Protein AF-A0A948LZF8-F1 (afdb_monomer)

pLDDT: mean 73.19, std 24.07, range [30.16, 97.44]

Mean predicted aligned error: 21.03 Å

Secondary structure (DSSP, 8-state):
--------------------------------------PPPP----------TTHHHHHHHHHHHHHHHHHHHHHHHHHHHT-PPPPPPPP--PPPP--------------------------------------------------------PPPPPPPPP----------------------------PPP-----S--SHHHHHHHHHHHHHHHHHHHHHHHHHHHHHHHHHHHHHHHHHHHHHHHHHHHHHHHHHHHHHHHHHHHHHHHHHHHHHHHHHHHHHHHHHHHHHHHHHHHHHHHHHHHHHTT---HHHHHHHHHHHHHHHHHHHHHHHHHHHHHHHHHHHHHHHHHHHHHHHHHHHHHHHHHHHHHHHHHHHHHHHHHHHHHHHHHHHHHHHHHHHHHHHHHHHHHHHHHHHHHHHHHHHHHHHHHHHHHHHHHHHHHHHHHHHHHTT---HHHHHHHHHHHHHHHHHHHHHHHHHHHHHHHHHHHHHHHHHHHHHHHHHHHHHHHHHTTT-

Radius of gyration: 59.09 Å; Cα contacts (8 Å, |Δi|>4): 140; chains: 1; bounding box: 131×102×180 Å

Solvent-accessible surface area (backbone atoms only — not comparable to full-atom values): 32859 Å² total; per-residue (Å²): 138,78,89,77,88,91,84,85,85,87,85,87,87,88,89,84,89,81,89,81,87,88,89,82,88,81,90,87,78,90,83,90,80,82,85,79,88,82,78,85,82,86,81,90,79,93,72,89,74,85,74,72,81,72,64,65,60,56,56,52,54,52,52,52,50,51,52,51,52,52,51,51,52,53,50,54,53,53,58,59,72,65,61,72,79,78,76,80,76,82,78,82,79,80,79,83,80,89,78,92,76,89,80,82,88,80,91,77,85,90,80,84,82,90,80,86,86,83,88,83,88,84,89,81,88,87,80,88,79,89,83,87,84,84,84,89,83,86,89,80,90,80,88,81,83,88,85,88,83,90,80,89,81,80,85,85,82,84,84,86,81,88,80,91,79,79,87,83,83,88,81,87,82,82,82,89,85,90,78,90,79,79,92,78,91,74,90,78,90,76,84,85,78,92,75,74,96,73,91,81,87,70,59,66,63,56,53,53,52,50,51,53,51,53,49,52,56,50,55,50,51,53,51,51,52,55,48,51,56,49,45,54,50,51,51,51,57,51,50,53,48,49,52,51,52,52,50,43,51,52,51,52,52,52,52,53,50,51,53,50,53,49,52,53,49,51,53,52,46,54,51,52,51,52,54,44,53,52,45,54,53,50,45,54,50,45,54,50,52,45,51,54,44,51,51,49,48,53,53,45,55,53,50,46,54,51,51,57,58,52,54,76,76,58,86,51,70,69,60,44,52,54,50,51,51,54,42,51,60,45,49,54,51,46,54,52,44,51,52,51,45,53,52,46,48,55,53,41,50,55,46,51,56,52,45,54,54,48,52,52,51,48,48,55,49,51,55,52,48,52,51,52,51,55,51,50,54,53,50,53,52,55,41,52,52,51,54,49,51,48,50,53,53,56,48,54,51,52,51,53,53,51,52,51,50,52,52,48,54,52,45,52,49,53,45,50,56,40,51,54,52,45,52,55,45,52,54,51,44,51,56,46,52,53,50,48,53,51,48,53,54,50,49,52,51,48,53,50,50,49,51,51,50,53,56,55,43,73,72,52,86,52,73,72,60,43,52,56,42,50,53,52,49,51,51,46,50,53,52,46,52,50,50,53,50,53,44,50,56,48,53,52,53,45,51,56,43,51,51,51,47,55,51,44,55,52,53,44,50,58,44,51,56,47,46,51,55,52,53,63,70,72,101

Nearest PDB structures (foldseek):
  3na7-assembly1_A  TM=7.255E-01  e=8.961E+00  Helicobacter pylori NCTC 11638
  8wjo-assembly1_B  TM=5.916E-01  e=7.265E+00  Saccharomyces cerevisiae S288C
  6ixv-assembly3_C  TM=4.473E-01  e=4.775E+00  Homo sapiens
  6djl-assembly1_C  TM=4.279E-01  e=4.775E+00  Homo sapiens

Structure (mmCIF, N/CA/C/O backbone):
data_AF-A0A948LZF8-F1
#
_entry.id   AF-A0A948LZF8-F1
#
loop_
_atom_site.group_PDB
_atom_site.id
_atom_site.type_symbol
_atom_site.label_atom_id
_atom_site.label_alt_id
_atom_site.label_comp_id
_atom_site.label_asym_id
_atom_site.label_entity_id
_atom_site.label_seq_id
_atom_site.pdbx_PDB_ins_code
_atom_site.Cartn_x
_atom_site.Cartn_y
_atom_site.Cartn_z
_atom_site.occupancy
_atom_site.B_iso_or_equiv
_atom_site.auth_seq_id
_atom_site.auth_comp_id
_atom_site.auth_asym_id
_atom_site.auth_atom_id
_atom_site.pdbx_PDB_model_num
ATOM 1 N N . MET A 1 1 ? -43.056 12.269 -48.261 1.00 42.56 1 MET A N 1
ATOM 2 C CA . MET A 1 1 ? -41.640 12.680 -48.343 1.00 42.56 1 MET A CA 1
ATOM 3 C C . MET A 1 1 ? -40.821 11.650 -47.573 1.00 42.56 1 MET A C 1
ATOM 5 O O . MET A 1 1 ? -40.428 11.898 -46.445 1.00 42.56 1 MET A O 1
ATOM 9 N N . ASP A 1 2 ? -40.868 10.375 -47.949 1.00 32.84 2 ASP A N 1
ATOM 10 C CA . ASP A 1 2 ? -40.282 9.729 -49.142 1.00 32.84 2 ASP A CA 1
ATOM 11 C C . ASP A 1 2 ? -38.757 9.582 -49.062 1.00 32.84 2 ASP A C 1
ATOM 13 O O . ASP A 1 2 ? -38.048 10.570 -49.211 1.00 32.84 2 ASP A O 1
ATOM 17 N N . ASN A 1 3 ? -38.342 8.305 -48.947 1.00 37.56 3 ASN A N 1
ATOM 18 C CA . ASN A 1 3 ? -37.238 7.637 -49.665 1.00 37.56 3 ASN A CA 1
ATOM 19 C C . ASN A 1 3 ? -35.789 8.066 -49.331 1.00 37.56 3 ASN A C 1
ATOM 21 O O . ASN A 1 3 ? -35.499 9.242 -49.202 1.00 37.56 3 ASN A O 1
ATOM 25 N N . ASN A 1 4 ? -34.762 7.211 -49.219 1.00 38.22 4 ASN A N 1
ATOM 26 C CA . ASN A 1 4 ? -34.489 5.804 -49.568 1.00 38.22 4 ASN A CA 1
ATOM 27 C C . ASN A 1 4 ? -33.210 5.385 -48.776 1.00 38.22 4 ASN A C 1
ATOM 29 O O . ASN A 1 4 ? -32.370 6.242 -48.523 1.00 38.22 4 ASN A O 1
ATOM 33 N N . ILE A 1 5 ? -33.069 4.173 -48.206 1.00 43.56 5 ILE A N 1
ATOM 34 C CA . ILE A 1 5 ? -32.534 2.916 -48.807 1.00 43.56 5 ILE A CA 1
ATOM 35 C C . ILE A 1 5 ? -31.109 3.131 -49.384 1.00 43.56 5 ILE A C 1
ATOM 37 O O . ILE A 1 5 ? -30.932 4.005 -50.219 1.00 43.56 5 ILE A O 1
ATOM 41 N N . VAL A 1 6 ? -30.044 2.442 -48.935 1.00 44.31 6 VAL A N 1
ATOM 42 C CA . VAL A 1 6 ? -29.651 1.077 -49.361 1.00 44.31 6 VAL A CA 1
ATOM 43 C C . VAL A 1 6 ? -28.868 0.316 -48.280 1.00 44.31 6 VAL A C 1
ATOM 45 O O . VAL A 1 6 ? -27.986 0.833 -47.605 1.00 44.31 6 VAL A O 1
ATOM 48 N N . ASN A 1 7 ? -29.215 -0.966 -48.213 1.00 40.88 7 ASN A N 1
ATOM 49 C CA . ASN A 1 7 ? -28.720 -2.060 -47.398 1.00 40.88 7 ASN A CA 1
ATOM 50 C C . ASN A 1 7 ? -28.103 -3.095 -48.366 1.00 40.88 7 ASN A C 1
ATOM 52 O O . ASN A 1 7 ? -28.750 -3.414 -49.365 1.00 40.88 7 ASN A O 1
ATOM 56 N N . THR A 1 8 ? -26.920 -3.654 -48.093 1.00 47.47 8 THR A N 1
ATOM 57 C CA . THR A 1 8 ? -26.418 -4.884 -48.752 1.00 47.47 8 THR A CA 1
ATOM 58 C C . THR A 1 8 ? -25.646 -5.707 -47.719 1.00 47.47 8 THR A C 1
ATOM 60 O O . THR A 1 8 ? -24.583 -5.290 -47.274 1.00 47.47 8 THR A O 1
ATOM 63 N N . LYS A 1 9 ? -26.286 -6.688 -47.078 1.00 41.66 9 LYS A N 1
ATOM 64 C CA . LYS A 1 9 ? -26.451 -8.109 -47.453 1.00 41.66 9 LYS A CA 1
ATOM 65 C C . LYS A 1 9 ? -25.177 -8.966 -47.393 1.00 41.66 9 LYS A C 1
ATOM 67 O O . LYS A 1 9 ? -24.223 -8.792 -48.138 1.00 41.66 9 LYS A O 1
ATOM 72 N N . THR A 1 10 ? -25.299 -9.935 -46.496 1.00 46.12 10 THR A N 1
ATOM 73 C CA . THR A 1 10 ? -24.570 -11.175 -46.257 1.00 46.12 10 THR A CA 1
ATOM 74 C C . THR A 1 10 ? -24.572 -12.132 -47.454 1.00 46.12 10 THR A C 1
ATOM 76 O O . THR A 1 10 ? -25.541 -12.176 -48.211 1.00 46.12 10 THR A O 1
ATOM 79 N N . HIS A 1 11 ? -23.546 -12.986 -47.537 1.00 40.50 11 HIS A N 1
ATOM 80 C CA . HIS A 1 11 ? -23.664 -14.306 -48.158 1.00 40.50 11 HIS A CA 1
ATOM 81 C C . HIS A 1 11 ? -22.895 -15.356 -47.345 1.00 40.50 11 HIS A C 1
ATOM 83 O O . HIS A 1 11 ? -21.697 -15.234 -47.099 1.00 40.50 11 HIS A O 1
ATOM 89 N N . VAL A 1 12 ? -23.648 -16.362 -46.909 1.00 45.28 12 VAL A N 1
ATOM 90 C CA . VAL A 1 12 ? -23.206 -17.695 -46.496 1.00 45.28 12 VAL A CA 1
ATOM 91 C C . VAL A 1 12 ? -23.162 -18.539 -47.766 1.00 45.28 12 VAL A C 1
ATOM 93 O O . VAL A 1 12 ? -24.069 -18.391 -48.580 1.00 45.28 12 VAL A O 1
ATOM 96 N N . ASP A 1 13 ? -22.172 -19.420 -47.904 1.00 41.59 13 ASP A N 1
ATOM 97 C CA . ASP A 1 13 ? -22.360 -20.703 -48.581 1.00 41.59 13 ASP A CA 1
ATOM 98 C C . ASP A 1 13 ? -21.391 -21.766 -48.047 1.00 41.59 13 ASP A C 1
ATOM 100 O O . ASP A 1 13 ? -20.184 -21.574 -47.902 1.00 41.59 13 ASP A O 1
ATOM 104 N N . THR A 1 14 ? -21.996 -22.903 -47.729 1.00 46.34 14 THR A N 1
ATOM 105 C CA . THR A 1 14 ? -21.435 -24.212 -47.399 1.00 46.34 14 THR A CA 1
ATOM 106 C C . THR A 1 14 ? -21.048 -24.972 -48.669 1.00 46.34 14 THR A C 1
ATOM 108 O O . THR A 1 14 ? -21.856 -24.975 -49.593 1.00 46.34 14 THR A O 1
ATOM 111 N N . ASN A 1 15 ? -19.950 -25.745 -48.686 1.00 32.47 15 ASN A N 1
ATOM 112 C CA . ASN A 1 15 ? -20.021 -27.180 -49.019 1.00 32.47 15 ASN A CA 1
ATOM 113 C C . ASN A 1 15 ? -18.706 -27.963 -48.844 1.00 32.47 15 ASN A C 1
ATOM 115 O O . ASN A 1 15 ? -17.635 -27.423 -48.603 1.00 32.47 15 ASN A O 1
ATOM 119 N N . THR A 1 16 ? -18.891 -29.275 -48.922 1.00 38.81 16 THR A N 1
ATOM 120 C CA . THR A 1 16 ? -18.200 -30.419 -48.331 1.00 38.81 16 THR A CA 1
ATOM 121 C C . THR A 1 16 ? -17.231 -31.161 -49.276 1.00 38.81 16 THR A C 1
ATOM 123 O O . THR A 1 16 ? -17.272 -30.988 -50.489 1.00 38.81 16 THR A O 1
ATOM 126 N N . ASN A 1 17 ? -16.479 -32.098 -48.670 1.00 34.41 17 ASN A N 1
ATOM 127 C CA . ASN A 1 17 ? -15.871 -33.334 -49.209 1.00 34.41 17 ASN A CA 1
ATOM 128 C C . ASN A 1 17 ? -14.464 -33.301 -49.833 1.00 34.41 17 ASN A C 1
ATOM 130 O O . ASN A 1 17 ? -14.206 -32.625 -50.820 1.00 34.41 17 ASN A O 1
ATOM 134 N N . GLY A 1 18 ? -13.586 -34.186 -49.329 1.00 32.22 18 GLY A N 1
ATOM 135 C CA . GLY A 1 18 ? -12.366 -34.581 -50.043 1.00 32.22 18 GLY A CA 1
ATOM 136 C C . GLY A 1 18 ? -11.276 -35.258 -49.210 1.00 32.22 18 GLY A C 1
ATOM 137 O O . GLY A 1 18 ? -10.241 -34.671 -48.944 1.00 32.22 18 GLY A O 1
ATOM 138 N N . THR A 1 19 ? -11.507 -36.512 -48.831 1.00 35.56 19 THR A N 1
ATOM 139 C CA . THR A 1 19 ? -10.542 -37.538 -48.381 1.00 35.56 19 THR A CA 1
ATOM 140 C C . THR A 1 19 ? -9.084 -37.411 -48.870 1.00 35.56 19 THR A C 1
ATOM 142 O O . THR A 1 19 ? -8.864 -37.329 -50.077 1.00 35.56 19 THR A O 1
ATOM 145 N N . LYS A 1 20 ? -8.104 -37.612 -47.971 1.00 38.41 20 LYS A N 1
ATOM 146 C CA . LYS A 1 20 ? -7.132 -38.740 -47.968 1.00 38.41 20 LYS A CA 1
ATOM 147 C C . LYS A 1 20 ? -5.983 -38.485 -46.978 1.00 38.41 20 LYS A C 1
ATOM 149 O O . LYS A 1 20 ? -5.117 -37.652 -47.208 1.00 38.41 20 LYS A O 1
ATOM 154 N N . ASN A 1 21 ? -5.962 -39.280 -45.911 1.00 41.44 21 ASN A N 1
ATOM 155 C CA . ASN A 1 21 ? -4.731 -39.727 -45.253 1.00 41.44 21 ASN A CA 1
ATOM 156 C C . ASN A 1 21 ? -4.217 -40.945 -46.063 1.00 41.44 21 ASN A C 1
ATOM 158 O O . ASN A 1 21 ? -5.056 -41.624 -46.670 1.00 41.44 21 ASN A O 1
ATOM 162 N N . PRO A 1 22 ? -2.907 -41.252 -46.114 1.00 56.59 22 PRO A N 1
ATOM 163 C CA . PRO A 1 22 ? -2.317 -41.967 -44.981 1.00 56.59 22 PRO A CA 1
ATOM 164 C C . PRO A 1 22 ? -0.825 -41.662 -44.734 1.00 56.59 22 PRO A C 1
ATOM 166 O O . PRO A 1 22 ? -0.032 -41.552 -45.662 1.00 56.59 22 PRO A O 1
ATOM 169 N N . ASN A 1 23 ? -0.392 -41.707 -43.476 1.00 37.22 23 ASN A N 1
ATOM 170 C CA . ASN A 1 23 ? 0.584 -42.732 -43.115 1.00 37.22 23 ASN A CA 1
ATOM 171 C C . ASN A 1 23 ? 0.540 -43.031 -41.619 1.00 37.22 23 ASN A C 1
ATOM 173 O O . ASN A 1 23 ? 0.425 -42.151 -40.772 1.00 37.22 23 ASN A O 1
ATOM 177 N N . VAL A 1 24 ? 0.552 -44.326 -41.347 1.00 39.38 24 VAL A N 1
ATOM 178 C CA . VAL A 1 24 ? 0.315 -44.984 -40.071 1.00 39.38 24 VAL A CA 1
ATOM 179 C C . VAL A 1 24 ? 1.599 -45.760 -39.731 1.00 39.38 24 VAL A C 1
ATOM 181 O O . VAL A 1 24 ? 2.339 -46.133 -40.638 1.00 39.38 24 VAL A O 1
ATOM 184 N N . ILE A 1 25 ? 1.737 -46.101 -38.442 1.00 41.81 25 ILE A N 1
ATOM 185 C CA . ILE A 1 25 ? 2.438 -47.272 -37.860 1.00 41.81 25 ILE A CA 1
ATOM 186 C C . ILE A 1 25 ? 3.920 -47.054 -37.431 1.00 41.81 25 ILE A C 1
ATOM 188 O O . ILE A 1 25 ? 4.717 -46.604 -38.245 1.00 41.81 25 ILE A O 1
ATOM 192 N N . PRO A 1 26 ? 4.359 -47.523 -36.231 1.00 54.31 26 PRO A N 1
ATOM 193 C CA . PRO A 1 26 ? 3.614 -47.637 -34.961 1.00 54.31 26 PRO A CA 1
ATOM 194 C C . PRO A 1 26 ? 4.480 -47.594 -33.655 1.00 54.31 26 PRO A C 1
ATOM 196 O O . PRO A 1 26 ? 5.701 -47.623 -33.686 1.00 54.31 26 PRO A O 1
ATOM 199 N N . SER A 1 27 ? 3.780 -47.665 -32.508 1.00 36.53 27 SER A N 1
ATOM 200 C CA . SER A 1 27 ? 4.014 -48.552 -31.336 1.00 36.53 27 SER A CA 1
ATOM 201 C C . SER A 1 27 ? 5.394 -48.537 -30.648 1.00 36.53 27 SER A C 1
ATOM 203 O O . SER A 1 27 ? 6.402 -48.896 -31.232 1.00 36.53 27 SER A O 1
ATOM 205 N N . GLN A 1 28 ? 5.498 -48.221 -29.356 1.00 35.22 28 GLN A N 1
ATOM 206 C CA . GLN A 1 28 ? 5.322 -49.109 -28.182 1.00 35.22 28 GLN A CA 1
ATOM 207 C C . GLN A 1 28 ? 5.784 -48.272 -26.959 1.00 35.22 28 GLN A C 1
ATOM 209 O O . GLN A 1 28 ? 6.623 -47.400 -27.130 1.00 35.22 28 GLN A O 1
ATOM 214 N N . ALA A 1 29 ? 5.379 -48.428 -25.702 1.00 37.00 29 ALA A N 1
ATOM 215 C CA . ALA A 1 29 ? 4.464 -49.317 -25.016 1.00 37.00 29 ALA A CA 1
ATOM 216 C C . ALA A 1 29 ? 4.278 -48.776 -23.575 1.00 37.00 29 ALA A C 1
ATOM 218 O O . ALA A 1 29 ? 5.155 -48.118 -23.025 1.00 37.00 29 ALA A O 1
ATOM 219 N N . THR A 1 30 ? 3.121 -49.104 -22.995 1.00 37.44 30 THR A N 1
ATOM 220 C CA . THR A 1 30 ? 2.895 -49.516 -21.593 1.00 37.44 30 THR A CA 1
ATOM 221 C C . THR A 1 30 ? 3.508 -48.717 -20.435 1.00 37.44 30 THR A C 1
ATOM 223 O O . THR A 1 30 ? 4.702 -48.782 -20.166 1.00 37.44 30 THR A O 1
ATOM 226 N N . GLY A 1 31 ? 2.629 -48.141 -19.611 1.00 36.66 31 GLY A N 1
ATOM 227 C CA . GLY A 1 31 ? 2.956 -47.654 -18.270 1.00 36.66 31 GLY A CA 1
ATOM 228 C C . GLY A 1 31 ? 1.713 -47.456 -17.407 1.00 36.66 31 GLY A C 1
ATOM 229 O O . GLY A 1 31 ? 1.461 -46.362 -16.918 1.00 36.66 31 GLY A O 1
ATOM 230 N N . VAL A 1 32 ? 0.898 -48.505 -17.269 1.00 39.78 32 VAL A N 1
ATOM 231 C CA . VAL A 1 32 ? -0.195 -48.572 -16.291 1.00 39.78 32 VAL A CA 1
ATOM 232 C C . VAL A 1 32 ? 0.423 -48.693 -14.898 1.00 39.78 32 VAL A C 1
ATOM 234 O O . VAL A 1 32 ? 1.025 -49.718 -14.594 1.00 39.78 32 VAL A O 1
ATOM 237 N N . MET A 1 33 ? 0.219 -47.705 -14.027 1.00 42.69 33 MET A N 1
ATOM 238 C CA . MET A 1 33 ? 0.217 -47.945 -12.583 1.00 42.69 33 MET A CA 1
ATOM 239 C C . MET A 1 33 ? -1.016 -47.317 -11.950 1.00 42.69 33 MET A C 1
ATOM 241 O O . MET A 1 33 ? -1.196 -46.105 -11.885 1.00 42.69 33 MET A O 1
ATOM 245 N N . SER A 1 34 ? -1.892 -48.218 -11.523 1.00 38.47 34 SER A N 1
ATOM 246 C CA . SER A 1 34 ? -3.048 -47.966 -10.687 1.00 38.47 34 SER A CA 1
ATOM 247 C C . SER A 1 34 ? -2.670 -48.117 -9.211 1.00 38.47 34 SER A C 1
ATOM 249 O O . SER A 1 34 ? -2.096 -49.139 -8.846 1.00 38.47 34 SER A O 1
ATOM 251 N N . ARG A 1 35 ? -3.186 -47.176 -8.399 1.00 41.16 35 ARG A N 1
ATOM 252 C CA . ARG A 1 35 ? -3.581 -47.279 -6.970 1.00 41.16 35 ARG A CA 1
ATOM 253 C C . ARG A 1 35 ? -2.466 -47.209 -5.894 1.00 41.16 35 ARG A C 1
ATOM 255 O O . ARG A 1 35 ? -1.331 -47.542 -6.202 1.00 41.16 35 ARG A O 1
ATOM 262 N N . PRO A 1 36 ? -2.780 -46.823 -4.627 1.00 49.78 36 PRO A N 1
ATOM 263 C CA . PRO A 1 36 ? -4.119 -46.722 -4.036 1.00 49.78 36 PRO A CA 1
ATOM 264 C C . PRO A 1 36 ? -4.492 -45.416 -3.309 1.00 49.78 36 PRO A C 1
ATOM 266 O O . PRO A 1 36 ? -3.698 -44.708 -2.701 1.00 49.78 36 PRO A O 1
ATOM 269 N N . ASN A 1 37 ? -5.807 -45.222 -3.338 1.00 42.72 37 ASN A N 1
ATOM 270 C CA . ASN A 1 37 ? -6.658 -44.485 -2.421 1.00 42.72 37 ASN A CA 1
ATOM 271 C C . ASN A 1 37 ? -6.381 -44.906 -0.959 1.00 42.72 37 ASN A C 1
ATOM 273 O O . ASN A 1 37 ? -6.622 -46.062 -0.606 1.00 42.72 37 ASN A O 1
ATOM 277 N N . MET A 1 38 ? -5.878 -43.993 -0.126 1.00 47.16 38 MET A N 1
ATOM 278 C CA . MET A 1 38 ? -5.739 -44.203 1.319 1.00 47.16 38 MET A CA 1
ATOM 279 C C . MET A 1 38 ? -6.990 -43.668 2.011 1.00 47.16 38 MET A C 1
ATOM 281 O O . MET A 1 38 ? -7.238 -42.465 2.046 1.00 47.16 38 MET A O 1
ATOM 285 N N . GLY A 1 39 ? -7.792 -44.604 2.513 1.00 37.41 39 GLY A N 1
ATOM 286 C CA . GLY A 1 39 ? -8.998 -44.335 3.276 1.00 37.41 39 GLY A CA 1
ATOM 287 C C . GLY A 1 39 ? -8.710 -43.653 4.612 1.00 37.41 39 GLY A C 1
ATOM 288 O O . GLY A 1 39 ? -7.748 -43.969 5.312 1.00 37.41 39 GLY A O 1
ATOM 289 N N . LEU A 1 40 ? -9.608 -42.734 4.952 1.00 45.56 40 LEU A N 1
ATOM 290 C CA . LEU A 1 40 ? -9.849 -42.215 6.292 1.00 45.56 40 LEU A CA 1
ATOM 291 C C . LEU A 1 40 ? -10.177 -43.351 7.275 1.00 45.56 40 LEU A C 1
ATOM 293 O O . LEU A 1 40 ? -11.030 -44.184 6.961 1.00 45.56 40 LEU A O 1
ATOM 297 N N . PRO A 1 41 ? -9.630 -43.323 8.500 1.00 56.75 41 PRO A N 1
ATOM 298 C CA . PRO A 1 41 ? -10.271 -43.939 9.644 1.00 56.75 41 PRO A CA 1
ATOM 299 C C . PRO A 1 41 ? -11.084 -42.896 10.421 1.00 56.75 41 PRO A C 1
ATOM 301 O O . PRO A 1 41 ? -10.565 -41.934 10.988 1.00 56.75 41 PRO A O 1
ATOM 304 N N . THR A 1 42 ? -12.388 -43.130 10.459 1.00 45.97 42 THR A N 1
ATOM 305 C CA . THR A 1 42 ? -13.321 -42.620 11.462 1.00 45.97 42 THR A CA 1
ATOM 306 C C . THR A 1 42 ? -13.056 -43.348 12.785 1.00 45.97 42 THR A C 1
ATOM 308 O O . THR A 1 42 ? -13.011 -44.576 12.787 1.00 45.97 42 THR A O 1
ATOM 311 N N . GLY A 1 43 ? -12.960 -42.631 13.912 1.00 38.41 43 GLY A N 1
ATOM 312 C CA . GLY A 1 43 ? -13.260 -43.222 15.226 1.00 38.41 43 GLY A CA 1
ATOM 313 C C . GLY A 1 43 ? -12.325 -42.900 16.398 1.00 38.41 43 GLY A C 1
ATOM 314 O O . GLY A 1 43 ? -11.270 -43.500 16.537 1.00 38.41 43 GLY A O 1
ATOM 315 N N . MET A 1 44 ? -12.861 -42.073 17.304 1.00 39.25 44 MET A N 1
ATOM 316 C CA . MET A 1 44 ? -12.742 -42.116 18.775 1.00 39.25 44 MET A CA 1
ATOM 317 C C . MET A 1 44 ? -11.409 -41.774 19.464 1.00 39.25 44 MET A C 1
ATOM 319 O O . MET A 1 44 ? -10.379 -42.405 19.266 1.00 39.25 44 MET A O 1
ATOM 323 N N . GLY A 1 45 ? -11.511 -40.858 20.436 1.00 35.66 45 GLY A N 1
ATOM 324 C CA . GLY A 1 45 ? -10.589 -40.786 21.570 1.00 35.66 45 GLY A CA 1
ATOM 325 C C . GLY A 1 45 ? -10.234 -39.372 22.011 1.00 35.66 45 GLY A C 1
ATOM 326 O O . GLY A 1 45 ? -9.104 -38.934 21.824 1.00 35.66 45 GLY A O 1
ATOM 327 N N . MET A 1 46 ? -11.174 -38.659 22.639 1.00 48.34 46 MET A N 1
ATOM 328 C CA . MET A 1 46 ? -10.832 -37.492 23.454 1.00 48.34 46 MET A CA 1
ATOM 329 C C . MET A 1 46 ? -9.918 -37.928 24.608 1.00 48.34 46 MET A C 1
ATOM 331 O O . MET A 1 46 ? -10.349 -38.624 25.522 1.00 48.34 46 MET A O 1
ATOM 335 N N . GLN A 1 47 ? -8.666 -37.476 24.585 1.00 37.91 47 GLN A N 1
ATOM 336 C CA . GLN A 1 47 ? -7.853 -37.302 25.785 1.00 37.91 47 GLN A CA 1
ATOM 337 C C . GLN A 1 47 ? -7.291 -35.882 25.778 1.00 37.91 47 GLN A C 1
ATOM 339 O O . GLN A 1 47 ? -6.314 -35.569 25.097 1.00 37.91 47 GLN A O 1
ATOM 344 N N . THR A 1 48 ? -7.927 -35.004 26.547 1.00 42.12 48 THR A N 1
ATOM 345 C CA . THR A 1 48 ? -7.409 -33.681 26.891 1.00 42.12 48 THR A CA 1
ATOM 346 C C . THR A 1 48 ? -6.185 -33.841 27.789 1.00 42.12 48 THR A C 1
ATOM 348 O O . THR A 1 48 ? -6.301 -33.938 29.010 1.00 42.12 48 THR A O 1
ATOM 351 N N . LYS A 1 49 ? -4.991 -33.871 27.188 1.00 42.44 49 LYS A N 1
ATOM 352 C CA . LYS A 1 49 ? -3.740 -33.616 27.909 1.00 42.44 49 LYS A CA 1
ATOM 353 C C . LYS A 1 49 ? -3.630 -32.116 28.167 1.00 42.44 49 LYS A C 1
ATOM 355 O O . LYS A 1 49 ? -3.540 -31.318 27.238 1.00 42.44 49 LYS A O 1
ATOM 360 N N . VAL A 1 50 ? -3.638 -31.757 29.445 1.00 48.22 50 VAL A N 1
ATOM 361 C CA . VAL A 1 50 ? -3.303 -30.425 29.951 1.00 48.22 50 VAL A CA 1
ATOM 362 C C . VAL A 1 50 ? -1.870 -30.101 29.521 1.00 48.22 50 VAL A C 1
ATOM 364 O O . VAL A 1 50 ? -0.913 -30.686 30.024 1.00 48.22 50 VAL A O 1
ATOM 367 N N . VAL A 1 51 ? -1.721 -29.199 28.549 1.00 45.59 51 VAL A N 1
ATOM 368 C CA . VAL A 1 51 ? -0.424 -28.628 28.166 1.00 45.59 51 VAL A CA 1
ATOM 369 C C . VAL A 1 51 ? -0.094 -27.514 29.167 1.00 45.59 51 VAL A C 1
ATOM 371 O O . VAL A 1 51 ? -0.920 -26.616 29.356 1.00 45.59 51 VAL A O 1
ATOM 374 N N . PRO A 1 52 ? 1.076 -27.537 29.827 1.00 47.88 52 PRO A N 1
ATOM 375 C CA . PRO A 1 52 ? 1.421 -26.539 30.827 1.00 47.88 52 PRO A CA 1
ATOM 376 C C . PRO A 1 52 ? 1.661 -25.163 30.188 1.00 47.88 52 PRO A C 1
ATOM 378 O O . PRO A 1 52 ? 2.233 -25.030 29.107 1.00 47.88 52 PRO A O 1
ATOM 381 N N . VAL A 1 53 ? 1.252 -24.128 30.923 1.00 52.06 53 VAL A N 1
ATOM 382 C CA . VAL A 1 53 ? 1.230 -22.684 30.600 1.00 52.06 53 VAL A CA 1
ATOM 383 C C . VAL A 1 53 ? 2.604 -22.084 30.205 1.00 52.06 53 VAL A C 1
ATOM 385 O O . VAL A 1 53 ? 2.689 -20.925 29.807 1.00 52.06 53 VAL A O 1
ATOM 388 N N . MET A 1 54 ? 3.679 -22.874 30.198 1.00 49.28 54 MET A N 1
ATOM 389 C CA . MET A 1 54 ? 5.049 -22.452 29.863 1.00 49.28 54 MET A CA 1
ATOM 390 C C . MET A 1 54 ? 5.319 -22.234 28.359 1.00 49.28 54 MET A C 1
ATOM 392 O O . MET A 1 54 ? 6.346 -21.665 28.004 1.00 49.28 54 MET A O 1
ATOM 396 N N . LEU A 1 55 ? 4.412 -22.630 27.458 1.00 48.25 55 LEU A N 1
ATOM 397 C CA . LEU A 1 55 ? 4.596 -22.467 26.002 1.00 48.25 55 LEU A CA 1
ATOM 398 C C . LEU A 1 55 ? 4.101 -21.119 25.439 1.00 48.25 55 LEU A C 1
ATOM 400 O O . LEU A 1 55 ? 4.401 -20.791 24.292 1.00 48.25 55 LEU A O 1
ATOM 404 N N . ARG A 1 56 ? 3.370 -20.304 26.218 1.00 50.47 56 ARG A N 1
ATOM 405 C CA . ARG A 1 56 ? 2.894 -18.984 25.747 1.00 50.47 56 ARG A CA 1
ATOM 406 C C . ARG A 1 56 ? 3.917 -17.856 25.918 1.00 50.47 56 ARG A C 1
ATOM 408 O O . ARG A 1 56 ? 3.870 -16.907 25.140 1.00 50.47 56 ARG A O 1
ATOM 415 N N . SER A 1 57 ? 4.843 -17.947 26.876 1.00 50.12 57 SER A N 1
ATOM 416 C CA . SER A 1 57 ? 5.941 -16.974 27.021 1.00 50.12 57 SER A CA 1
ATOM 417 C C . SER A 1 57 ? 7.017 -17.168 25.949 1.00 50.12 57 SER A C 1
ATOM 419 O O . SER A 1 57 ? 7.444 -16.194 25.336 1.00 50.12 57 SER A O 1
ATOM 421 N N . PHE A 1 58 ? 7.344 -18.419 25.611 1.00 50.88 58 PHE A N 1
ATOM 422 C CA . PHE A 1 58 ? 8.351 -18.741 24.593 1.00 50.88 58 PHE A CA 1
ATOM 423 C C . PHE A 1 58 ? 8.018 -18.194 23.194 1.00 50.88 58 PHE A C 1
ATOM 425 O O . PHE A 1 58 ? 8.912 -17.748 22.479 1.00 50.88 58 PHE A O 1
ATOM 432 N N . ASN A 1 59 ? 6.738 -18.156 22.807 1.00 53.97 59 ASN A N 1
ATOM 433 C CA . ASN A 1 59 ? 6.339 -17.634 21.493 1.00 53.97 59 ASN A CA 1
ATOM 434 C C . ASN A 1 59 ? 6.402 -16.101 21.392 1.00 53.97 59 ASN A C 1
ATOM 436 O O . ASN A 1 59 ? 6.621 -15.577 20.298 1.00 53.97 59 ASN A O 1
ATOM 440 N N . LYS A 1 60 ? 6.254 -15.367 22.506 1.00 64.19 60 LYS A N 1
ATOM 441 C CA . LYS A 1 60 ? 6.449 -13.907 22.506 1.00 64.19 60 LYS A CA 1
ATOM 442 C C . LYS A 1 60 ? 7.927 -13.552 22.374 1.00 64.19 60 LYS A C 1
ATOM 444 O O . LYS A 1 60 ? 8.266 -12.701 21.555 1.00 64.19 60 LYS A O 1
ATOM 449 N N . ASP A 1 61 ? 8.794 -14.262 23.086 1.00 66.19 61 ASP A N 1
ATOM 450 C CA . ASP A 1 61 ? 10.237 -14.010 23.040 1.00 66.19 61 ASP A CA 1
ATOM 451 C C . ASP A 1 61 ? 10.836 -14.378 21.673 1.00 66.19 61 ASP A C 1
ATOM 453 O O . ASP A 1 61 ? 11.672 -13.646 21.140 1.00 66.19 61 ASP A O 1
ATOM 457 N N . LEU A 1 62 ? 10.330 -15.439 21.030 1.00 73.56 62 LEU A N 1
ATOM 458 C CA . LEU A 1 62 ? 10.739 -15.816 19.674 1.00 73.56 62 LEU A CA 1
ATOM 459 C C . LEU A 1 62 ? 10.305 -14.778 18.622 1.00 73.56 62 LEU A C 1
ATOM 461 O O . LEU A 1 62 ? 11.070 -14.456 17.711 1.00 73.56 62 LEU A O 1
ATOM 465 N N . SER A 1 63 ? 9.101 -14.210 18.762 1.00 77.88 63 SER A N 1
ATOM 466 C CA . SER A 1 63 ? 8.602 -13.151 17.875 1.00 77.88 63 SER A CA 1
ATOM 467 C C . SER A 1 63 ? 9.414 -11.860 18.010 1.00 77.88 63 SER A C 1
ATOM 469 O O . SER A 1 63 ? 9.728 -11.223 17.003 1.00 77.88 63 SER A O 1
ATOM 471 N N . VAL A 1 64 ? 9.779 -11.474 19.237 1.00 81.44 64 VAL A N 1
ATOM 472 C CA . VAL A 1 64 ? 10.606 -10.284 19.495 1.00 81.44 64 VAL A CA 1
ATOM 473 C C . VAL A 1 64 ? 12.027 -10.483 18.958 1.00 81.44 64 VAL A C 1
ATOM 475 O O . VAL A 1 64 ? 12.567 -9.584 18.310 1.00 81.44 64 VAL A O 1
ATOM 478 N N . ALA A 1 65 ? 12.604 -11.675 19.131 1.00 84.06 65 ALA A N 1
ATOM 479 C CA . ALA A 1 65 ? 13.922 -12.008 18.595 1.00 84.06 65 ALA A CA 1
ATOM 480 C C . ALA A 1 65 ? 13.952 -11.997 17.053 1.00 84.06 65 ALA A C 1
ATOM 482 O O . ALA A 1 65 ? 14.902 -11.485 16.455 1.00 84.06 65 ALA A O 1
ATOM 483 N N . MET A 1 66 ? 12.904 -12.499 16.386 1.00 85.12 66 MET A N 1
ATOM 484 C CA . MET A 1 66 ? 12.807 -12.438 14.921 1.00 85.12 66 MET A CA 1
ATOM 485 C C . MET A 1 66 ? 12.662 -11.001 14.403 1.00 85.12 66 MET A C 1
ATOM 487 O O . MET A 1 66 ? 13.341 -10.636 13.440 1.00 85.12 66 MET A O 1
ATOM 491 N N . ALA A 1 67 ? 11.866 -10.163 15.076 1.00 84.19 67 ALA A N 1
ATOM 492 C CA . ALA A 1 67 ? 11.725 -8.748 14.729 1.00 84.19 67 ALA A CA 1
ATOM 493 C C . ALA A 1 67 ? 13.046 -7.971 14.910 1.00 84.19 67 ALA A C 1
ATOM 495 O O . ALA A 1 67 ? 13.431 -7.177 14.049 1.00 84.19 67 ALA A O 1
ATOM 496 N N . GLN A 1 68 ? 13.797 -8.239 15.985 1.00 86.06 68 GLN A N 1
ATOM 497 C CA . GLN A 1 68 ? 15.126 -7.650 16.197 1.00 86.06 68 GLN A CA 1
ATOM 498 C C . GLN A 1 68 ? 16.138 -8.095 15.133 1.00 86.06 68 GLN A C 1
ATOM 500 O O . GLN A 1 68 ? 16.911 -7.270 14.641 1.00 86.06 68 GLN A O 1
ATOM 505 N N . LYS A 1 69 ? 16.099 -9.366 14.714 1.00 90.31 69 LYS A N 1
ATOM 506 C CA . LYS A 1 69 ? 16.972 -9.897 13.658 1.00 90.31 69 LYS A CA 1
ATOM 507 C C . LYS A 1 69 ? 16.664 -9.285 12.285 1.00 90.31 69 LYS A C 1
ATOM 509 O O . LYS A 1 69 ? 17.591 -8.959 11.545 1.00 90.31 69 LYS A O 1
ATOM 514 N N . GLN A 1 70 ? 15.388 -9.065 11.953 1.00 86.88 70 GLN A N 1
ATOM 515 C CA . GLN A 1 70 ? 14.995 -8.327 10.743 1.00 86.88 70 GLN A CA 1
ATOM 516 C C . GLN A 1 70 ? 15.453 -6.864 10.790 1.00 86.88 70 GLN A C 1
ATOM 518 O O . GLN A 1 70 ? 15.993 -6.365 9.803 1.00 86.88 70 GLN A O 1
ATOM 523 N N . LYS A 1 71 ? 15.326 -6.197 11.945 1.00 88.19 71 LYS A N 1
ATOM 524 C CA . LYS A 1 71 ? 15.802 -4.819 12.134 1.00 88.19 71 LYS A CA 1
ATOM 525 C C . LYS A 1 71 ? 17.324 -4.699 11.979 1.00 88.19 71 LYS A C 1
ATOM 527 O O . LYS A 1 71 ? 17.788 -3.770 11.326 1.00 88.19 71 LYS A O 1
ATOM 532 N N . GLN A 1 72 ? 18.101 -5.643 12.519 1.00 87.06 72 GLN A N 1
ATOM 533 C CA . GLN A 1 72 ? 19.555 -5.694 12.302 1.00 87.06 72 GLN A CA 1
ATOM 534 C C . GLN A 1 72 ? 19.913 -5.912 10.828 1.00 87.06 72 GLN A C 1
ATOM 536 O O . GLN A 1 72 ? 20.805 -5.239 10.317 1.00 87.06 72 GLN A O 1
ATOM 541 N N . LYS A 1 73 ? 19.196 -6.797 10.124 1.00 89.38 73 LYS A N 1
ATOM 542 C CA . LYS A 1 73 ? 19.424 -7.045 8.693 1.00 89.38 73 LYS A CA 1
ATOM 543 C C . LYS A 1 73 ? 19.178 -5.790 7.845 1.00 89.38 73 LYS A C 1
ATOM 545 O O . LYS A 1 73 ? 19.989 -5.485 6.979 1.00 89.38 73 LYS A O 1
ATOM 550 N N . LEU A 1 74 ? 18.115 -5.039 8.140 1.00 83.81 74 LEU A N 1
ATOM 551 C CA . LEU A 1 74 ? 17.813 -3.757 7.489 1.00 83.81 74 LEU A CA 1
ATOM 552 C C . LEU A 1 74 ? 18.860 -2.673 7.787 1.00 83.81 74 LEU A C 1
ATOM 554 O O . LEU A 1 74 ? 19.178 -1.881 6.904 1.00 83.81 74 LEU A O 1
ATOM 558 N N . MET A 1 75 ? 19.420 -2.634 9.003 1.00 81.81 75 MET A N 1
ATOM 559 C CA . MET A 1 75 ? 20.504 -1.694 9.318 1.00 81.81 75 MET A CA 1
ATOM 560 C C . MET A 1 75 ? 21.795 -2.029 8.567 1.00 81.81 75 MET A C 1
ATOM 562 O O . MET A 1 75 ? 22.396 -1.121 8.005 1.00 81.81 75 MET A O 1
ATOM 566 N N . MET A 1 76 ? 22.173 -3.308 8.463 1.00 83.12 76 MET A N 1
ATOM 567 C CA . MET A 1 76 ? 23.354 -3.692 7.676 1.00 83.12 76 MET A CA 1
ATOM 568 C C . MET A 1 76 ? 23.179 -3.405 6.177 1.00 83.12 76 MET A C 1
ATOM 570 O O . MET A 1 76 ? 24.121 -2.955 5.535 1.00 83.12 76 MET A O 1
ATOM 574 N N . GLN A 1 77 ? 21.973 -3.588 5.625 1.00 78.69 77 GLN A N 1
ATOM 575 C CA . GLN A 1 77 ? 21.685 -3.228 4.229 1.00 78.69 77 GLN A CA 1
ATOM 576 C C . GLN A 1 77 ? 21.790 -1.714 3.985 1.00 78.69 77 GLN A C 1
ATOM 578 O O . GLN A 1 77 ? 22.354 -1.293 2.980 1.00 78.69 77 GLN A O 1
ATOM 583 N N . ARG A 1 78 ? 21.339 -0.884 4.938 1.00 73.94 78 ARG A N 1
ATOM 584 C CA . ARG A 1 78 ? 21.533 0.575 4.868 1.00 73.94 78 ARG A CA 1
ATOM 585 C C . ARG A 1 78 ? 23.000 0.990 4.991 1.00 73.94 78 ARG A C 1
ATOM 587 O O . ARG A 1 78 ? 23.399 1.965 4.367 1.00 73.94 78 ARG A O 1
ATOM 594 N N . GLU A 1 79 ? 23.809 0.277 5.770 1.00 70.62 79 GLU A N 1
ATOM 595 C CA . GLU A 1 79 ? 25.252 0.544 5.864 1.00 70.62 79 GLU A CA 1
ATOM 596 C C . GLU A 1 79 ? 26.011 0.144 4.587 1.00 70.62 79 GLU A C 1
ATOM 598 O O . GLU A 1 79 ? 27.001 0.791 4.237 1.00 70.62 79 GLU A O 1
ATOM 603 N N . GLU A 1 80 ? 25.537 -0.864 3.849 1.00 69.06 80 GLU A N 1
ATOM 604 C CA . GLU A 1 80 ? 26.083 -1.212 2.531 1.00 69.06 80 GLU A CA 1
ATOM 605 C C . GLU A 1 80 ? 25.710 -0.190 1.446 1.00 69.06 80 GLU A C 1
ATOM 607 O O . GLU A 1 80 ? 26.554 0.125 0.608 1.00 69.06 80 GLU A O 1
ATOM 612 N N . GLU A 1 81 ? 24.515 0.408 1.501 1.00 60.12 81 GLU A N 1
ATOM 613 C CA . GLU A 1 81 ? 24.082 1.453 0.555 1.00 60.12 81 GLU A CA 1
ATOM 614 C C . GLU A 1 81 ? 24.767 2.818 0.774 1.00 60.12 81 GLU A C 1
ATOM 616 O O . GLU A 1 81 ? 24.822 3.638 -0.141 1.00 60.12 81 GLU A O 1
ATOM 621 N N . VAL A 1 82 ? 25.356 3.065 1.952 1.00 55.06 82 VAL A N 1
ATOM 622 C CA . VAL A 1 82 ? 26.086 4.314 2.267 1.00 55.06 82 VAL A CA 1
ATOM 623 C C . VAL A 1 82 ? 27.578 4.239 1.890 1.00 55.06 82 VAL A C 1
ATOM 625 O O . VAL A 1 82 ? 28.316 5.219 2.031 1.00 55.06 82 VAL A O 1
ATOM 628 N N . LYS A 1 83 ? 28.056 3.125 1.317 1.00 49.41 83 LYS A N 1
ATOM 629 C CA . LYS A 1 83 ? 29.387 3.085 0.689 1.00 49.41 83 LYS A CA 1
ATOM 630 C C . LYS A 1 83 ? 29.376 3.854 -0.633 1.00 49.41 83 LYS A C 1
ATOM 632 O O . LYS A 1 83 ? 29.235 3.290 -1.712 1.00 49.41 83 LYS A O 1
ATOM 637 N N . ILE A 1 84 ? 29.595 5.163 -0.525 1.00 50.53 84 ILE A N 1
ATOM 638 C CA . ILE A 1 84 ? 29.942 6.042 -1.643 1.00 50.53 84 ILE A CA 1
ATOM 639 C C . ILE A 1 84 ? 31.150 5.422 -2.372 1.00 50.53 84 ILE A C 1
ATOM 641 O O . ILE A 1 84 ? 32.183 5.195 -1.730 1.00 50.53 84 ILE A O 1
ATOM 645 N N . PRO A 1 85 ? 31.065 5.134 -3.684 1.00 44.44 85 PRO A N 1
ATOM 646 C CA . PRO A 1 85 ? 32.210 4.640 -4.433 1.00 44.44 85 PRO A CA 1
ATOM 647 C C . PRO A 1 85 ? 33.322 5.693 -4.391 1.00 44.44 85 PRO A C 1
ATOM 649 O O . PRO A 1 85 ? 33.128 6.841 -4.791 1.00 44.44 85 PRO A O 1
ATOM 652 N N . GLN A 1 86 ? 34.492 5.310 -3.869 1.00 48.03 86 GLN A N 1
ATOM 653 C CA . GLN A 1 86 ? 35.686 6.150 -3.932 1.00 48.03 86 GLN A CA 1
ATOM 654 C C . GLN A 1 86 ? 35.970 6.488 -5.396 1.00 48.03 86 GLN A C 1
ATOM 656 O O . GLN A 1 86 ? 36.122 5.593 -6.229 1.00 48.03 86 GLN A O 1
ATOM 661 N N . ALA A 1 87 ? 36.044 7.787 -5.690 1.00 47.69 87 ALA A N 1
ATOM 662 C CA . ALA A 1 87 ? 36.420 8.286 -7.001 1.00 47.69 87 ALA A CA 1
ATOM 663 C C . ALA A 1 87 ? 37.752 7.648 -7.449 1.00 47.69 87 ALA A C 1
ATOM 665 O O . ALA A 1 87 ? 38.686 7.552 -6.640 1.00 47.69 87 ALA A O 1
ATOM 666 N N . PRO A 1 88 ? 37.868 7.208 -8.715 1.00 46.34 88 PRO A N 1
ATOM 667 C CA . PRO A 1 88 ? 39.110 6.649 -9.223 1.00 46.34 88 PRO A CA 1
ATOM 668 C C . PRO A 1 88 ? 40.225 7.696 -9.121 1.00 46.34 88 PRO A C 1
ATOM 670 O O . PRO A 1 88 ? 40.060 8.851 -9.517 1.00 46.34 88 PRO A O 1
ATOM 673 N N . LYS A 1 89 ? 41.368 7.285 -8.559 1.00 52.28 89 LYS A N 1
ATOM 674 C CA . LYS A 1 89 ? 42.575 8.116 -8.480 1.00 52.28 89 LYS A CA 1
ATOM 675 C C . LYS A 1 89 ? 42.956 8.596 -9.888 1.00 52.28 89 LYS A C 1
ATOM 677 O O . LYS A 1 89 ? 42.918 7.785 -10.815 1.00 52.28 89 LYS A O 1
ATOM 682 N N . PRO A 1 90 ? 43.363 9.866 -10.059 1.00 40.22 90 PRO A N 1
ATOM 683 C CA . PRO A 1 90 ? 43.792 10.365 -11.355 1.00 40.22 90 PRO A CA 1
ATOM 684 C C . PRO A 1 90 ? 45.024 9.583 -11.816 1.00 40.22 90 PRO A C 1
ATOM 686 O O . PRO A 1 90 ? 46.053 9.544 -11.138 1.00 40.22 90 PRO A O 1
ATOM 689 N N . VAL A 1 91 ? 44.896 8.935 -12.971 1.00 41.00 91 VAL A N 1
ATOM 690 C CA . VAL A 1 91 ? 46.014 8.308 -13.670 1.00 41.00 91 VAL A CA 1
ATOM 691 C C . VAL A 1 91 ? 46.938 9.428 -14.141 1.00 41.00 91 VAL A C 1
ATOM 693 O O . VAL A 1 91 ? 46.532 10.313 -14.891 1.00 41.00 91 VAL A O 1
ATOM 696 N N . SER A 1 92 ? 48.178 9.396 -13.658 1.00 43.22 92 SER A N 1
ATOM 697 C CA . SER A 1 92 ? 49.272 10.250 -14.113 1.00 43.22 92 SER A CA 1
ATOM 698 C C . SER A 1 92 ? 49.495 10.032 -15.611 1.00 43.22 92 SER A C 1
ATOM 700 O O . SER A 1 92 ? 49.979 8.978 -16.027 1.00 43.22 92 SER A O 1
ATOM 702 N N . ILE A 1 93 ? 49.116 11.018 -16.425 1.00 36.81 93 ILE A N 1
ATOM 703 C CA . ILE A 1 93 ? 49.456 11.056 -17.845 1.00 36.81 93 ILE A CA 1
ATOM 704 C C . ILE A 1 93 ? 50.917 11.491 -17.938 1.00 36.81 93 ILE A C 1
ATOM 706 O O . ILE A 1 93 ? 51.262 12.658 -17.750 1.00 36.81 93 ILE A O 1
ATOM 710 N N . VAL A 1 94 ? 51.781 10.517 -18.208 1.00 41.50 94 VAL A N 1
ATOM 711 C CA . VAL A 1 94 ? 53.171 10.732 -18.609 1.00 41.50 94 VAL A CA 1
ATOM 712 C C . VAL A 1 94 ? 53.167 11.494 -19.935 1.00 41.50 94 VAL A C 1
ATOM 714 O O . VAL A 1 94 ? 52.642 11.017 -20.939 1.00 41.50 94 VAL A O 1
ATOM 717 N N . ALA A 1 95 ? 53.737 12.697 -19.924 1.00 39.66 95 ALA A N 1
ATOM 718 C CA . ALA A 1 95 ? 53.917 13.521 -21.111 1.00 39.66 95 ALA A CA 1
ATOM 719 C C . ALA A 1 95 ? 54.886 12.846 -22.104 1.00 39.66 95 ALA A C 1
ATOM 721 O O . ALA A 1 95 ? 56.001 12.496 -21.704 1.00 39.66 95 ALA A O 1
ATOM 722 N N . PRO A 1 96 ? 54.533 12.703 -23.396 1.00 42.41 96 PRO A N 1
ATOM 723 C CA . PRO A 1 96 ? 55.495 12.309 -24.408 1.00 42.41 96 PRO A CA 1
ATOM 724 C C . PRO A 1 96 ? 56.391 13.495 -24.774 1.00 42.41 96 PRO A C 1
ATOM 726 O O . PRO A 1 96 ? 55.955 14.618 -25.037 1.00 42.41 96 PRO A O 1
ATOM 729 N N . THR A 1 97 ? 57.687 13.217 -24.763 1.00 42.38 97 THR A N 1
ATOM 730 C CA . THR A 1 97 ? 58.775 14.113 -25.132 1.00 42.38 97 THR A CA 1
ATOM 731 C C . THR A 1 97 ? 58.696 14.565 -26.589 1.00 42.38 97 THR A C 1
ATOM 733 O O . THR A 1 97 ? 58.453 13.780 -27.500 1.00 42.38 97 THR A O 1
ATOM 736 N N . LYS A 1 98 ? 58.979 15.857 -26.763 1.00 40.38 98 LYS A N 1
ATOM 737 C CA . LYS A 1 98 ? 59.142 16.645 -27.991 1.00 40.38 98 LYS A CA 1
ATOM 738 C C . LYS A 1 98 ? 59.745 15.869 -29.177 1.00 40.38 98 LYS A C 1
ATOM 740 O O . LYS A 1 98 ? 60.929 15.541 -29.154 1.00 40.38 98 LYS A O 1
ATOM 745 N N . SER A 1 99 ? 58.993 15.756 -30.271 1.00 38.41 99 SER A N 1
ATOM 746 C CA . SER A 1 99 ? 59.539 15.614 -31.626 1.00 38.41 99 SER A CA 1
ATOM 747 C C . SER A 1 99 ? 59.287 16.903 -32.410 1.00 38.41 99 SER A C 1
ATOM 749 O O . SER A 1 99 ? 58.164 17.397 -32.484 1.00 38.41 99 SER A O 1
ATOM 751 N N . LYS A 1 100 ? 60.366 17.470 -32.954 1.00 47.72 100 LYS A N 1
ATOM 752 C CA . LYS A 1 100 ? 60.380 18.669 -33.798 1.00 47.72 100 LYS A CA 1
ATOM 753 C C . LYS A 1 100 ? 59.604 18.405 -35.092 1.00 47.72 100 LYS A C 1
ATOM 755 O O . LYS A 1 100 ? 59.940 17.467 -35.805 1.00 47.72 100 LYS A O 1
ATOM 760 N N . ALA A 1 101 ? 58.652 19.272 -35.420 1.00 37.44 101 ALA A N 1
ATOM 761 C CA . ALA A 1 101 ? 58.113 19.395 -36.768 1.00 37.44 101 ALA A CA 1
ATOM 762 C C . ALA A 1 101 ? 57.992 20.880 -37.130 1.00 37.44 101 ALA A C 1
ATOM 764 O O . ALA A 1 101 ? 57.436 21.690 -36.389 1.00 37.44 101 ALA A O 1
ATOM 765 N N . THR A 1 102 ? 58.615 21.208 -38.253 1.00 40.34 102 THR A N 1
ATOM 766 C CA . THR A 1 102 ? 58.732 22.508 -38.903 1.00 40.34 102 THR A CA 1
ATOM 767 C C . THR A 1 102 ? 57.353 22.989 -39.361 1.00 40.34 102 THR A C 1
ATOM 769 O O . THR A 1 102 ? 56.702 22.307 -40.147 1.00 40.34 102 THR A O 1
ATOM 772 N N . VAL A 1 103 ? 56.901 24.151 -38.881 1.00 34.41 103 VAL A N 1
ATOM 773 C CA . VAL A 1 103 ? 55.663 24.798 -39.346 1.00 34.41 103 VAL A CA 1
ATOM 774 C C . VAL A 1 103 ? 56.024 25.882 -40.354 1.00 34.41 103 VAL A C 1
ATOM 776 O O . VAL A 1 103 ? 56.628 26.897 -40.009 1.00 34.41 103 VAL A O 1
ATOM 779 N N . THR A 1 104 ? 55.635 25.648 -41.604 1.00 37.53 104 THR A N 1
ATOM 780 C CA . THR A 1 104 ? 55.600 26.638 -42.682 1.00 37.53 104 THR A CA 1
ATOM 781 C C . THR A 1 104 ? 54.440 27.597 -42.422 1.00 37.53 104 THR A C 1
ATOM 783 O O . THR A 1 104 ? 53.289 27.182 -42.299 1.00 37.53 104 THR A O 1
ATOM 786 N N . ALA A 1 105 ? 54.746 28.886 -42.297 1.00 34.94 105 ALA A N 1
ATOM 787 C CA . ALA A 1 105 ? 53.768 29.936 -42.055 1.00 34.94 105 ALA A CA 1
ATOM 788 C C . ALA A 1 105 ? 52.913 30.190 -43.308 1.00 34.94 105 ALA A C 1
ATOM 790 O O . ALA A 1 105 ? 53.428 30.654 -44.325 1.00 34.94 105 ALA A O 1
ATOM 791 N N . ILE A 1 106 ? 51.602 29.954 -43.216 1.00 39.25 106 ILE A N 1
ATOM 792 C CA . ILE A 1 106 ? 50.617 30.506 -44.151 1.00 39.25 106 ILE A CA 1
ATOM 793 C C . ILE A 1 106 ? 49.890 31.649 -43.446 1.00 39.25 106 ILE A C 1
ATOM 795 O O . ILE A 1 106 ? 49.294 31.504 -42.380 1.00 39.25 106 ILE A O 1
ATOM 799 N N . ARG A 1 107 ? 50.010 32.819 -44.065 1.00 3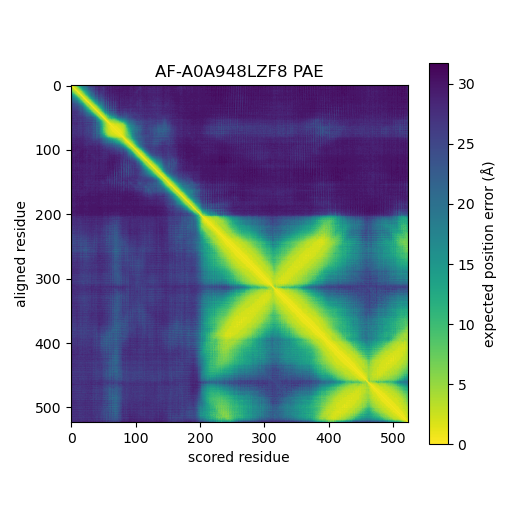7.56 107 ARG A N 1
ATOM 800 C CA . ARG A 1 107 ? 49.459 34.109 -43.669 1.00 37.56 107 ARG A CA 1
ATOM 801 C C . ARG A 1 107 ? 47.979 34.143 -44.055 1.00 37.56 107 ARG A C 1
ATOM 803 O O . ARG A 1 107 ? 47.675 34.160 -45.242 1.00 37.56 107 ARG A O 1
ATOM 810 N N . VAL A 1 108 ? 47.075 34.195 -43.077 1.00 40.94 108 VAL A N 1
ATOM 811 C CA . VAL A 1 108 ? 45.647 34.466 -43.316 1.00 40.94 108 VAL A CA 1
ATOM 812 C C . VAL A 1 108 ? 45.226 35.717 -42.547 1.00 40.94 108 VAL A C 1
ATOM 814 O O . VAL A 1 108 ? 45.535 35.899 -41.371 1.00 40.94 108 VAL A O 1
ATOM 817 N N . VAL A 1 109 ? 44.584 36.610 -43.292 1.00 46.09 109 VAL A N 1
ATOM 818 C CA . VAL A 1 109 ? 44.099 37.948 -42.938 1.00 46.09 109 VAL A CA 1
ATOM 819 C C . VAL A 1 109 ? 42.893 37.853 -41.985 1.00 46.09 109 VAL A C 1
ATOM 821 O O . VAL A 1 109 ? 42.044 36.988 -42.191 1.00 46.09 109 VAL A O 1
ATOM 824 N N . PRO A 1 110 ? 42.756 38.732 -40.971 1.00 43.31 110 PRO A N 1
ATOM 825 C CA . PRO A 1 110 ? 41.628 38.682 -40.048 1.00 43.31 110 PRO A CA 1
ATOM 826 C C . PRO A 1 110 ? 40.407 39.437 -40.594 1.00 43.31 110 PRO A C 1
ATOM 828 O O . PRO A 1 110 ? 40.483 40.630 -40.894 1.00 43.31 110 PRO A O 1
ATOM 831 N N . ILE A 1 111 ? 39.254 38.767 -40.630 1.00 42.47 111 ILE A N 1
ATOM 832 C CA . ILE A 1 111 ? 37.938 39.398 -40.787 1.00 42.47 111 ILE A CA 1
ATOM 833 C C . ILE A 1 111 ? 37.253 39.398 -39.415 1.00 42.47 111 ILE A C 1
ATOM 835 O O . ILE A 1 111 ? 37.005 38.352 -38.822 1.00 42.47 111 ILE A O 1
ATOM 839 N N . LYS A 1 112 ? 36.979 40.601 -38.899 1.00 45.41 112 LYS A N 1
ATOM 840 C CA . LYS A 1 112 ? 36.170 40.844 -37.695 1.00 45.41 112 LYS A CA 1
ATOM 841 C C . LYS A 1 112 ? 34.697 40.515 -37.969 1.00 45.41 112 LYS A C 1
ATOM 843 O O . LYS A 1 112 ? 34.209 40.835 -39.051 1.00 45.41 112 LYS A O 1
ATOM 848 N N . PRO A 1 113 ? 33.946 40.132 -36.926 1.00 48.59 113 PRO A N 1
ATOM 849 C CA . PRO A 1 113 ? 32.736 40.899 -36.651 1.00 48.59 113 PRO A CA 1
ATOM 850 C C . PRO A 1 113 ? 32.603 41.342 -35.190 1.00 48.59 113 PRO A C 1
ATOM 852 O O . PRO A 1 113 ? 33.148 40.761 -34.256 1.00 48.59 113 PRO A O 1
ATOM 855 N N . LYS A 1 114 ? 31.887 42.458 -35.056 1.00 40.41 114 LYS A N 1
ATOM 856 C CA . LYS A 1 114 ? 31.558 43.206 -33.843 1.00 40.41 114 LYS A CA 1
ATOM 857 C C . LYS A 1 114 ? 30.534 42.445 -32.996 1.00 40.41 114 LYS A C 1
ATOM 859 O O . LYS A 1 114 ? 29.521 42.028 -33.544 1.00 40.41 114 LYS A O 1
ATOM 864 N N . LEU A 1 115 ? 30.713 42.434 -31.677 1.00 42.97 115 LEU A N 1
ATOM 865 C CA . LEU A 1 115 ? 29.605 42.421 -30.717 1.00 42.97 115 LEU A CA 1
ATOM 866 C C . LEU A 1 115 ? 29.915 43.380 -29.555 1.00 42.97 115 LEU A C 1
ATOM 868 O O . LEU A 1 115 ? 31.094 43.604 -29.259 1.00 42.97 115 LEU A O 1
ATOM 872 N N . PRO A 1 116 ? 28.883 44.010 -28.968 1.00 54.91 116 PRO A N 1
ATOM 873 C CA . PRO A 1 116 ? 29.049 45.118 -28.048 1.00 54.91 116 PRO A CA 1
ATOM 874 C C . PRO A 1 116 ? 29.306 44.675 -26.607 1.00 54.91 116 PRO A C 1
ATOM 876 O O . PRO A 1 116 ? 28.975 43.578 -26.167 1.00 54.91 116 PRO A O 1
ATOM 879 N N . ILE A 1 117 ? 29.924 45.626 -25.927 1.00 36.69 117 ILE A N 1
ATOM 880 C CA . ILE A 1 117 ? 30.291 45.719 -24.523 1.00 36.69 117 ILE A CA 1
ATOM 881 C C . ILE A 1 117 ? 29.038 45.681 -23.645 1.00 36.69 117 ILE A C 1
ATOM 883 O O . ILE A 1 117 ? 28.090 46.402 -23.935 1.00 36.69 117 ILE A O 1
ATOM 887 N N . ASP A 1 118 ? 29.105 44.965 -22.522 1.00 34.50 118 ASP A N 1
ATOM 888 C CA . ASP A 1 118 ? 28.572 45.510 -21.277 1.00 34.50 118 ASP A CA 1
ATOM 889 C C . ASP A 1 118 ? 29.505 45.213 -20.103 1.00 34.50 118 ASP A C 1
ATOM 891 O O . ASP A 1 118 ? 29.915 44.087 -19.819 1.00 34.50 118 ASP A O 1
ATOM 895 N N . THR A 1 119 ? 29.901 46.307 -19.470 1.00 35.56 119 THR A N 1
ATOM 896 C CA . THR A 1 119 ? 30.741 46.412 -18.286 1.00 35.56 119 THR A CA 1
ATOM 897 C C . THR A 1 119 ? 29.900 46.242 -17.028 1.00 35.56 119 THR A C 1
ATOM 899 O O . THR A 1 119 ? 28.863 46.881 -16.904 1.00 35.56 119 THR A O 1
ATOM 902 N N . THR A 1 120 ? 30.405 45.536 -16.018 1.00 38.41 120 THR A N 1
ATOM 903 C CA . THR A 1 120 ? 30.490 46.101 -14.659 1.00 38.41 120 THR A CA 1
ATOM 904 C C . THR A 1 120 ? 31.450 45.302 -13.787 1.00 38.41 120 THR A C 1
ATOM 906 O O . THR A 1 120 ? 31.340 44.098 -13.583 1.00 38.41 120 THR A O 1
ATOM 909 N N . VAL A 1 121 ? 32.421 46.050 -13.281 1.00 34.19 121 VAL A N 1
ATOM 910 C CA . VAL A 1 121 ? 33.416 45.702 -12.276 1.00 34.19 121 VAL A CA 1
ATOM 911 C C . VAL A 1 121 ? 32.786 45.870 -10.896 1.00 34.19 121 VAL A C 1
ATOM 913 O O . VAL A 1 121 ? 32.242 46.938 -10.628 1.00 34.19 121 VAL A O 1
ATOM 916 N N . LYS A 1 122 ? 32.968 44.904 -9.989 1.00 35.12 122 LYS A N 1
ATOM 917 C CA . LYS A 1 122 ? 33.236 45.189 -8.569 1.00 35.12 122 LYS A CA 1
ATOM 918 C C . LYS A 1 122 ? 34.230 44.179 -8.004 1.00 35.12 122 LYS A C 1
ATOM 920 O O . LYS A 1 122 ? 33.922 43.023 -7.745 1.00 35.12 122 LYS A O 1
ATOM 925 N N . THR A 1 123 ? 35.448 44.673 -7.843 1.00 36.16 123 THR A N 1
ATOM 926 C CA . THR A 1 123 ? 36.494 44.171 -6.958 1.00 36.16 123 THR A CA 1
ATOM 927 C C . THR A 1 123 ? 36.116 44.422 -5.502 1.00 36.16 123 THR A C 1
ATOM 929 O O . THR A 1 123 ? 35.825 45.564 -5.158 1.00 36.16 123 THR A O 1
ATOM 932 N N . GLU A 1 124 ? 36.277 43.427 -4.636 1.00 34.00 124 GLU A N 1
ATOM 933 C CA . GLU A 1 124 ? 36.618 43.668 -3.234 1.00 34.00 124 GLU A CA 1
ATOM 934 C C . GLU A 1 124 ? 37.684 42.662 -2.794 1.00 34.00 124 GLU A C 1
ATOM 936 O O . GLU A 1 124 ? 37.495 41.448 -2.797 1.00 34.00 124 GLU A O 1
ATOM 941 N N . LYS A 1 125 ? 38.862 43.212 -2.490 1.00 38.34 125 LYS A N 1
ATOM 942 C CA . LYS A 1 125 ? 39.940 42.560 -1.754 1.00 38.34 125 LYS A CA 1
ATOM 943 C C . LYS A 1 125 ? 39.623 42.695 -0.268 1.00 38.34 125 LYS A C 1
ATOM 945 O O . LYS A 1 125 ? 39.443 43.815 0.196 1.00 38.34 125 LYS A O 1
ATOM 950 N N . ALA A 1 126 ? 39.750 41.612 0.485 1.00 34.28 126 ALA A N 1
ATOM 951 C CA . ALA A 1 126 ? 40.203 41.682 1.867 1.00 34.28 126 ALA A CA 1
ATOM 952 C C . ALA A 1 126 ? 41.102 40.479 2.170 1.00 34.28 126 ALA A C 1
ATOM 954 O O . ALA A 1 126 ? 40.971 39.404 1.593 1.00 34.28 126 ALA A O 1
ATOM 955 N N . LYS A 1 127 ? 42.096 40.754 3.002 1.00 33.22 127 LYS A N 1
ATOM 956 C CA . LYS A 1 127 ? 43.367 40.063 3.222 1.00 33.22 127 LYS A CA 1
ATOM 957 C C . LYS A 1 127 ? 43.416 39.658 4.705 1.00 33.22 127 LYS A C 1
ATOM 959 O O . LYS A 1 127 ? 42.722 40.294 5.492 1.00 33.22 127 LYS A O 1
ATOM 964 N N . ALA A 1 128 ? 44.349 38.757 5.043 1.00 32.81 128 ALA A N 1
ATOM 965 C CA . ALA A 1 128 ? 44.859 38.433 6.392 1.00 32.81 128 ALA A CA 1
ATOM 966 C C . ALA A 1 128 ? 43.998 37.437 7.210 1.00 32.81 128 ALA A C 1
ATOM 968 O O . ALA A 1 128 ? 42.780 37.510 7.169 1.00 32.81 128 ALA A O 1
ATOM 969 N N . THR A 1 129 ? 44.532 36.463 7.959 1.00 33.12 129 THR A N 1
ATOM 970 C CA . THR A 1 129 ? 45.916 36.158 8.388 1.00 33.12 129 THR A CA 1
ATOM 971 C C . THR A 1 129 ? 45.973 34.745 8.984 1.00 33.12 129 THR A C 1
ATOM 973 O O . THR A 1 129 ? 44.967 34.230 9.464 1.00 33.12 129 THR A O 1
ATOM 976 N N . GLU A 1 130 ? 47.172 34.163 8.964 1.00 35.22 130 GLU A N 1
ATOM 977 C CA . GLU A 1 130 ? 47.615 32.978 9.709 1.00 35.22 130 GLU A CA 1
ATOM 978 C C . GLU A 1 130 ? 47.349 33.072 11.223 1.00 35.22 130 GLU A C 1
ATOM 980 O O . GLU A 1 130 ? 47.534 34.137 11.810 1.00 35.22 130 GLU A O 1
ATOM 985 N N . SER A 1 131 ? 47.075 31.936 11.874 1.00 30.59 131 SER A N 1
ATOM 986 C CA . SER A 1 131 ? 47.867 31.524 13.042 1.00 30.59 131 SER A CA 1
ATOM 987 C C . SER A 1 131 ? 47.742 30.022 13.325 1.00 30.59 131 SER A C 1
ATOM 989 O O . SER A 1 131 ? 46.665 29.428 13.389 1.00 30.59 131 SER A O 1
ATOM 991 N N . THR A 1 132 ? 48.910 29.415 13.463 1.00 37.19 132 THR A N 1
ATOM 992 C CA . THR A 1 132 ? 49.201 28.098 14.021 1.00 37.19 132 THR A CA 1
ATOM 993 C C . THR A 1 132 ? 49.192 28.213 15.549 1.00 37.19 132 THR A C 1
ATOM 995 O O . THR A 1 132 ? 49.702 29.202 16.061 1.00 37.19 132 THR A O 1
ATOM 998 N N . ASP A 1 133 ? 48.630 27.242 16.275 1.00 32.97 133 ASP A N 1
ATOM 999 C CA . ASP A 1 133 ? 49.371 26.479 17.298 1.00 32.97 133 ASP A CA 1
ATOM 1000 C C . ASP A 1 133 ? 48.490 25.527 18.126 1.00 32.97 133 ASP A C 1
ATOM 1002 O O . ASP A 1 133 ? 47.379 25.822 18.564 1.00 32.97 133 ASP A O 1
ATOM 1006 N N . ARG A 1 134 ? 49.055 24.334 18.322 1.00 37.50 134 ARG A N 1
ATOM 1007 C CA . ARG A 1 134 ? 48.715 23.287 19.303 1.00 37.50 134 ARG A CA 1
ATOM 1008 C C . ARG A 1 134 ? 49.402 23.658 20.640 1.00 37.50 134 ARG A C 1
ATOM 1010 O O . ARG A 1 134 ? 50.401 24.369 20.574 1.00 37.50 134 ARG A O 1
ATOM 1017 N N . PRO A 1 135 ? 49.007 23.131 21.823 1.00 52.69 135 PRO A N 1
ATOM 1018 C CA . PRO A 1 135 ? 49.219 21.706 22.106 1.00 52.69 135 PRO A CA 1
ATOM 1019 C C . PRO A 1 135 ? 48.229 21.030 23.077 1.00 52.69 135 PRO A C 1
ATOM 1021 O O . PRO A 1 135 ? 47.355 21.632 23.688 1.00 52.69 135 PRO A O 1
ATOM 1024 N N . GLN A 1 136 ? 48.403 19.709 23.161 1.00 41.56 136 GLN A N 1
ATOM 1025 C CA . GLN A 1 136 ? 47.808 18.781 24.118 1.00 41.56 136 GLN A CA 1
ATOM 1026 C C . GLN A 1 136 ? 48.448 18.907 25.506 1.00 41.56 136 GLN A C 1
ATOM 1028 O O . GLN A 1 136 ? 49.668 19.020 25.571 1.00 41.56 136 GLN A O 1
ATOM 1033 N N . THR A 1 137 ? 47.673 18.659 26.567 1.00 34.91 137 THR A N 1
ATOM 1034 C CA . THR A 1 137 ? 48.165 17.980 27.780 1.00 34.91 137 THR A CA 1
ATOM 1035 C C . THR A 1 137 ? 47.047 17.289 28.580 1.00 34.91 137 THR A C 1
ATOM 1037 O O . THR A 1 137 ? 45.978 17.832 28.821 1.00 34.91 137 THR A O 1
ATOM 1040 N N . GLU A 1 138 ? 47.393 16.063 28.983 1.00 33.06 138 GLU A N 1
ATOM 1041 C CA . GLU A 1 138 ? 47.159 15.394 30.273 1.00 33.06 138 GLU A CA 1
ATOM 1042 C C . GLU A 1 138 ? 45.799 14.801 30.697 1.00 33.06 138 GLU A C 1
ATOM 1044 O O . GLU A 1 138 ? 44.812 15.454 31.017 1.00 33.06 138 GLU A O 1
ATOM 1049 N N . LYS A 1 139 ? 45.858 13.467 30.835 1.00 41.66 139 LYS A N 1
ATOM 1050 C CA . LYS A 1 139 ? 45.025 12.601 31.673 1.00 41.66 139 LYS A CA 1
ATOM 1051 C C . LYS A 1 139 ? 45.531 12.623 33.125 1.00 41.66 139 LYS A C 1
ATOM 1053 O O . LYS A 1 139 ? 46.728 12.433 33.315 1.00 41.66 139 LYS A O 1
ATOM 1058 N N . ARG A 1 140 ? 44.621 12.670 34.110 1.00 35.44 140 ARG A N 1
ATOM 1059 C CA . ARG A 1 140 ? 44.665 12.043 35.465 1.00 35.44 140 ARG A CA 1
ATOM 1060 C C . ARG A 1 140 ? 43.248 12.164 36.072 1.00 35.44 140 ARG A C 1
ATOM 1062 O O . ARG A 1 140 ? 42.679 13.242 36.054 1.00 35.44 140 ARG A O 1
ATOM 1069 N N . PHE A 1 141 ? 42.520 11.062 36.275 1.00 34.22 141 PHE A N 1
ATOM 1070 C CA . PHE A 1 141 ? 42.328 10.334 37.549 1.00 34.22 141 PHE A CA 1
ATOM 1071 C C . PHE A 1 141 ? 41.818 11.184 38.734 1.00 34.22 141 PHE A C 1
ATOM 1073 O O . PHE A 1 141 ? 42.617 11.881 39.345 1.00 34.22 141 PHE A O 1
ATOM 1080 N N . LEU A 1 142 ? 40.529 11.046 39.100 1.00 34.12 142 LEU A N 1
ATOM 1081 C CA . LEU A 1 142 ? 40.022 10.462 40.367 1.00 34.12 142 LEU A CA 1
ATOM 1082 C C . LEU A 1 142 ? 38.574 10.900 40.707 1.00 34.12 142 LEU A C 1
ATOM 1084 O O . LEU A 1 142 ? 38.236 12.073 40.655 1.00 34.12 142 LEU A O 1
ATOM 1088 N N . SER A 1 143 ? 37.767 9.897 41.080 1.00 32.72 143 SER A N 1
ATOM 1089 C CA . SER A 1 143 ? 36.729 9.848 42.133 1.00 32.72 143 SER A CA 1
ATOM 1090 C C . SER A 1 143 ? 35.769 11.025 42.401 1.00 32.72 143 SER A C 1
ATOM 1092 O O . SER A 1 143 ? 36.198 12.112 42.767 1.00 32.72 143 SER A O 1
ATOM 1094 N N . GLY A 1 144 ? 34.475 10.693 42.533 1.00 30.16 144 GLY A N 1
ATOM 1095 C CA . GLY A 1 144 ? 33.675 11.191 43.665 1.00 30.16 144 GLY A CA 1
ATOM 1096 C C . GLY A 1 144 ? 32.346 11.886 43.347 1.00 30.16 144 GLY A C 1
ATOM 1097 O O . GLY A 1 144 ? 32.327 13.050 42.990 1.00 30.16 144 GLY A O 1
ATOM 1098 N N . LEU A 1 145 ? 31.257 11.147 43.591 1.00 35.78 145 LEU A N 1
ATOM 1099 C CA . LEU A 1 145 ? 30.039 11.529 44.335 1.00 35.78 145 LEU A CA 1
ATOM 1100 C C . LEU A 1 145 ? 29.255 12.824 43.988 1.00 35.78 145 LEU A C 1
ATOM 1102 O O . LEU A 1 145 ? 29.716 13.938 44.178 1.00 35.78 145 LEU A O 1
ATOM 1106 N N . PHE A 1 146 ? 27.976 12.595 43.648 1.00 37.81 146 PHE A N 1
ATOM 1107 C CA . PHE A 1 146 ? 26.753 13.368 43.951 1.00 37.81 146 PHE A CA 1
ATOM 1108 C C . PHE A 1 146 ? 26.792 14.909 43.960 1.00 37.81 146 PHE A C 1
ATOM 1110 O O . PHE A 1 146 ? 27.250 15.512 44.921 1.00 37.81 146 PHE A O 1
ATOM 1117 N N . SER A 1 147 ? 26.038 15.536 43.044 1.00 35.62 147 SER A N 1
ATOM 1118 C CA . SER A 1 147 ? 25.029 16.550 43.406 1.00 35.62 147 SER A CA 1
ATOM 1119 C C . SER A 1 147 ? 24.098 16.884 42.230 1.00 35.62 147 SER A C 1
ATOM 1121 O O . SER A 1 147 ? 24.426 16.704 41.064 1.00 35.62 147 SER A O 1
ATOM 1123 N N . LYS A 1 148 ? 22.904 17.339 42.599 1.00 40.97 148 LYS A N 1
ATOM 1124 C CA . LYS A 1 148 ? 21.674 17.590 41.842 1.00 40.97 148 LYS A CA 1
ATOM 1125 C C . LYS A 1 148 ? 21.792 18.771 40.870 1.00 40.97 148 LYS A C 1
ATOM 1127 O O . LYS A 1 148 ? 22.313 19.810 41.260 1.00 40.97 148 LYS A O 1
ATOM 1132 N N . SER A 1 149 ? 21.116 18.707 39.720 1.00 37.44 149 SER A N 1
ATOM 1133 C CA . SER A 1 149 ? 20.288 19.826 39.219 1.00 37.44 149 SER A CA 1
ATOM 1134 C C . SER A 1 149 ? 19.289 19.328 38.173 1.00 37.44 149 SER A C 1
ATOM 1136 O O . SER A 1 149 ? 19.665 18.725 37.173 1.00 37.44 149 SER A O 1
ATOM 1138 N N . ALA A 1 150 ? 18.008 19.580 38.426 1.00 38.34 150 ALA A N 1
ATOM 1139 C CA . ALA A 1 150 ? 16.929 19.438 37.465 1.00 38.34 150 ALA A CA 1
ATOM 1140 C C . ALA A 1 150 ? 16.885 20.682 36.567 1.00 38.34 150 ALA A C 1
ATOM 1142 O O . ALA A 1 150 ? 16.882 21.795 37.089 1.00 38.34 150 ALA A O 1
ATOM 1143 N N . THR A 1 151 ? 16.770 20.491 35.251 1.00 37.00 151 THR A N 1
ATOM 1144 C CA . THR A 1 151 ? 16.349 21.550 34.326 1.00 37.00 151 THR A CA 1
ATOM 1145 C C . THR A 1 151 ? 15.258 21.006 33.417 1.00 37.00 151 THR A C 1
ATOM 1147 O O . THR A 1 151 ? 15.471 20.109 32.605 1.00 37.00 151 THR A O 1
ATOM 1150 N N . ILE A 1 152 ? 14.070 21.563 33.621 1.00 34.81 152 ILE A N 1
ATOM 1151 C CA . ILE A 1 152 ? 12.853 21.400 32.833 1.00 34.81 152 ILE A CA 1
ATOM 1152 C C . ILE A 1 152 ? 13.055 22.143 31.508 1.00 34.81 152 ILE A C 1
ATOM 1154 O O . ILE A 1 152 ? 13.322 23.343 31.516 1.00 34.81 152 ILE A O 1
ATOM 1158 N N . VAL A 1 153 ? 12.907 21.452 30.376 1.00 39.78 153 VAL A N 1
ATOM 1159 C CA . VAL A 1 153 ? 12.856 22.074 29.045 1.00 39.78 153 VAL A CA 1
ATOM 1160 C C . VAL A 1 153 ? 11.408 22.044 28.560 1.00 39.78 153 VAL A C 1
ATOM 1162 O O . VAL A 1 153 ? 10.823 20.981 28.370 1.00 39.78 153 VAL A O 1
ATOM 1165 N N . GLN A 1 154 ? 10.827 23.237 28.418 1.00 39.62 154 GLN A N 1
ATOM 1166 C CA . GLN A 1 154 ? 9.513 23.487 27.822 1.00 39.62 154 GLN A CA 1
ATOM 1167 C C . GLN A 1 154 ? 9.551 23.314 26.289 1.00 39.62 154 GLN A C 1
ATOM 1169 O O . GLN A 1 154 ? 10.584 23.594 25.677 1.00 39.62 154 GLN A O 1
ATOM 1174 N N . PRO A 1 155 ? 8.433 22.925 25.646 1.00 47.75 155 PRO A N 1
ATOM 1175 C CA . PRO A 1 155 ? 8.335 22.854 24.189 1.00 47.75 155 PRO A CA 1
ATOM 1176 C C . PRO A 1 155 ? 8.135 24.240 23.531 1.00 47.75 155 PRO A C 1
ATOM 1178 O O . PRO A 1 155 ? 7.562 25.145 24.148 1.00 47.75 155 PRO A O 1
ATOM 1181 N N . PRO A 1 156 ? 8.585 24.425 22.273 1.00 43.28 156 PRO A N 1
ATOM 1182 C CA . PRO A 1 156 ? 8.529 25.706 21.575 1.00 43.28 156 PRO A CA 1
ATOM 1183 C C . PRO A 1 156 ? 7.133 26.058 21.040 1.00 43.28 156 PRO A C 1
ATOM 1185 O O . PRO A 1 156 ? 6.339 25.207 20.644 1.00 43.28 156 PRO A O 1
ATOM 1188 N N . LYS A 1 157 ? 6.879 27.370 21.023 1.00 37.19 157 LYS A N 1
ATOM 1189 C CA . LYS A 1 157 ? 5.648 28.039 20.595 1.00 37.19 157 LYS A CA 1
ATOM 1190 C C . LYS A 1 157 ? 5.456 27.996 19.076 1.00 37.19 157 LYS A C 1
ATOM 1192 O O . LYS A 1 157 ? 6.381 28.222 18.303 1.00 37.19 157 LYS A O 1
ATOM 1197 N N . THR A 1 158 ? 4.197 27.806 18.704 1.00 33.38 158 THR A N 1
ATOM 1198 C CA . THR A 1 158 ? 3.584 27.945 17.380 1.00 33.38 158 THR A CA 1
ATOM 1199 C C . THR A 1 158 ? 3.894 29.286 16.705 1.00 33.38 158 THR A C 1
ATOM 1201 O O . THR A 1 158 ? 3.659 30.345 17.290 1.00 33.38 158 THR A O 1
ATOM 1204 N N . SER A 1 159 ? 4.343 29.246 15.448 1.00 37.66 159 SER A N 1
ATOM 1205 C CA . SER A 1 159 ? 4.425 30.413 14.564 1.00 37.66 159 SER A CA 1
ATOM 1206 C C . SER A 1 159 ? 3.119 30.580 13.784 1.00 37.66 159 SER A C 1
ATOM 1208 O O . SER A 1 159 ? 2.685 29.678 13.074 1.00 37.66 159 SER A O 1
ATOM 1210 N N . GLN A 1 160 ? 2.496 31.747 13.939 1.00 32.62 160 GLN A N 1
ATOM 1211 C CA . GLN A 1 160 ? 1.335 32.197 13.177 1.00 32.62 160 GLN A CA 1
ATOM 1212 C C . GLN A 1 160 ? 1.749 32.533 11.741 1.00 32.62 160 GLN A C 1
ATOM 1214 O O . GLN A 1 160 ? 2.661 33.332 11.529 1.00 32.62 160 GLN A O 1
ATOM 1219 N N . THR A 1 161 ? 1.055 31.963 10.759 1.00 34.97 161 THR A N 1
ATOM 1220 C CA . THR A 1 161 ? 1.131 32.384 9.356 1.00 34.97 161 THR A CA 1
ATOM 1221 C C . THR A 1 161 ? -0.103 33.213 9.021 1.00 34.97 161 THR A C 1
ATOM 1223 O O . THR A 1 161 ? -1.243 32.783 9.174 1.00 34.97 161 THR A O 1
ATOM 1226 N N . THR A 1 162 ? 0.145 34.442 8.589 1.00 36.12 162 THR A N 1
ATOM 1227 C CA . THR A 1 162 ? -0.820 35.420 8.099 1.00 36.12 162 THR A CA 1
ATOM 1228 C C . THR A 1 162 ? -1.266 35.060 6.682 1.00 36.12 162 THR A C 1
ATOM 1230 O O . THR A 1 162 ? -0.454 35.052 5.762 1.00 36.12 162 THR A O 1
ATOM 1233 N N . ILE A 1 163 ? -2.568 34.845 6.473 1.00 38.97 163 ILE A N 1
ATOM 1234 C CA . ILE A 1 163 ? -3.177 34.843 5.134 1.00 38.97 163 ILE A CA 1
ATOM 1235 C C . ILE A 1 163 ? -4.122 36.039 5.035 1.00 38.97 163 ILE A C 1
ATOM 1237 O O . ILE A 1 163 ? -5.156 36.110 5.695 1.00 38.97 163 ILE A O 1
ATOM 1241 N N . LYS A 1 164 ? -3.737 36.993 4.185 1.00 40.06 164 LYS A N 1
ATOM 1242 C CA . LYS A 1 164 ? -4.592 38.072 3.689 1.00 40.06 164 LYS A CA 1
ATOM 1243 C C . LYS A 1 164 ? -5.538 37.491 2.633 1.00 40.06 164 LYS A C 1
ATOM 1245 O O . LYS A 1 164 ? -5.065 36.970 1.628 1.00 40.06 164 LYS A O 1
ATOM 1250 N N . LYS A 1 165 ? -6.851 37.662 2.801 1.00 40.97 165 LYS A N 1
ATOM 1251 C CA . LYS A 1 165 ? -7.812 37.649 1.688 1.00 40.97 165 LYS A CA 1
ATOM 1252 C C . LYS A 1 165 ? -8.611 38.948 1.698 1.00 40.97 165 LYS A C 1
ATOM 1254 O O . LYS A 1 165 ? -9.252 39.294 2.685 1.00 40.97 165 LYS A O 1
ATOM 1259 N N . LYS A 1 166 ? -8.491 39.670 0.587 1.00 40.09 166 LYS A N 1
ATOM 1260 C CA . LYS A 1 166 ? -9.321 40.801 0.175 1.00 40.09 166 LYS A CA 1
ATOM 1261 C C . LYS A 1 166 ? -10.575 40.282 -0.531 1.00 40.09 166 LYS A C 1
ATOM 1263 O O . LYS A 1 166 ? -10.466 39.273 -1.215 1.00 40.09 166 LYS A O 1
ATOM 1268 N N . GLU A 1 167 ? -11.653 41.062 -0.381 1.00 37.38 167 GLU A N 1
ATOM 1269 C CA . GLU A 1 167 ? -12.722 41.378 -1.357 1.00 37.38 167 GLU A CA 1
ATOM 1270 C C . GLU A 1 167 ? -13.443 40.180 -2.016 1.00 37.38 167 GLU A C 1
ATOM 1272 O O . GLU A 1 167 ? -12.833 39.301 -2.597 1.00 37.38 167 GLU A O 1
ATOM 1277 N N . GLY A 1 168 ? -14.764 40.059 -2.046 1.00 33.31 168 GLY A N 1
ATOM 1278 C CA . GLY A 1 168 ? -15.865 40.941 -1.700 1.00 33.31 168 GLY A CA 1
ATOM 1279 C C . GLY A 1 168 ? -17.101 40.392 -2.421 1.00 33.31 168 GLY A C 1
ATOM 1280 O O . GLY A 1 168 ? -16.986 39.947 -3.554 1.00 33.31 168 GLY A O 1
ATOM 1281 N N . LEU A 1 169 ? -18.263 40.399 -1.770 1.00 39.41 169 LEU A N 1
ATOM 1282 C CA . LEU A 1 169 ? -19.570 40.500 -2.424 1.00 39.41 169 LEU A CA 1
ATOM 1283 C C . LEU A 1 169 ? -20.619 40.778 -1.348 1.00 39.41 169 LEU A C 1
ATOM 1285 O O . LEU A 1 169 ? -20.930 39.955 -0.492 1.00 39.41 169 LEU A O 1
ATOM 1289 N N . ARG A 1 170 ? -21.093 42.023 -1.384 1.00 40.19 170 ARG A N 1
ATOM 1290 C CA . ARG A 1 170 ? -22.314 42.497 -0.744 1.00 40.19 170 ARG A CA 1
ATOM 1291 C C . ARG A 1 170 ? -23.511 41.829 -1.427 1.00 40.19 170 ARG A C 1
ATOM 1293 O O . ARG A 1 170 ? -23.487 41.683 -2.645 1.00 40.19 170 ARG A O 1
ATOM 1300 N N . ASN A 1 171 ? -24.570 41.537 -0.675 1.00 38.78 171 ASN A N 1
ATOM 1301 C CA . ASN A 1 171 ? -25.835 42.271 -0.799 1.00 38.78 171 ASN A CA 1
ATOM 1302 C C . ASN A 1 171 ? -26.889 41.768 0.202 1.00 38.78 171 ASN A C 1
ATOM 1304 O O . ASN A 1 171 ? -27.216 40.590 0.243 1.00 38.78 171 ASN A O 1
ATOM 1308 N N . ASN A 1 172 ? -27.419 42.748 0.939 1.00 38.50 172 ASN A N 1
ATOM 1309 C CA . ASN A 1 172 ? -28.828 42.974 1.260 1.00 38.50 172 ASN A CA 1
ATOM 1310 C C . ASN A 1 172 ? -29.610 41.882 2.001 1.00 38.50 172 ASN A C 1
ATOM 1312 O O . ASN A 1 172 ? -30.135 40.966 1.384 1.00 38.50 172 ASN A O 1
ATOM 1316 N N . PHE A 1 173 ? -29.858 42.121 3.292 1.00 39.56 173 PHE A N 1
ATOM 1317 C CA . PHE A 1 173 ? -31.234 42.314 3.759 1.00 39.56 173 PHE A CA 1
ATOM 1318 C C . PHE A 1 173 ? -31.245 43.266 4.967 1.00 39.56 173 PHE A C 1
ATOM 1320 O O . PHE A 1 173 ? -30.606 43.018 5.990 1.00 39.56 173 PHE A O 1
ATOM 1327 N N . ASP A 1 174 ? -31.931 44.390 4.768 1.00 37.59 174 ASP A N 1
ATOM 1328 C CA . ASP A 1 174 ? -32.312 45.422 5.735 1.00 37.59 174 ASP A CA 1
ATOM 1329 C C . ASP A 1 174 ? -32.958 44.822 6.997 1.00 37.59 174 ASP A C 1
ATOM 1331 O O . ASP A 1 174 ? -33.635 43.801 6.925 1.00 37.59 174 ASP A O 1
ATOM 1335 N N . SER A 1 175 ? -32.686 45.288 8.220 1.00 40.16 175 SER A N 1
ATOM 1336 C CA . SER A 1 175 ? -32.851 46.642 8.780 1.00 40.16 175 SER A CA 1
ATOM 1337 C C . SER A 1 175 ? -34.328 47.070 8.906 1.00 40.16 175 SER A C 1
ATOM 1339 O O . SER A 1 175 ? -35.118 46.887 7.992 1.00 40.16 175 SER A O 1
ATOM 1341 N N . MET A 1 176 ? -34.675 47.645 10.072 1.00 35.69 176 MET A N 1
ATOM 1342 C CA . MET A 1 176 ? -36.021 47.977 10.601 1.00 35.69 176 MET A CA 1
ATOM 1343 C C . MET A 1 176 ? -36.716 46.772 11.274 1.00 35.69 176 MET A C 1
ATOM 1345 O O . MET A 1 176 ? -36.972 45.760 10.650 1.00 35.69 176 MET A O 1
ATOM 1349 N N . ILE A 1 177 ? -37.044 46.762 12.570 1.00 48.09 177 ILE A N 1
ATOM 1350 C CA . ILE A 1 177 ? -37.754 47.791 13.336 1.00 48.09 177 ILE A CA 1
ATOM 1351 C C . ILE A 1 177 ? -37.250 47.816 14.791 1.00 48.09 177 ILE A C 1
ATOM 1353 O O . ILE A 1 177 ? -37.344 46.843 15.535 1.00 48.09 177 ILE A O 1
ATOM 1357 N N . LEU A 1 178 ? -36.768 48.987 15.201 1.00 45.78 178 LEU A N 1
ATOM 1358 C CA . LEU A 1 178 ? -36.577 49.405 16.587 1.00 45.78 178 LEU A CA 1
ATOM 1359 C C . LEU A 1 178 ? -37.863 50.131 17.006 1.00 45.78 178 LEU A C 1
ATOM 1361 O O . LEU A 1 178 ? -38.129 51.235 16.537 1.00 45.78 178 LEU A O 1
ATOM 1365 N N . GLY A 1 179 ? -38.664 49.514 17.874 1.00 37.66 179 GLY A N 1
ATOM 1366 C CA . GLY A 1 179 ? -39.877 50.106 18.440 1.00 37.66 179 GLY A CA 1
ATOM 1367 C C . GLY A 1 179 ? -39.802 50.141 19.961 1.00 37.66 179 GLY A C 1
ATOM 1368 O O . GLY A 1 179 ? -40.175 49.183 20.628 1.00 37.66 179 GLY A O 1
ATOM 1369 N N . LYS A 1 180 ? -39.297 51.249 20.510 1.00 48.00 180 LYS A N 1
ATOM 1370 C CA . LYS A 1 180 ? -39.412 51.595 21.933 1.00 48.00 180 LYS A CA 1
ATOM 1371 C C . LYS A 1 180 ? -40.893 51.769 22.279 1.00 48.00 180 LYS A C 1
ATOM 1373 O O . LYS A 1 180 ? -41.525 52.609 21.653 1.00 48.00 180 LYS A O 1
ATOM 1378 N N . TYR A 1 181 ? -41.406 51.105 23.316 1.00 42.97 181 TYR A N 1
ATOM 1379 C CA . TYR A 1 181 ? -42.592 51.598 24.022 1.00 42.97 181 TYR A CA 1
ATOM 1380 C C . TYR A 1 181 ? -42.468 51.475 25.539 1.00 42.97 181 TYR A C 1
ATOM 1382 O O . TYR A 1 181 ? -41.968 50.501 26.100 1.00 42.97 181 TYR A O 1
ATOM 1390 N N . HIS A 1 182 ? -42.871 52.576 26.160 1.00 39.25 182 HIS A N 1
ATOM 1391 C CA . HIS A 1 182 ? -42.765 52.920 27.560 1.00 39.25 182 HIS A CA 1
ATOM 1392 C C . HIS A 1 182 ? -43.692 52.108 28.467 1.00 39.25 182 HIS A C 1
ATOM 1394 O O . HIS A 1 182 ? -44.796 51.719 28.102 1.00 39.25 182 HIS A O 1
ATOM 1400 N N . LYS A 1 183 ? -43.224 51.991 29.715 1.00 47.50 183 LYS A N 1
ATOM 1401 C CA . LYS A 1 183 ? -44.001 51.873 30.953 1.00 47.50 183 LYS A CA 1
ATOM 1402 C C . LYS A 1 183 ? -45.371 52.558 30.846 1.00 47.50 183 LYS A C 1
ATOM 1404 O O . LYS A 1 183 ? -45.408 53.768 30.668 1.00 47.50 183 LYS A O 1
ATOM 1409 N N . ASN A 1 184 ? -46.438 51.823 31.143 1.00 41.06 184 ASN A N 1
ATOM 1410 C CA . ASN A 1 184 ? -47.572 52.364 31.882 1.00 41.06 184 ASN A CA 1
ATOM 1411 C C . ASN A 1 184 ? -48.048 51.329 32.901 1.00 41.06 184 ASN A C 1
ATOM 1413 O O . ASN A 1 184 ? -48.417 50.206 32.572 1.00 41.06 184 ASN A O 1
ATOM 1417 N N . LYS A 1 185 ? -47.932 51.728 34.169 1.00 48.47 185 LYS A N 1
ATOM 1418 C CA . LYS A 1 185 ? -48.527 51.071 35.324 1.00 48.47 185 LYS A CA 1
ATOM 1419 C C . LYS A 1 185 ? -49.981 51.520 35.375 1.00 48.47 185 LYS A C 1
ATOM 1421 O O . LYS A 1 185 ? -50.217 52.677 35.702 1.00 48.47 185 LYS A O 1
ATOM 1426 N N . GLU A 1 186 ? -50.922 50.614 35.168 1.00 41.91 186 GLU A N 1
ATOM 1427 C CA . GLU A 1 186 ? -52.277 50.792 35.681 1.00 41.91 186 GLU A CA 1
ATOM 1428 C C . GLU A 1 186 ? -52.634 49.599 36.560 1.00 41.91 186 GLU A C 1
ATOM 1430 O O . GLU A 1 186 ? -52.687 48.446 36.136 1.00 41.91 186 GLU A O 1
ATOM 1435 N N . LYS A 1 187 ? -52.798 49.915 37.848 1.00 50.75 187 LYS A N 1
ATOM 1436 C CA . LYS A 1 187 ? -53.481 49.087 38.833 1.00 50.75 187 LYS A CA 1
ATOM 1437 C C . LYS A 1 187 ? -54.944 48.991 38.408 1.00 50.75 187 LYS A C 1
ATOM 1439 O O . LYS A 1 187 ? -55.640 49.999 38.460 1.00 50.75 187 LYS A O 1
ATOM 1444 N N . ILE A 1 188 ? -55.423 47.787 38.123 1.00 43.41 188 ILE A N 1
ATOM 1445 C CA . ILE A 1 188 ? -56.843 47.463 38.265 1.00 43.41 188 ILE A CA 1
ATOM 1446 C C . ILE A 1 188 ? -56.931 46.314 39.262 1.00 43.41 188 ILE A C 1
ATOM 1448 O O . ILE A 1 188 ? -56.540 45.181 38.995 1.00 43.41 188 ILE A O 1
ATOM 1452 N N . ILE A 1 189 ? -57.389 46.669 40.457 1.00 48.06 189 ILE A N 1
ATOM 1453 C CA . ILE A 1 189 ? -57.822 45.753 41.503 1.00 48.06 189 ILE A CA 1
ATOM 1454 C C . ILE A 1 189 ? -59.231 45.315 41.108 1.00 48.06 189 ILE A C 1
ATOM 1456 O O . ILE A 1 189 ? -60.141 46.137 41.099 1.00 48.06 189 ILE A O 1
ATOM 1460 N N . THR A 1 190 ? -59.418 44.035 40.800 1.00 43.22 190 THR A N 1
ATOM 1461 C CA . THR A 1 190 ? -60.724 43.375 40.917 1.00 43.22 190 THR A CA 1
ATOM 1462 C C . THR A 1 190 ? -60.525 42.022 41.607 1.00 43.22 190 THR A C 1
ATOM 1464 O O . THR A 1 190 ? -59.560 41.320 41.302 1.00 43.22 190 THR A O 1
ATOM 1467 N N . PRO A 1 191 ? -61.357 41.689 42.609 1.00 45.38 191 PRO A N 1
ATOM 1468 C CA . PRO A 1 191 ? -61.172 40.501 43.436 1.00 45.38 191 PRO A CA 1
ATOM 1469 C C . PRO A 1 191 ? -61.548 39.221 42.670 1.00 45.38 191 PRO A C 1
ATOM 1471 O O . PRO A 1 191 ? -62.520 39.236 41.911 1.00 45.38 191 PRO A O 1
ATOM 1474 N N . PRO A 1 192 ? -60.832 38.100 42.874 1.00 44.28 192 PRO A N 1
ATOM 1475 C CA . PRO A 1 192 ? -61.213 36.828 42.282 1.00 44.28 192 PRO A CA 1
ATOM 1476 C C . PRO A 1 192 ? -62.455 36.268 42.985 1.00 44.28 192 PRO A C 1
ATOM 1478 O O . PRO A 1 192 ? -62.487 36.084 44.202 1.00 44.28 192 PRO A O 1
ATOM 1481 N N . SER A 1 193 ? -63.479 35.999 42.180 1.00 36.56 193 SER A N 1
ATOM 1482 C CA . SER A 1 193 ? -64.623 35.166 42.538 1.00 36.56 193 SER A CA 1
ATOM 1483 C C . SER A 1 193 ? -64.156 33.715 42.751 1.00 36.56 193 SER A C 1
ATOM 1485 O O . SER A 1 193 ? -63.379 33.213 41.933 1.00 36.56 193 SER A O 1
ATOM 1487 N N . PRO A 1 194 ? -64.595 33.026 43.819 1.00 56.22 194 PRO A N 1
ATOM 1488 C CA . PRO A 1 194 ? -64.252 31.634 44.059 1.00 56.22 194 PRO A CA 1
ATOM 1489 C C . PRO A 1 194 ? -65.217 30.748 43.266 1.00 56.22 194 PRO A C 1
ATOM 1491 O O . PRO A 1 194 ? -66.338 30.484 43.698 1.00 56.22 194 PRO A O 1
ATOM 1494 N N . VAL A 1 195 ? -64.789 30.295 42.088 1.00 40.53 195 VAL A N 1
ATOM 1495 C CA . VAL A 1 195 ? -65.538 29.320 41.289 1.00 40.53 195 VAL A CA 1
ATOM 1496 C C . VAL A 1 195 ? -64.697 28.057 41.134 1.00 40.53 195 VAL A C 1
ATOM 1498 O O . VAL A 1 195 ? -63.727 28.015 40.384 1.00 40.53 195 VAL A O 1
ATOM 1501 N N . SER A 1 196 ? -65.108 27.054 41.912 1.00 41.34 196 SER A N 1
ATOM 1502 C CA . SER A 1 196 ? -64.928 25.614 41.711 1.00 41.34 196 SER A CA 1
ATOM 1503 C C . SER A 1 196 ? -63.520 25.115 41.364 1.00 41.34 196 SER A C 1
ATOM 1505 O O . SER A 1 196 ? -63.205 24.810 40.215 1.00 41.34 196 SER A O 1
ATOM 1507 N N . GLU A 1 197 ? -62.728 24.880 42.410 1.00 44.66 197 GLU A N 1
ATOM 1508 C CA . GLU A 1 197 ? -61.745 23.797 42.434 1.00 44.66 197 GLU A CA 1
ATOM 1509 C C . GLU A 1 197 ? -62.476 22.452 42.375 1.00 44.66 197 GLU A C 1
ATOM 1511 O O . GLU A 1 197 ? -62.944 21.928 43.382 1.00 44.66 197 GLU A O 1
ATOM 1516 N N . ASN A 1 198 ? -62.615 21.893 41.181 1.00 49.12 198 ASN A N 1
ATOM 1517 C CA . ASN A 1 198 ? -62.591 20.450 40.973 1.00 49.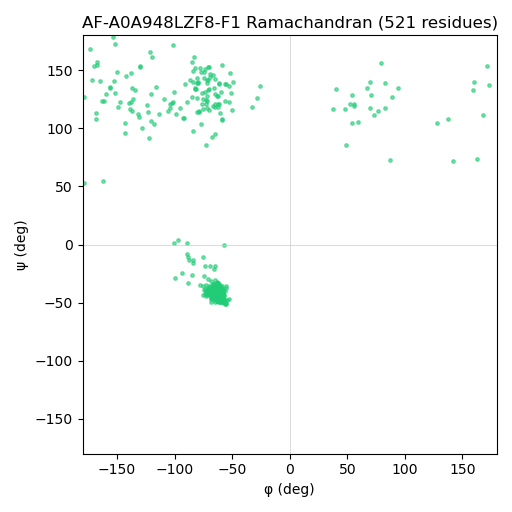12 198 ASN A CA 1
ATOM 1518 C C . ASN A 1 198 ? -62.582 20.187 39.473 1.00 49.12 198 ASN A C 1
ATOM 1520 O O . ASN A 1 198 ? -63.300 20.848 38.735 1.00 49.12 198 ASN A O 1
ATOM 1524 N N . ILE A 1 199 ? -61.819 19.177 39.054 1.00 48.06 199 ILE A N 1
ATOM 1525 C CA . ILE A 1 199 ? -61.512 18.798 37.663 1.00 48.06 199 ILE A CA 1
ATOM 1526 C C . ILE A 1 199 ? -60.288 19.538 37.092 1.00 48.06 199 ILE A C 1
ATOM 1528 O O . ILE A 1 199 ? -60.444 20.393 36.236 1.00 48.06 199 ILE A O 1
ATOM 1532 N N . LEU A 1 200 ? -59.067 19.186 37.539 1.00 49.25 200 LEU A N 1
ATOM 1533 C CA . LEU A 1 200 ? -57.903 18.936 36.649 1.00 49.25 200 LEU A CA 1
ATOM 1534 C C . LEU A 1 200 ? -56.623 18.507 37.413 1.00 49.25 200 LEU A C 1
ATOM 1536 O O . LEU A 1 200 ? -55.559 19.098 37.253 1.00 49.25 200 LEU A O 1
ATOM 1540 N N . THR A 1 201 ? -56.667 17.477 38.261 1.00 48.47 201 THR A N 1
ATOM 1541 C CA . THR A 1 201 ? -55.457 16.997 38.975 1.00 48.47 201 THR A CA 1
ATOM 1542 C C . THR A 1 201 ? -54.760 15.798 38.329 1.00 48.47 201 THR A C 1
ATOM 1544 O O . THR A 1 201 ? -53.731 15.368 38.835 1.00 48.47 201 THR A O 1
ATOM 1547 N N . LYS A 1 202 ? -55.219 15.317 37.165 1.00 50.06 202 LYS A N 1
ATOM 1548 C CA . LYS A 1 202 ? -54.528 14.262 36.397 1.00 50.06 202 LYS A CA 1
ATOM 1549 C C . LYS A 1 202 ? -53.436 14.686 35.380 1.00 50.06 202 LYS A C 1
ATOM 1551 O O . LYS A 1 202 ? -52.663 13.811 35.016 1.00 50.06 202 LYS A O 1
ATOM 1556 N N . PRO A 1 203 ? -53.240 15.956 34.951 1.00 56.53 203 PRO A N 1
ATOM 1557 C CA . PRO A 1 203 ? -52.307 16.229 33.850 1.00 56.53 203 PRO A CA 1
ATOM 1558 C C . PRO A 1 203 ? -50.831 16.353 34.270 1.00 56.53 203 PRO A C 1
ATOM 1560 O O . PRO A 1 203 ? -49.956 16.318 33.415 1.00 56.53 203 PRO A O 1
ATOM 1563 N N . LYS A 1 204 ? -50.494 16.536 35.556 1.00 62.06 204 LYS A N 1
ATOM 1564 C CA . LYS A 1 204 ? -49.099 16.845 35.944 1.00 62.06 204 LYS A CA 1
ATOM 1565 C C . LYS A 1 204 ? -48.159 15.638 35.884 1.00 62.06 204 LYS A C 1
ATOM 1567 O O . LYS A 1 204 ? -47.003 15.818 35.510 1.00 62.06 204 LYS A O 1
ATOM 1572 N N . GLU A 1 205 ? -48.638 14.445 36.224 1.00 66.38 205 GLU A N 1
ATOM 1573 C CA . GLU A 1 205 ? -47.838 13.212 36.172 1.00 66.38 205 GLU A CA 1
ATOM 1574 C C . GLU A 1 205 ? -47.662 12.725 34.729 1.00 66.38 205 GLU A C 1
ATOM 1576 O O . GLU A 1 205 ? -46.528 12.499 34.311 1.00 66.38 205 GLU A O 1
ATOM 1581 N N . GLU A 1 206 ? -48.730 12.739 33.922 1.00 72.38 206 GLU A N 1
ATOM 1582 C CA . GLU A 1 206 ? -48.660 12.454 32.479 1.00 72.38 206 GLU A CA 1
ATOM 1583 C C . GLU A 1 206 ? -47.710 13.419 31.746 1.00 72.38 206 GLU A C 1
ATOM 1585 O O . GLU A 1 206 ? -46.915 12.997 30.909 1.00 72.38 206 GLU A O 1
ATOM 1590 N N . ILE A 1 207 ? -47.696 14.713 32.097 1.00 76.00 207 ILE A N 1
ATOM 1591 C CA . ILE A 1 207 ? -46.753 15.683 31.509 1.00 76.00 207 ILE A CA 1
ATOM 1592 C C . ILE A 1 207 ? -45.292 15.362 31.872 1.00 76.00 207 ILE A C 1
ATOM 1594 O O . ILE A 1 207 ? -44.391 15.618 31.069 1.00 76.00 207 ILE A O 1
ATOM 1598 N N . ILE A 1 208 ? -45.018 14.839 33.071 1.00 78.50 208 ILE A N 1
ATOM 1599 C CA . ILE A 1 208 ? -43.656 14.463 33.486 1.00 78.50 208 ILE A CA 1
ATOM 1600 C C . ILE A 1 208 ? -43.204 13.198 32.751 1.00 78.50 208 ILE A C 1
ATOM 1602 O O . ILE A 1 208 ? -42.052 13.122 32.318 1.00 78.50 208 ILE A O 1
ATOM 1606 N N . GLU A 1 209 ? -44.100 12.231 32.584 1.00 79.62 209 GLU A N 1
ATOM 1607 C CA . GLU A 1 209 ? -43.831 10.975 31.887 1.00 79.62 209 GLU A CA 1
ATOM 1608 C C . GLU A 1 209 ? -43.596 11.207 30.386 1.00 79.62 209 GLU A C 1
ATOM 1610 O O . GLU A 1 209 ? -42.549 10.818 29.864 1.00 79.62 209 GLU A O 1
ATOM 1615 N N . LEU A 1 210 ? -44.447 12.014 29.740 1.00 80.75 210 LEU A N 1
ATOM 1616 C CA . LEU A 1 210 ? -44.269 12.448 28.349 1.00 80.75 210 LEU A CA 1
ATOM 1617 C C . LEU A 1 210 ? -42.959 13.221 28.138 1.00 80.75 210 LEU A C 1
ATOM 1619 O O . LEU A 1 210 ? -42.286 13.052 27.124 1.00 80.75 210 LEU A O 1
ATOM 1623 N N . LYS A 1 211 ? -42.537 14.057 29.097 1.00 81.75 211 LYS A N 1
ATOM 1624 C CA . LYS A 1 211 ? -41.241 14.758 29.011 1.00 81.75 211 LYS A CA 1
ATOM 1625 C C . LYS A 1 211 ? -40.051 13.801 29.073 1.00 81.75 211 LYS A C 1
ATOM 1627 O O . LYS A 1 211 ? -39.070 14.027 28.364 1.00 81.75 211 LYS A O 1
ATOM 1632 N N . LYS A 1 212 ? -40.119 12.755 29.904 1.00 82.12 212 LYS A N 1
ATOM 1633 C CA . LYS A 1 212 ? -39.076 11.718 29.974 1.00 82.12 212 LYS A CA 1
ATOM 1634 C C . LYS A 1 212 ? -39.018 10.907 28.682 1.00 82.12 212 LYS A C 1
ATOM 1636 O O . LYS A 1 212 ? -37.925 10.617 28.204 1.00 82.12 212 LYS A O 1
ATOM 1641 N N . GLU A 1 213 ? -40.168 10.589 28.101 1.00 83.44 213 GLU A N 1
ATOM 1642 C CA . GLU A 1 213 ? -40.257 9.865 26.833 1.00 83.44 213 GLU A CA 1
ATOM 1643 C C . GLU A 1 213 ? -39.729 10.699 25.656 1.00 83.44 213 GLU A C 1
ATOM 1645 O O . GLU A 1 213 ? -38.899 10.222 24.885 1.00 83.44 213 GLU A O 1
ATOM 1650 N N . ILE A 1 214 ? -40.078 11.989 25.585 1.00 84.00 214 ILE A N 1
ATOM 1651 C CA . ILE A 1 214 ? -39.519 12.925 24.594 1.00 84.00 214 ILE A CA 1
ATOM 1652 C C . ILE A 1 214 ? -37.995 13.043 24.736 1.00 84.00 214 ILE A C 1
ATOM 1654 O O . ILE A 1 214 ? -37.292 13.126 23.729 1.00 84.00 214 ILE A O 1
ATOM 1658 N N . ALA A 1 215 ? -37.466 13.065 25.963 1.00 82.75 215 ALA A N 1
ATOM 1659 C CA . ALA A 1 215 ? -36.023 13.111 26.191 1.00 82.75 215 ALA A CA 1
ATOM 1660 C C . ALA A 1 215 ? -35.325 11.827 25.714 1.00 82.75 215 ALA A C 1
ATOM 1662 O O . ALA A 1 215 ? -34.317 11.921 25.016 1.00 82.75 215 ALA A O 1
ATOM 1663 N N . LYS A 1 216 ? -35.894 10.648 26.005 1.00 83.50 216 LYS A N 1
ATOM 1664 C CA . LYS A 1 216 ? -35.382 9.360 25.508 1.00 83.50 216 LYS A CA 1
ATOM 1665 C C . LYS A 1 216 ? -35.384 9.289 23.983 1.00 83.50 216 LYS A C 1
ATOM 1667 O O . LYS A 1 216 ? -34.362 8.955 23.398 1.00 83.50 216 LYS A O 1
ATOM 1672 N N . LEU A 1 217 ? -36.489 9.677 23.343 1.00 81.69 217 LEU A N 1
ATOM 1673 C CA . LEU A 1 217 ? -36.606 9.680 21.881 1.00 81.69 217 LEU A CA 1
ATOM 1674 C C . LEU A 1 217 ? -35.612 10.639 21.214 1.00 81.69 217 LEU A C 1
ATOM 1676 O O . LEU A 1 217 ? -35.137 10.368 20.114 1.00 81.69 217 LEU A O 1
ATOM 1680 N N . LYS A 1 218 ? -35.284 11.765 21.858 1.00 83.31 218 LYS A N 1
ATOM 1681 C CA . LYS A 1 218 ? -34.239 12.674 21.365 1.00 83.31 218 LYS A CA 1
ATOM 1682 C C . LYS A 1 218 ? -32.850 12.051 21.463 1.00 83.31 218 LYS A C 1
ATOM 1684 O O . LYS A 1 218 ? -32.105 12.115 20.494 1.00 83.31 218 LYS A O 1
ATOM 1689 N N . GLU A 1 219 ? -32.527 11.432 22.595 1.00 81.12 219 GLU A N 1
ATOM 1690 C CA . GLU A 1 219 ? -31.231 10.777 22.802 1.00 81.12 219 GLU A CA 1
ATOM 1691 C C . GLU A 1 219 ? -31.044 9.569 21.867 1.00 81.12 219 GLU A C 1
ATOM 1693 O O . GLU A 1 219 ? -29.947 9.315 21.376 1.00 81.12 219 GLU A O 1
ATOM 1698 N N . GLU A 1 220 ? -32.117 8.827 21.591 1.00 81.25 220 GLU A N 1
ATOM 1699 C CA . GLU A 1 220 ? -32.109 7.705 20.651 1.00 81.25 220 GLU A CA 1
ATOM 1700 C C . GLU A 1 220 ? -31.884 8.171 19.208 1.00 81.25 220 GLU A C 1
ATOM 1702 O O . GLU A 1 220 ? -31.022 7.622 18.524 1.00 81.25 220 GLU A O 1
ATOM 1707 N N . LYS A 1 221 ? -32.556 9.249 18.779 1.00 81.94 221 LYS A N 1
ATOM 1708 C CA . LYS A 1 221 ? -32.320 9.859 17.461 1.00 81.94 221 LYS A CA 1
ATOM 1709 C C . LYS A 1 221 ? -30.897 10.384 17.299 1.00 81.94 221 LYS A C 1
ATOM 1711 O O . LYS A 1 221 ? -30.301 10.183 16.249 1.00 81.94 221 LYS A O 1
ATOM 1716 N N . GLU A 1 222 ? -30.341 11.018 18.329 1.00 79.25 222 GLU A N 1
ATOM 1717 C CA . GLU A 1 222 ? -28.961 11.514 18.298 1.00 79.25 222 GLU A CA 1
ATOM 1718 C C . GLU A 1 222 ? -27.952 10.356 18.195 1.00 79.25 222 GLU A C 1
ATOM 1720 O O . GLU A 1 222 ? -27.002 10.420 17.417 1.00 79.25 222 GLU A O 1
ATOM 1725 N N . LYS A 1 223 ? -28.184 9.246 18.911 1.00 78.06 223 LYS A N 1
ATOM 1726 C CA . LYS A 1 223 ? -27.362 8.028 18.786 1.00 78.06 223 LYS A CA 1
ATOM 1727 C C . LYS A 1 223 ? -27.463 7.400 17.398 1.00 78.06 223 LYS A C 1
ATOM 1729 O O . LYS A 1 223 ? -26.442 6.961 16.872 1.00 78.06 223 LYS A O 1
ATOM 1734 N N . GLU A 1 224 ? -28.660 7.352 16.820 1.00 80.25 224 GLU A N 1
ATOM 1735 C CA . GLU A 1 224 ? -28.880 6.824 15.470 1.00 80.25 224 GLU A CA 1
ATOM 1736 C C . GLU A 1 224 ? -28.191 7.696 14.408 1.00 80.25 224 GLU A C 1
ATOM 1738 O O . GLU A 1 224 ? -27.550 7.174 13.498 1.00 80.25 224 GLU A O 1
ATOM 1743 N N . GLU A 1 225 ? -28.252 9.021 14.548 1.00 82.06 225 GLU A N 1
ATOM 1744 C CA . GLU A 1 225 ? -27.578 9.965 13.651 1.00 82.06 225 GLU A CA 1
ATOM 1745 C C . GLU A 1 225 ? -26.048 9.838 13.738 1.00 82.06 225 GLU A C 1
ATOM 1747 O O . GLU A 1 225 ? -25.373 9.753 12.713 1.00 82.06 225 GLU A O 1
ATOM 1752 N N . ILE A 1 226 ? -25.493 9.712 14.949 1.00 78.25 226 ILE A N 1
ATOM 1753 C CA . ILE A 1 226 ? -24.056 9.464 15.149 1.00 78.25 226 ILE A CA 1
ATOM 1754 C C . ILE A 1 226 ? -23.630 8.112 14.554 1.00 78.25 226 ILE A C 1
ATOM 1756 O O . ILE A 1 226 ? -22.533 8.016 14.002 1.00 78.25 226 ILE A O 1
ATOM 1760 N N . ALA A 1 227 ? -24.459 7.069 14.668 1.00 78.69 227 ALA A N 1
ATOM 1761 C CA . ALA A 1 227 ? -24.169 5.758 14.086 1.00 78.69 227 ALA A CA 1
ATOM 1762 C C . ALA A 1 227 ? -24.127 5.824 12.552 1.00 78.69 227 ALA A C 1
ATOM 1764 O O . ALA A 1 227 ? -23.139 5.395 11.960 1.00 78.69 227 ALA A O 1
ATOM 1765 N N . LYS A 1 228 ? -25.119 6.468 11.922 1.00 81.38 228 LYS A N 1
ATOM 1766 C CA . LYS A 1 228 ? -25.149 6.674 10.463 1.00 81.38 228 LYS A CA 1
ATOM 1767 C C . LYS A 1 228 ? -23.938 7.456 9.961 1.00 81.38 228 LYS A C 1
ATOM 1769 O O . LYS A 1 228 ? -23.320 7.058 8.983 1.00 81.38 228 LYS A O 1
ATOM 1774 N N . LEU A 1 229 ? -23.542 8.523 10.661 1.00 80.44 229 LEU A N 1
ATOM 1775 C CA . LEU A 1 229 ? -22.351 9.304 10.301 1.00 80.44 229 LEU A CA 1
ATOM 1776 C C . LEU A 1 229 ? -21.051 8.488 10.394 1.00 80.44 229 LEU A C 1
ATOM 1778 O O . LEU A 1 229 ? -20.111 8.735 9.640 1.00 80.44 229 LEU A O 1
ATOM 1782 N N . LYS A 1 230 ? -20.968 7.530 11.326 1.00 80.50 230 LYS A N 1
ATOM 1783 C CA . LYS A 1 230 ? -19.812 6.628 11.438 1.00 80.50 230 LYS A CA 1
ATOM 1784 C C . LYS A 1 230 ? -19.787 5.595 10.319 1.00 80.50 230 LYS A C 1
ATOM 1786 O O . LYS A 1 230 ? -18.717 5.380 9.759 1.00 80.50 230 LYS A O 1
ATOM 1791 N N . GLU A 1 231 ? -20.930 4.994 10.004 1.00 81.50 231 GLU A N 1
ATOM 1792 C CA . GLU A 1 231 ? -21.073 4.032 8.907 1.00 81.50 231 GLU A CA 1
ATOM 1793 C C . GLU A 1 231 ? -20.720 4.691 7.566 1.00 81.50 231 GLU A C 1
ATOM 1795 O O . GLU A 1 231 ? -19.843 4.205 6.856 1.00 81.50 231 GLU A O 1
ATOM 1800 N N . GLU A 1 232 ? -21.261 5.885 7.299 1.00 85.06 232 GLU A N 1
ATOM 1801 C CA . GLU A 1 232 ? -20.942 6.673 6.101 1.00 85.06 232 GLU A CA 1
ATOM 1802 C C . GLU A 1 232 ? -19.444 7.016 6.021 1.00 85.06 232 GLU A C 1
ATOM 1804 O O . GLU A 1 232 ? -18.842 6.986 4.948 1.00 85.06 232 GLU A O 1
ATOM 1809 N N . LYS A 1 233 ? -18.801 7.322 7.158 1.00 85.31 2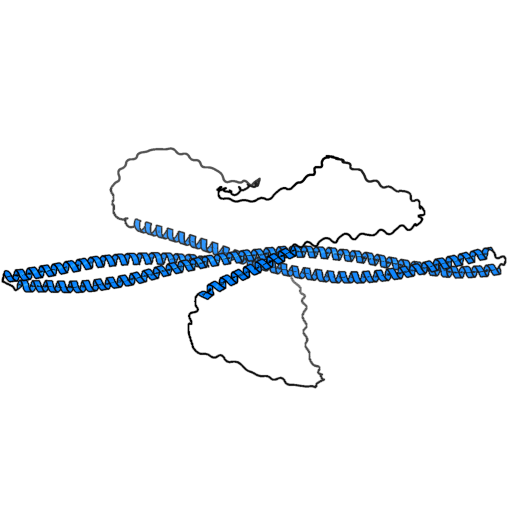33 LYS A N 1
ATOM 1810 C CA . LYS A 1 233 ? -17.353 7.571 7.198 1.00 85.31 233 LYS A CA 1
ATOM 1811 C C . LYS A 1 233 ? -16.548 6.309 6.884 1.00 85.31 233 LYS A C 1
ATOM 1813 O O . LYS A 1 233 ? -15.566 6.398 6.155 1.00 85.31 233 LYS A O 1
ATOM 1818 N N . GLN A 1 234 ? -16.939 5.155 7.426 1.00 81.38 234 GLN A N 1
ATOM 1819 C CA . GLN A 1 234 ? -16.266 3.887 7.137 1.00 81.38 234 GLN A CA 1
ATOM 1820 C C . GLN A 1 234 ? -16.441 3.462 5.678 1.00 81.38 234 GLN A C 1
ATOM 1822 O O . GLN A 1 234 ? -15.507 2.931 5.082 1.00 81.38 234 GLN A O 1
ATOM 1827 N N . GLU A 1 235 ? -17.624 3.676 5.105 1.00 86.44 235 GLU A N 1
ATOM 1828 C CA . GLU A 1 235 ? -17.895 3.382 3.700 1.00 86.44 235 GLU A CA 1
ATOM 1829 C C . GLU A 1 235 ? -17.032 4.261 2.789 1.00 86.44 235 GLU A C 1
ATOM 1831 O O . GLU A 1 235 ? -16.320 3.730 1.942 1.00 86.44 235 GLU A O 1
ATOM 1836 N N . LYS A 1 236 ? -16.951 5.568 3.072 1.00 87.31 236 LYS A N 1
ATOM 1837 C CA . LYS A 1 236 ? -16.042 6.494 2.377 1.00 87.31 236 LYS A CA 1
ATOM 1838 C C . LYS A 1 236 ? -14.568 6.093 2.490 1.00 87.31 236 LYS A C 1
ATOM 1840 O O . LYS A 1 236 ? -13.862 6.108 1.489 1.00 87.31 236 LYS A O 1
ATOM 1845 N N . GLU A 1 237 ? -14.104 5.695 3.680 1.00 85.06 237 GLU A N 1
ATOM 1846 C CA . GLU A 1 237 ? -12.729 5.193 3.879 1.00 85.06 237 GLU A CA 1
ATOM 1847 C C . GLU A 1 237 ? -12.468 3.928 3.027 1.00 85.06 237 GLU A C 1
ATOM 1849 O O . GLU A 1 237 ? -11.390 3.768 2.453 1.00 85.06 237 GLU A O 1
ATOM 1854 N N . LYS A 1 238 ? -13.451 3.023 2.902 1.00 88.12 238 LYS A N 1
ATOM 1855 C CA . LYS A 1 238 ? -13.339 1.814 2.064 1.00 88.12 238 LYS A CA 1
ATOM 1856 C C . LYS A 1 238 ? -13.339 2.139 0.571 1.00 88.12 238 LYS A C 1
ATOM 1858 O O . LYS A 1 238 ? -12.541 1.551 -0.158 1.00 88.12 238 LYS A O 1
ATOM 1863 N N . GLU A 1 239 ? -14.204 3.046 0.126 1.00 90.94 239 GLU A N 1
ATOM 1864 C CA . GLU A 1 239 ? -14.246 3.522 -1.260 1.00 90.94 239 GLU A CA 1
ATOM 1865 C C . GLU A 1 239 ? -12.921 4.180 -1.663 1.00 90.94 239 GLU A C 1
ATOM 1867 O O . GLU A 1 239 ? -12.366 3.824 -2.700 1.00 90.94 239 GLU A O 1
ATOM 1872 N N . GLU A 1 240 ? -12.348 5.033 -0.808 1.00 91.25 240 GLU A N 1
ATOM 1873 C CA . GLU A 1 240 ? -11.049 5.675 -1.058 1.00 91.25 240 GLU A CA 1
ATOM 1874 C C . GLU A 1 240 ? -9.918 4.638 -1.199 1.00 91.25 240 GLU A C 1
ATOM 1876 O O . GLU A 1 240 ? -9.091 4.726 -2.106 1.00 91.25 240 GLU A O 1
ATOM 1881 N N . ILE A 1 241 ? -9.900 3.589 -0.364 1.00 90.38 241 ILE A N 1
ATOM 1882 C CA . ILE A 1 241 ? -8.927 2.490 -0.504 1.00 90.38 241 ILE A CA 1
ATOM 1883 C C . ILE A 1 241 ? -9.111 1.741 -1.832 1.00 90.38 241 ILE A C 1
ATOM 1885 O O . ILE A 1 241 ? -8.121 1.316 -2.434 1.00 90.38 241 ILE A O 1
ATOM 1889 N N . ILE A 1 242 ? -10.353 1.526 -2.275 1.00 93.31 242 ILE A N 1
ATOM 1890 C CA . ILE A 1 242 ? -10.639 0.863 -3.555 1.00 93.31 242 ILE A CA 1
ATOM 1891 C C . ILE A 1 242 ? -10.139 1.730 -4.711 1.00 93.31 242 ILE A C 1
ATOM 1893 O O . ILE A 1 242 ? -9.405 1.223 -5.560 1.00 93.31 242 ILE A O 1
ATOM 1897 N N . GLU A 1 243 ? -10.445 3.027 -4.698 1.00 93.94 243 GLU A N 1
ATOM 1898 C CA . GLU A 1 243 ? -9.982 3.984 -5.705 1.00 93.94 243 GLU A CA 1
ATOM 1899 C C . GLU A 1 243 ? -8.447 4.008 -5.776 1.00 93.94 243 GLU A C 1
ATOM 1901 O O . GLU A 1 243 ? -7.868 3.812 -6.845 1.00 93.94 243 GLU A O 1
ATOM 1906 N N . LEU A 1 244 ? -7.758 4.097 -4.633 1.00 92.38 244 LEU A N 1
ATOM 1907 C CA . LEU A 1 244 ? -6.293 4.035 -4.579 1.00 92.38 244 LEU A CA 1
ATOM 1908 C C . LEU A 1 244 ? -5.734 2.715 -5.141 1.00 92.38 244 LEU A C 1
ATOM 1910 O O . LEU A 1 244 ? -4.696 2.714 -5.812 1.00 92.38 244 LEU A O 1
ATOM 1914 N N . LYS A 1 245 ? -6.404 1.577 -4.904 1.00 93.06 245 LYS A N 1
ATOM 1915 C CA . LYS A 1 245 ? -6.004 0.269 -5.460 1.00 93.06 245 LYS A CA 1
ATOM 1916 C C . LYS A 1 245 ? -6.162 0.228 -6.981 1.00 93.06 245 LYS A C 1
ATOM 1918 O O . LYS A 1 245 ? -5.279 -0.298 -7.664 1.00 93.06 245 LYS A O 1
ATOM 1923 N N . GLU A 1 246 ? -7.239 0.795 -7.514 1.00 94.88 246 GLU A N 1
ATOM 1924 C CA . GLU A 1 246 ? -7.446 0.928 -8.959 1.00 94.88 246 GLU A CA 1
ATOM 1925 C C . GLU A 1 246 ? -6.400 1.849 -9.593 1.00 94.88 246 GLU A C 1
ATOM 1927 O O . GLU A 1 246 ? -5.804 1.513 -10.620 1.00 94.88 246 GLU A O 1
ATOM 1932 N N . GLU A 1 247 ? -6.089 2.973 -8.950 1.00 94.31 247 GLU A N 1
ATOM 1933 C CA . GLU A 1 247 ? -5.040 3.879 -9.404 1.00 94.31 247 GLU A CA 1
ATOM 1934 C C . GLU A 1 247 ? -3.658 3.211 -9.427 1.00 94.31 247 GLU A C 1
ATOM 1936 O O . GLU A 1 247 ? -2.916 3.378 -10.396 1.00 94.31 247 GLU A O 1
ATOM 1941 N N . ILE A 1 248 ? -3.305 2.414 -8.411 1.00 94.44 248 ILE A N 1
ATOM 1942 C CA . ILE A 1 248 ? -2.057 1.630 -8.396 1.00 94.44 248 ILE A CA 1
ATOM 1943 C C . ILE A 1 248 ? -2.030 0.619 -9.549 1.00 94.44 248 ILE A C 1
ATOM 1945 O O . ILE A 1 248 ? -0.994 0.452 -10.202 1.00 94.44 248 ILE A O 1
ATOM 1949 N N . ALA A 1 249 ? -3.154 -0.043 -9.833 1.00 95.25 249 ALA A N 1
ATOM 1950 C CA . ALA A 1 249 ? -3.255 -0.977 -10.951 1.00 95.25 249 ALA A CA 1
ATOM 1951 C C . ALA A 1 249 ? -3.046 -0.266 -12.299 1.00 95.25 249 ALA A C 1
ATOM 1953 O O . ALA A 1 249 ? -2.272 -0.744 -13.136 1.00 95.25 249 ALA A O 1
ATOM 1954 N N . ASN A 1 250 ? -3.653 0.911 -12.475 1.00 94.94 250 ASN A N 1
ATOM 1955 C CA . ASN A 1 250 ? -3.469 1.756 -13.653 1.00 94.94 250 ASN A CA 1
ATOM 1956 C C . ASN A 1 250 ? -2.010 2.215 -13.796 1.00 94.94 250 ASN A C 1
ATOM 1958 O O . ASN A 1 250 ? -1.421 2.066 -14.869 1.00 94.94 250 ASN A O 1
ATOM 1962 N N . LEU A 1 251 ? -1.384 2.690 -12.713 1.00 94.12 251 LEU A N 1
ATOM 1963 C CA . LEU A 1 251 ? 0.035 3.066 -12.701 1.00 94.12 251 LEU A CA 1
ATOM 1964 C C . LEU A 1 251 ? 0.937 1.880 -13.074 1.00 94.12 251 LEU A C 1
ATOM 1966 O O . LEU A 1 251 ? 1.869 2.048 -13.857 1.00 94.12 251 LEU A O 1
ATOM 1970 N N . SER A 1 252 ? 0.637 0.670 -12.591 1.00 92.94 252 SER A N 1
ATOM 1971 C CA . SER A 1 252 ? 1.388 -0.539 -12.952 1.00 92.94 252 SER A CA 1
ATOM 1972 C C . SER A 1 252 ? 1.222 -0.927 -14.427 1.00 92.94 252 SER A C 1
ATOM 1974 O O . SER A 1 252 ? 2.164 -1.430 -15.046 1.00 92.94 252 SER A O 1
ATOM 1976 N N . ALA A 1 253 ? 0.051 -0.691 -15.022 1.00 95.44 253 ALA A N 1
ATOM 1977 C CA . ALA A 1 253 ? -0.155 -0.904 -16.452 1.00 95.44 253 ALA A CA 1
ATOM 1978 C C . ALA A 1 253 ? 0.682 0.076 -17.293 1.00 95.44 253 ALA A C 1
ATOM 1980 O O . ALA A 1 253 ? 1.333 -0.338 -18.256 1.00 95.44 253 ALA A O 1
ATOM 1981 N N . VAL A 1 254 ? 0.728 1.352 -16.894 1.00 95.31 254 VAL A N 1
ATOM 1982 C CA . VAL A 1 254 ? 1.562 2.375 -17.549 1.00 95.31 254 VAL A CA 1
ATOM 1983 C C . VAL A 1 254 ? 3.054 2.063 -17.387 1.00 95.31 254 VAL A C 1
ATOM 1985 O O . VAL A 1 254 ? 3.796 2.128 -18.365 1.00 95.31 254 VAL A O 1
ATOM 1988 N N . GLU A 1 255 ? 3.491 1.650 -16.195 1.00 94.31 255 GLU A N 1
ATOM 1989 C CA . GLU A 1 255 ? 4.866 1.211 -15.906 1.00 94.31 255 GLU A CA 1
ATOM 1990 C C . GLU A 1 255 ? 5.310 0.092 -16.868 1.00 94.31 255 GLU A C 1
ATOM 1992 O O . GLU A 1 255 ? 6.360 0.184 -17.510 1.00 94.31 255 GLU A O 1
ATOM 1997 N N . LYS A 1 256 ? 4.472 -0.938 -17.055 1.00 94.50 256 LYS A N 1
ATOM 1998 C CA . LYS A 1 256 ? 4.739 -2.035 -18.003 1.00 94.50 256 LYS A CA 1
ATOM 1999 C C . LYS A 1 256 ? 4.857 -1.546 -19.446 1.00 94.50 256 LYS A C 1
ATOM 2001 O O . LYS A 1 256 ? 5.750 -1.991 -20.168 1.00 94.50 256 LYS A O 1
ATOM 2006 N N . MET A 1 257 ? 3.983 -0.631 -19.865 1.00 95.25 257 MET A N 1
ATOM 2007 C CA . MET A 1 257 ? 4.030 -0.043 -21.206 1.00 95.25 257 MET A CA 1
ATOM 2008 C C . MET A 1 257 ? 5.331 0.742 -21.425 1.00 95.25 257 MET A C 1
ATOM 2010 O O . MET A 1 257 ? 5.988 0.571 -22.449 1.00 95.25 257 MET A O 1
ATOM 2014 N N . GLN A 1 258 ? 5.748 1.552 -20.449 1.00 94.38 258 GLN A N 1
ATOM 2015 C CA . GLN A 1 258 ? 6.995 2.314 -20.524 1.00 94.38 258 GLN A CA 1
ATOM 2016 C C . GLN A 1 258 ? 8.232 1.411 -20.580 1.00 94.38 258 GLN A C 1
ATOM 2018 O O . GLN A 1 258 ? 9.129 1.663 -21.385 1.00 94.38 258 GLN A O 1
ATOM 2023 N N . HIS A 1 259 ? 8.262 0.319 -19.810 1.00 93.44 259 HIS A N 1
ATOM 2024 C CA . HIS A 1 259 ? 9.326 -0.682 -19.919 1.00 93.44 259 HIS A CA 1
ATOM 2025 C C . HIS A 1 259 ? 9.368 -1.360 -21.293 1.00 93.44 259 HIS A C 1
ATOM 2027 O O . HIS A 1 259 ? 10.458 -1.568 -21.828 1.00 93.44 259 HIS A O 1
ATOM 2033 N N . SER A 1 260 ? 8.209 -1.665 -21.887 1.00 95.94 260 SER A N 1
ATOM 2034 C CA . SER A 1 260 ? 8.142 -2.192 -23.257 1.00 95.94 260 SER A CA 1
ATOM 2035 C C . SER A 1 260 ? 8.725 -1.196 -24.262 1.00 95.94 260 SER A C 1
ATOM 2037 O O . SER A 1 260 ? 9.600 -1.558 -25.046 1.00 95.94 260 SER A O 1
ATOM 2039 N N . ASN A 1 261 ? 8.321 0.075 -24.183 1.00 95.06 261 ASN A N 1
ATOM 2040 C CA . ASN A 1 261 ? 8.834 1.131 -25.060 1.00 95.06 261 ASN A CA 1
ATOM 2041 C C . ASN A 1 261 ? 10.355 1.304 -24.917 1.00 95.06 261 ASN A C 1
ATOM 2043 O O . ASN A 1 261 ? 11.062 1.455 -25.913 1.00 95.06 261 ASN A O 1
ATOM 2047 N N . LEU A 1 262 ? 10.881 1.239 -23.688 1.00 95.25 262 LEU A N 1
ATOM 2048 C CA . LEU A 1 262 ? 12.319 1.310 -23.426 1.00 95.25 262 LEU A CA 1
ATOM 2049 C C . LEU A 1 262 ? 13.074 0.122 -24.045 1.00 95.25 262 LEU A C 1
ATOM 2051 O O . LEU A 1 262 ? 14.172 0.295 -24.585 1.00 95.25 262 LEU A O 1
ATOM 2055 N N . ALA A 1 263 ? 12.491 -1.079 -23.989 1.00 95.75 263 ALA A N 1
ATOM 2056 C CA . ALA A 1 263 ? 13.060 -2.270 -24.609 1.00 95.75 263 ALA A CA 1
ATOM 2057 C C . ALA A 1 263 ? 13.105 -2.142 -26.140 1.00 95.75 263 ALA A C 1
ATOM 2059 O O . ALA A 1 263 ? 14.129 -2.460 -26.749 1.00 95.75 263 ALA A O 1
ATOM 2060 N N . ASP A 1 264 ? 12.046 -1.618 -26.757 1.00 96.38 264 ASP A N 1
ATOM 2061 C CA . ASP A 1 264 ? 11.997 -1.399 -28.205 1.00 96.38 264 ASP A CA 1
ATOM 2062 C C . ASP A 1 264 ? 12.979 -0.312 -28.662 1.00 96.38 264 ASP A C 1
ATOM 2064 O O . ASP A 1 264 ? 13.710 -0.520 -29.633 1.00 96.38 264 ASP A O 1
ATOM 2068 N N . LEU A 1 265 ? 13.105 0.796 -27.921 1.00 96.00 265 LEU A N 1
ATOM 2069 C CA . LEU A 1 265 ? 14.137 1.809 -28.180 1.00 96.00 265 LEU A CA 1
ATOM 2070 C C . LEU A 1 265 ? 15.553 1.241 -28.041 1.00 96.00 265 LEU A C 1
ATOM 2072 O O . LEU A 1 265 ? 16.422 1.562 -28.844 1.00 96.00 265 LEU A O 1
ATOM 2076 N N . THR A 1 266 ? 15.789 0.361 -27.067 1.00 95.12 266 THR A N 1
ATOM 2077 C CA . THR A 1 266 ? 17.094 -0.298 -26.889 1.00 95.12 266 THR A CA 1
ATOM 2078 C C . THR A 1 266 ? 17.416 -1.235 -28.058 1.00 95.12 266 THR A C 1
ATOM 2080 O O . THR A 1 266 ? 18.562 -1.316 -28.496 1.00 95.12 266 THR A O 1
ATOM 2083 N N . ARG A 1 267 ? 16.413 -1.925 -28.616 1.00 96.44 267 ARG A N 1
ATOM 2084 C CA . ARG A 1 267 ? 16.590 -2.726 -29.839 1.00 96.44 267 ARG A CA 1
ATOM 2085 C C . ARG A 1 267 ? 16.953 -1.848 -31.036 1.00 96.44 267 ARG A C 1
ATOM 2087 O O . ARG A 1 267 ? 17.891 -2.185 -31.755 1.00 96.44 267 ARG A O 1
ATOM 2094 N N . GLN A 1 268 ? 16.254 -0.726 -31.216 1.00 95.56 268 GLN A N 1
ATOM 2095 C CA . GLN A 1 268 ? 16.548 0.237 -32.283 1.00 95.56 268 GLN A CA 1
ATOM 2096 C C . GLN A 1 268 ? 17.949 0.841 -32.133 1.00 95.56 268 GLN A C 1
ATOM 2098 O O . GLN A 1 268 ? 18.694 0.901 -33.105 1.00 95.56 268 GLN A O 1
ATOM 2103 N N . GLU A 1 269 ? 18.340 1.234 -30.920 1.00 95.94 269 GLU A N 1
ATOM 2104 C CA . GLU A 1 269 ? 19.680 1.745 -30.619 1.00 95.94 269 GLU A CA 1
ATOM 2105 C C . GLU A 1 269 ? 20.764 0.750 -31.046 1.00 95.94 269 GLU A C 1
ATOM 2107 O O . GLU A 1 269 ? 21.676 1.104 -31.789 1.00 95.94 269 GLU A O 1
ATOM 2112 N N . ASN A 1 270 ? 20.626 -0.517 -30.645 1.00 95.19 270 ASN A N 1
ATOM 2113 C CA . ASN A 1 270 ? 21.579 -1.566 -30.999 1.00 95.19 270 ASN A CA 1
ATOM 2114 C C . ASN A 1 270 ? 21.664 -1.788 -32.515 1.00 95.19 270 ASN A C 1
ATOM 2116 O O . ASN A 1 270 ? 22.758 -2.000 -33.041 1.00 95.19 270 ASN A O 1
ATOM 2120 N N . GLN A 1 271 ? 20.533 -1.708 -33.223 1.00 95.94 271 GLN A N 1
ATOM 2121 C CA . GLN A 1 271 ? 20.513 -1.773 -34.682 1.00 95.94 271 GLN A CA 1
ATOM 2122 C C . GLN A 1 271 ? 21.299 -0.604 -35.296 1.00 95.94 271 GLN A C 1
ATOM 2124 O O . GLN A 1 271 ? 22.193 -0.829 -36.110 1.00 95.94 271 GLN A O 1
ATOM 2129 N N . PHE A 1 272 ? 21.039 0.634 -34.866 1.00 94.38 272 PHE A N 1
ATOM 2130 C CA . PHE A 1 272 ? 21.757 1.805 -35.374 1.00 94.38 272 PHE A CA 1
ATOM 2131 C C . PHE A 1 272 ? 23.248 1.791 -35.021 1.00 94.38 272 PHE A C 1
ATOM 2133 O O . PHE A 1 272 ? 24.063 2.205 -35.843 1.00 94.38 272 PHE A O 1
ATOM 2140 N N . ILE A 1 273 ? 23.634 1.280 -33.847 1.00 94.75 273 ILE A N 1
ATOM 2141 C CA . ILE A 1 273 ? 25.045 1.087 -33.477 1.00 94.75 273 ILE A CA 1
ATOM 2142 C C . ILE A 1 273 ? 25.714 0.092 -34.431 1.00 94.75 273 ILE A C 1
ATOM 2144 O O . ILE A 1 273 ? 26.810 0.368 -34.928 1.00 94.75 273 ILE A O 1
ATOM 2148 N N . ALA A 1 274 ? 25.064 -1.037 -34.729 1.00 95.56 274 ALA A N 1
ATOM 2149 C CA . ALA A 1 274 ? 25.599 -2.028 -35.660 1.00 95.56 274 ALA A CA 1
ATOM 2150 C C . ALA A 1 274 ? 25.758 -1.442 -37.074 1.00 95.56 274 ALA A C 1
ATOM 2152 O O . ALA A 1 274 ? 26.822 -1.558 -37.683 1.00 95.56 274 ALA A O 1
ATOM 2153 N N . GLU A 1 275 ? 24.741 -0.731 -37.562 1.00 94.69 275 GLU A N 1
ATOM 2154 C CA . GLU A 1 275 ? 24.762 -0.083 -38.873 1.00 94.69 275 GLU A CA 1
ATOM 2155 C C . GLU A 1 275 ? 25.783 1.067 -38.966 1.00 94.69 275 GLU A C 1
ATOM 2157 O O . GLU A 1 275 ? 26.397 1.251 -40.020 1.00 94.69 275 GLU A O 1
ATOM 2162 N N . LYS A 1 276 ? 25.974 1.851 -37.892 1.00 94.81 276 LYS A N 1
ATOM 2163 C CA . LYS A 1 276 ? 27.029 2.878 -37.792 1.00 94.81 276 LYS A CA 1
ATOM 2164 C C . LYS A 1 276 ? 28.406 2.222 -37.852 1.00 94.81 276 LYS A C 1
ATOM 2166 O O . LYS A 1 276 ? 29.256 2.642 -38.629 1.00 94.81 276 LYS A O 1
ATOM 2171 N N . THR A 1 277 ? 28.606 1.145 -37.091 1.00 94.94 277 THR A N 1
ATOM 2172 C CA . THR A 1 277 ? 29.864 0.379 -37.094 1.00 94.94 277 THR A CA 1
ATOM 2173 C C . THR A 1 277 ? 30.195 -0.147 -38.491 1.00 94.94 277 THR A C 1
ATOM 2175 O O . THR A 1 277 ? 31.331 -0.024 -38.946 1.00 94.94 277 THR A O 1
ATOM 2178 N N . GLN A 1 278 ? 29.201 -0.682 -39.206 1.00 95.38 278 GLN A N 1
ATOM 2179 C CA . GLN A 1 278 ? 29.383 -1.168 -40.572 1.00 95.38 278 GLN A CA 1
ATOM 2180 C C . GLN A 1 278 ? 29.781 -0.046 -41.543 1.00 95.38 278 GLN A C 1
ATOM 2182 O O . GLN A 1 278 ? 30.697 -0.231 -42.345 1.00 95.38 278 GLN A O 1
ATOM 2187 N N . GLN A 1 279 ? 29.146 1.125 -41.454 1.00 94.81 279 GLN A N 1
ATOM 2188 C CA . GLN A 1 279 ? 29.519 2.284 -42.269 1.00 94.81 279 GLN A CA 1
ATOM 2189 C C . GLN A 1 279 ? 30.908 2.827 -41.928 1.00 94.81 279 GLN A C 1
ATOM 2191 O O . GLN A 1 279 ? 31.642 3.202 -42.835 1.00 94.81 279 GLN A O 1
ATOM 2196 N N . GLU A 1 280 ? 31.324 2.812 -40.660 1.00 94.75 280 GLU A N 1
ATOM 2197 C CA . GLU A 1 280 ? 32.679 3.228 -40.278 1.00 94.75 280 GLU A CA 1
ATOM 2198 C C . GLU A 1 280 ? 33.743 2.286 -40.875 1.00 94.75 280 GLU A C 1
ATOM 2200 O O . GLU A 1 280 ? 34.815 2.723 -41.299 1.00 94.75 280 GLU A O 1
ATOM 2205 N N . ILE A 1 281 ? 33.443 0.984 -40.972 1.00 96.00 281 ILE A N 1
ATOM 2206 C CA . ILE A 1 281 ? 34.302 0.019 -41.673 1.00 96.00 281 ILE A CA 1
ATOM 2207 C C . ILE A 1 281 ? 34.388 0.369 -43.165 1.00 96.00 281 ILE A C 1
ATOM 2209 O O . ILE A 1 281 ? 35.497 0.453 -43.697 1.00 96.00 281 ILE A O 1
ATOM 2213 N N . GLN A 1 282 ? 33.253 0.619 -43.826 1.00 94.69 282 GLN A N 1
ATOM 2214 C CA . GLN A 1 282 ? 33.215 0.992 -45.247 1.00 94.69 282 GLN A CA 1
ATOM 2215 C C . GLN A 1 282 ? 33.953 2.310 -45.514 1.00 94.69 282 GLN A C 1
ATOM 2217 O O . GLN A 1 282 ? 34.801 2.372 -46.399 1.00 94.69 282 GLN A O 1
ATOM 2222 N N . LYS A 1 283 ? 33.734 3.336 -44.686 1.00 95.69 283 LYS A N 1
ATOM 2223 C CA . LYS A 1 283 ? 34.456 4.616 -44.731 1.00 95.69 283 LYS A CA 1
ATOM 2224 C C . LYS A 1 283 ? 35.967 4.413 -44.705 1.00 95.69 283 LYS A C 1
ATOM 2226 O O . LYS A 1 283 ? 36.694 5.003 -45.499 1.00 95.69 283 LYS A O 1
ATOM 2231 N N . ASN A 1 284 ? 36.452 3.564 -43.799 1.00 94.62 284 ASN A N 1
ATOM 2232 C CA . ASN A 1 284 ? 37.877 3.267 -43.689 1.00 94.62 284 ASN A CA 1
ATOM 2233 C C . ASN A 1 284 ? 38.414 2.484 -44.897 1.00 94.62 284 ASN A C 1
ATOM 2235 O O . ASN A 1 284 ? 39.578 2.660 -45.255 1.00 94.62 284 ASN A O 1
ATOM 2239 N N . GLN A 1 285 ? 37.598 1.636 -45.529 1.00 95.25 285 GLN A N 1
ATOM 2240 C CA . GLN A 1 285 ? 37.961 0.942 -46.769 1.00 95.25 285 GLN A CA 1
ATOM 2241 C C . GLN A 1 285 ? 38.079 1.921 -47.942 1.00 95.25 285 GLN A C 1
ATOM 2243 O O . GLN A 1 285 ? 39.121 1.942 -48.594 1.00 95.25 285 GLN A O 1
ATOM 2248 N N . ILE A 1 286 ? 37.084 2.788 -48.149 1.00 94.44 286 ILE A N 1
ATOM 2249 C CA . ILE A 1 286 ? 37.111 3.798 -49.219 1.00 94.44 286 ILE A CA 1
ATOM 2250 C C . ILE A 1 286 ? 38.254 4.786 -49.005 1.00 94.44 286 ILE A C 1
ATOM 2252 O O . ILE A 1 286 ? 38.980 5.112 -49.936 1.00 94.44 286 ILE A O 1
ATOM 2256 N N . LYS A 1 287 ? 38.508 5.197 -47.758 1.00 93.94 287 LYS A N 1
ATOM 2257 C CA . LYS A 1 287 ? 39.650 6.059 -47.436 1.00 93.94 287 LYS A CA 1
ATOM 2258 C C . LYS A 1 287 ? 40.995 5.431 -47.821 1.00 93.94 287 LYS A C 1
ATOM 2260 O O . LYS A 1 287 ? 41.900 6.148 -48.238 1.00 93.94 287 LYS A O 1
ATOM 2265 N N . LYS A 1 288 ? 41.144 4.107 -47.688 1.00 94.19 288 LYS A N 1
ATOM 2266 C CA . LYS A 1 288 ? 42.342 3.394 -48.166 1.00 94.19 288 LYS A CA 1
ATOM 2267 C C . LYS A 1 288 ? 42.414 3.393 -49.691 1.00 94.19 288 LYS A C 1
ATOM 2269 O O . LYS A 1 288 ? 43.451 3.759 -50.222 1.00 94.19 288 LYS A O 1
ATOM 2274 N N . GLN A 1 289 ? 41.311 3.077 -50.370 1.00 92.88 289 GLN A N 1
ATOM 2275 C CA . GLN A 1 289 ? 41.243 3.112 -51.836 1.00 92.88 289 GLN A CA 1
ATOM 2276 C C . GLN A 1 289 ? 41.585 4.500 -52.389 1.00 92.88 289 GLN A C 1
ATOM 2278 O O . GLN A 1 289 ? 42.365 4.611 -53.327 1.00 92.88 289 GLN A O 1
ATOM 2283 N N . LEU A 1 290 ? 41.070 5.565 -51.770 1.00 93.12 290 LEU A N 1
ATOM 2284 C CA . LEU A 1 290 ? 41.370 6.938 -52.162 1.00 93.12 290 LEU A CA 1
ATOM 2285 C C . LEU A 1 290 ? 42.863 7.258 -52.001 1.00 93.12 290 LEU A C 1
ATOM 2287 O O . LEU A 1 290 ? 43.454 7.868 -52.885 1.00 93.12 290 LEU A O 1
ATOM 2291 N N . ASN A 1 291 ? 43.495 6.809 -50.911 1.00 93.31 291 ASN A N 1
ATOM 2292 C CA . ASN A 1 291 ? 44.942 6.958 -50.738 1.00 93.31 291 ASN A CA 1
ATOM 2293 C C . ASN A 1 291 ? 45.735 6.216 -51.824 1.00 93.31 291 ASN A C 1
ATOM 2295 O O . ASN A 1 291 ? 46.714 6.765 -52.326 1.00 93.31 291 ASN A O 1
ATOM 2299 N N . ASP A 1 292 ? 45.316 5.006 -52.200 1.00 93.56 292 ASP A N 1
ATOM 2300 C CA . ASP A 1 292 ? 45.963 4.238 -53.270 1.00 93.56 292 ASP A CA 1
ATOM 2301 C C . ASP A 1 292 ? 45.826 4.962 -54.623 1.00 93.56 292 ASP A C 1
ATOM 2303 O O . ASP A 1 292 ? 46.799 5.083 -55.367 1.00 93.56 292 ASP A O 1
ATOM 2307 N N . VAL A 1 293 ? 44.647 5.522 -54.915 1.00 93.62 293 VAL A N 1
ATOM 2308 C CA . VAL A 1 293 ? 44.390 6.332 -56.120 1.00 93.62 293 VAL A CA 1
ATOM 2309 C C . VAL A 1 293 ? 45.259 7.595 -56.143 1.00 93.62 293 VAL A C 1
ATOM 2311 O O . VAL A 1 293 ? 45.838 7.907 -57.180 1.00 93.62 293 VAL A O 1
ATOM 2314 N N . LEU A 1 294 ? 45.422 8.289 -55.012 1.00 92.56 294 LEU A N 1
ATOM 2315 C CA . LEU A 1 294 ? 46.299 9.465 -54.908 1.00 92.56 294 LEU A CA 1
ATOM 2316 C C . LEU A 1 294 ? 47.779 9.117 -55.143 1.00 92.56 294 LEU A C 1
ATOM 2318 O O . LEU A 1 294 ? 48.513 9.898 -55.746 1.00 92.56 294 LEU A O 1
ATOM 2322 N N . GLN A 1 295 ? 48.231 7.941 -54.697 1.00 94.12 295 GLN A N 1
ATOM 2323 C CA . GLN A 1 295 ? 49.587 7.467 -54.991 1.00 94.12 295 GLN A CA 1
ATOM 2324 C C . GLN A 1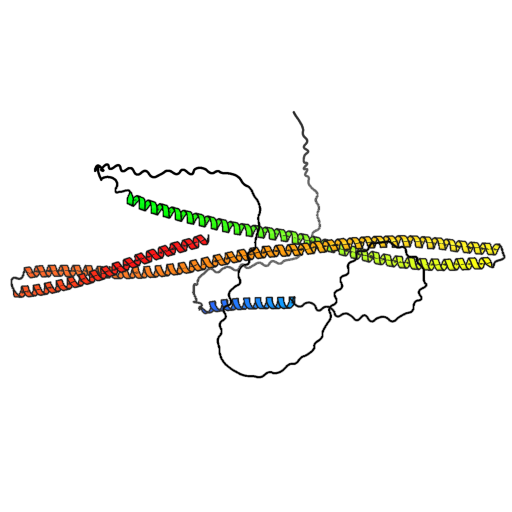 295 ? 49.770 7.163 -56.482 1.00 94.12 295 GLN A C 1
ATOM 2326 O O . GLN A 1 295 ? 50.807 7.505 -57.051 1.00 94.12 295 GLN A O 1
ATOM 2331 N N . GLN A 1 296 ? 48.766 6.558 -57.125 1.00 93.56 296 GLN A N 1
ATOM 2332 C CA . GLN A 1 296 ? 48.785 6.320 -58.571 1.00 93.56 296 GLN A CA 1
ATOM 2333 C C . GLN A 1 296 ? 48.781 7.636 -59.361 1.00 93.56 296 GLN A C 1
ATOM 2335 O O . GLN A 1 296 ? 49.551 7.763 -60.309 1.00 93.56 296 GLN A O 1
ATOM 2340 N N . GLU A 1 297 ? 47.965 8.615 -58.957 1.00 92.62 297 GLU A N 1
ATOM 2341 C CA . GLU A 1 297 ? 47.920 9.961 -59.549 1.00 92.62 297 GLU A CA 1
ATOM 2342 C C . GLU A 1 297 ? 49.311 10.606 -59.518 1.00 92.62 297 GLU A C 1
ATOM 2344 O O . GLU A 1 297 ? 49.837 10.972 -60.567 1.00 92.62 297 GLU A O 1
ATOM 2349 N N . SER A 1 298 ? 49.963 10.619 -58.348 1.00 93.19 298 SER A N 1
ATOM 2350 C CA . SER A 1 298 ? 51.326 11.144 -58.187 1.00 93.19 298 SER A CA 1
ATOM 2351 C C . SER A 1 298 ? 52.342 10.433 -59.086 1.00 93.19 298 SER A C 1
ATOM 2353 O O . SER A 1 298 ? 53.181 11.086 -59.702 1.00 93.19 298 SER A O 1
ATOM 2355 N N . ALA A 1 299 ? 52.277 9.101 -59.189 1.00 94.12 299 ALA A N 1
ATOM 2356 C CA . ALA A 1 299 ? 53.200 8.332 -60.024 1.00 94.12 299 ALA A CA 1
ATOM 2357 C C . ALA A 1 299 ? 53.015 8.624 -61.524 1.00 94.12 299 ALA A C 1
ATOM 2359 O O . ALA A 1 299 ? 53.997 8.710 -62.262 1.00 94.12 299 ALA A O 1
ATOM 2360 N N . ILE A 1 300 ? 51.773 8.796 -61.991 1.00 94.38 300 ILE A N 1
ATOM 2361 C CA . ILE A 1 300 ? 51.502 9.147 -63.392 1.00 94.38 300 ILE A CA 1
ATOM 2362 C C . ILE A 1 300 ? 51.927 10.583 -63.697 1.00 94.38 300 ILE A C 1
ATOM 2364 O O . ILE A 1 300 ? 52.519 10.821 -64.748 1.00 94.38 300 ILE A O 1
ATOM 2368 N N . GLU A 1 301 ? 51.702 11.530 -62.786 1.00 92.44 301 GLU A N 1
ATOM 2369 C CA . GLU A 1 301 ? 52.162 12.912 -62.964 1.00 92.44 301 GLU A CA 1
ATOM 2370 C C . GLU A 1 301 ? 53.695 13.004 -63.042 1.00 92.44 301 GLU A C 1
ATOM 2372 O O . GLU A 1 301 ? 54.232 13.735 -63.881 1.00 92.44 301 GLU A O 1
ATOM 2377 N N . GLU A 1 302 ? 54.418 12.206 -62.249 1.00 94.25 302 GLU A N 1
ATOM 2378 C CA . GLU A 1 302 ? 55.876 12.081 -62.356 1.00 94.25 302 GLU A CA 1
ATOM 2379 C C . GLU A 1 302 ? 56.317 11.508 -63.714 1.00 94.25 302 GLU A C 1
ATOM 2381 O O . GLU A 1 302 ? 57.256 12.030 -64.324 1.00 94.25 302 GLU A O 1
ATOM 2386 N N . LEU A 1 303 ? 55.628 10.476 -64.222 1.00 92.94 303 LEU A N 1
ATOM 2387 C CA . LEU A 1 303 ? 55.907 9.883 -65.536 1.00 92.94 303 LEU A CA 1
ATOM 2388 C C . LEU A 1 303 ? 55.640 10.864 -66.683 1.00 92.94 303 LEU A C 1
ATOM 2390 O O . LEU A 1 303 ? 56.480 10.995 -67.573 1.00 92.94 303 LEU A O 1
ATOM 2394 N N . ILE A 1 304 ? 54.514 11.583 -66.657 1.00 91.50 304 ILE A N 1
ATOM 2395 C CA . ILE A 1 304 ? 54.190 12.616 -67.653 1.00 91.50 304 ILE A CA 1
ATOM 2396 C C . ILE A 1 304 ? 55.257 13.713 -67.626 1.00 91.50 304 ILE A C 1
ATOM 2398 O O . ILE A 1 304 ? 55.795 14.068 -68.674 1.00 91.50 304 ILE A O 1
ATOM 2402 N N . SER A 1 305 ? 55.650 14.187 -66.438 1.00 91.94 305 SER A N 1
ATOM 2403 C CA . SER A 1 305 ? 56.709 15.195 -66.302 1.00 91.94 305 SER A CA 1
ATOM 2404 C C . SER A 1 305 ? 58.056 14.715 -66.858 1.00 91.94 305 SER A C 1
ATOM 2406 O O . SER A 1 305 ? 58.796 15.497 -67.461 1.00 91.94 305 SER A O 1
ATOM 2408 N N . ALA A 1 306 ? 58.396 13.434 -66.679 1.00 91.62 306 ALA A N 1
ATOM 2409 C CA . ALA A 1 306 ? 59.604 12.848 -67.254 1.00 91.62 306 ALA A CA 1
ATOM 2410 C C . ALA A 1 306 ? 59.553 12.808 -68.794 1.00 91.62 306 ALA A C 1
ATOM 2412 O O . ALA A 1 306 ? 60.523 13.210 -69.438 1.00 91.62 306 ALA A O 1
ATOM 2413 N N . ILE A 1 307 ? 58.417 12.408 -69.377 1.00 90.31 307 ILE A N 1
ATOM 2414 C CA . ILE A 1 307 ? 58.182 12.381 -70.834 1.00 90.31 307 ILE A CA 1
ATOM 2415 C C . ILE A 1 307 ? 58.255 13.799 -71.432 1.00 90.31 307 ILE A C 1
ATOM 2417 O O . ILE A 1 307 ? 58.882 14.023 -72.471 1.00 90.31 307 ILE A O 1
ATOM 2421 N N . GLU A 1 308 ? 57.673 14.795 -70.762 1.00 88.56 308 GLU A N 1
ATOM 2422 C CA . GLU A 1 308 ? 57.722 16.195 -71.205 1.00 88.56 308 GLU A CA 1
ATOM 2423 C C . GLU A 1 308 ? 59.153 16.756 -71.187 1.00 88.56 308 GLU A C 1
ATOM 2425 O O . GLU A 1 308 ? 59.554 17.465 -72.114 1.00 88.56 308 GLU A O 1
ATOM 2430 N N . LYS A 1 309 ? 59.966 16.390 -70.185 1.00 89.69 309 LYS A N 1
ATOM 2431 C CA . LYS A 1 309 ? 61.401 16.729 -70.142 1.00 89.69 309 LYS A CA 1
ATOM 2432 C C . LYS A 1 309 ? 62.199 16.027 -71.241 1.00 89.69 309 LYS A C 1
ATOM 2434 O O . LYS A 1 309 ? 63.110 16.631 -71.802 1.00 89.69 309 LYS A O 1
ATOM 2439 N N . GLU A 1 310 ? 61.875 14.776 -71.563 1.00 87.44 310 GLU A N 1
ATOM 2440 C CA . GLU A 1 310 ? 62.498 14.038 -72.669 1.00 87.44 310 GLU A CA 1
ATOM 2441 C C . GLU A 1 310 ? 62.222 14.735 -74.011 1.00 87.44 310 GLU A C 1
ATOM 2443 O O . GLU A 1 310 ? 63.151 14.982 -74.780 1.00 87.44 310 GLU A O 1
ATOM 2448 N N . THR A 1 311 ? 60.980 15.182 -74.232 1.00 83.06 311 THR A N 1
ATOM 2449 C CA . THR A 1 311 ? 60.540 15.894 -75.449 1.00 83.06 311 THR A CA 1
ATOM 2450 C C . THR A 1 311 ? 61.379 17.143 -75.750 1.00 83.06 311 THR A C 1
ATOM 2452 O O . THR A 1 311 ? 61.661 17.440 -76.913 1.00 83.06 311 THR A O 1
ATOM 2455 N N . GLN A 1 312 ? 61.820 17.871 -74.717 1.00 82.56 312 GLN A N 1
ATOM 2456 C CA . GLN A 1 312 ? 62.622 19.096 -74.866 1.00 82.56 312 GLN A CA 1
ATOM 2457 C C . GLN A 1 312 ? 64.017 18.849 -75.462 1.00 82.56 312 GLN A C 1
ATOM 2459 O O . GLN A 1 312 ? 64.609 19.771 -76.020 1.00 82.56 312 GLN A O 1
ATOM 2464 N N . ASN A 1 313 ? 64.528 17.617 -75.382 1.00 79.50 313 ASN A N 1
ATOM 2465 C CA . ASN A 1 313 ? 65.885 17.262 -75.805 1.00 79.50 313 ASN A CA 1
ATOM 2466 C C . ASN A 1 313 ? 65.942 16.583 -77.185 1.00 79.50 313 ASN A C 1
ATOM 2468 O O . ASN A 1 313 ? 67.025 16.226 -77.650 1.00 79.50 313 ASN A O 1
ATOM 2472 N N . VAL A 1 314 ? 64.798 16.413 -77.858 1.00 81.38 314 VAL A N 1
ATOM 2473 C CA . VAL A 1 314 ? 64.693 15.663 -79.117 1.00 81.38 314 VAL A CA 1
ATOM 2474 C C . VAL A 1 314 ? 64.649 16.583 -80.337 1.00 81.38 314 VAL A C 1
ATOM 2476 O O . VAL A 1 314 ? 63.863 17.535 -80.409 1.00 81.38 314 VAL A O 1
ATOM 2479 N N . VAL A 1 315 ? 65.488 16.277 -81.332 1.00 75.12 315 VAL A N 1
ATOM 2480 C CA . VAL A 1 315 ? 65.659 17.069 -82.566 1.00 75.12 315 VAL A CA 1
ATOM 2481 C C . VAL A 1 315 ? 64.882 16.471 -83.750 1.00 75.12 315 VAL A C 1
ATOM 2483 O O . VAL A 1 315 ? 64.442 17.221 -84.619 1.00 75.12 315 VAL A O 1
ATOM 2486 N N . SER A 1 316 ? 64.662 15.150 -83.775 1.00 87.38 316 SER A N 1
ATOM 2487 C CA . SER A 1 316 ? 63.938 14.464 -84.854 1.00 87.38 316 SER A CA 1
ATOM 2488 C C . SER A 1 316 ? 62.417 14.588 -84.716 1.00 87.38 316 SER A C 1
ATOM 2490 O O . SER A 1 316 ? 61.862 14.482 -83.621 1.00 87.38 316 SER A O 1
ATOM 2492 N N . VAL A 1 317 ? 61.727 14.784 -85.843 1.00 83.69 317 VAL A N 1
ATOM 2493 C CA . VAL A 1 317 ? 60.259 14.896 -85.896 1.00 83.69 317 VAL A CA 1
ATOM 2494 C C . VAL A 1 317 ? 59.585 13.563 -85.553 1.00 83.69 317 VAL A C 1
ATOM 2496 O O . VAL A 1 317 ? 58.632 13.553 -84.774 1.00 83.69 317 VAL A O 1
ATOM 2499 N N . ASP A 1 318 ? 60.109 12.443 -86.056 1.00 84.88 318 ASP A N 1
ATOM 2500 C CA . ASP A 1 318 ? 59.537 11.110 -85.815 1.00 84.88 318 ASP A CA 1
ATOM 2501 C C . ASP A 1 318 ? 59.680 10.684 -84.344 1.00 84.88 318 ASP A C 1
ATOM 2503 O O . ASP A 1 318 ? 58.767 10.111 -83.749 1.00 84.88 318 ASP A O 1
ATOM 2507 N N . GLU A 1 319 ? 60.806 11.028 -83.712 1.00 84.94 319 GLU A N 1
ATOM 2508 C CA . GLU A 1 319 ? 61.032 10.774 -82.285 1.00 84.94 319 GLU A CA 1
ATOM 2509 C C . GLU A 1 319 ? 60.103 11.626 -81.409 1.00 84.94 319 GLU A C 1
ATOM 2511 O O . GLU A 1 319 ? 59.533 11.111 -80.446 1.00 84.94 319 GLU A O 1
ATOM 2516 N N . ARG A 1 320 ? 59.864 12.896 -81.772 1.00 85.12 320 ARG A N 1
ATOM 2517 C CA . ARG A 1 320 ? 58.868 13.740 -81.087 1.00 85.12 320 ARG A CA 1
ATOM 2518 C C . ARG A 1 320 ? 57.461 13.162 -81.188 1.00 85.12 320 ARG A C 1
ATOM 2520 O O . ARG A 1 320 ? 56.742 13.176 -80.195 1.00 85.12 320 ARG A O 1
ATOM 2527 N N . HIS A 1 321 ? 57.073 12.634 -82.348 1.00 87.12 321 HIS A N 1
ATOM 2528 C CA . HIS A 1 321 ? 55.750 12.033 -82.527 1.00 87.12 321 HIS A CA 1
ATOM 2529 C C . HIS A 1 321 ? 55.553 10.779 -81.654 1.00 87.12 321 HIS A C 1
ATOM 2531 O O . HIS A 1 321 ? 54.503 10.605 -81.032 1.00 87.12 321 HIS A O 1
ATOM 2537 N N . ASN A 1 322 ? 56.587 9.942 -81.528 1.00 87.88 322 ASN A N 1
ATOM 2538 C CA . ASN A 1 322 ? 56.559 8.777 -80.639 1.00 87.88 322 ASN A CA 1
ATOM 2539 C C . ASN A 1 322 ? 56.476 9.166 -79.154 1.00 87.88 322 ASN A C 1
ATOM 2541 O O . ASN A 1 322 ? 55.751 8.528 -78.391 1.00 87.88 322 ASN A O 1
ATOM 2545 N N . ILE A 1 323 ? 57.201 10.205 -78.729 1.00 88.69 323 ILE A N 1
ATOM 2546 C CA . ILE A 1 323 ? 57.149 10.701 -77.344 1.00 88.69 323 ILE A CA 1
ATOM 2547 C C . ILE A 1 323 ? 55.784 11.331 -77.040 1.00 88.69 323 ILE A C 1
ATOM 2549 O O . ILE A 1 323 ? 55.219 11.069 -75.980 1.00 88.69 323 ILE A O 1
ATOM 2553 N N . GLU A 1 324 ? 55.208 12.074 -77.987 1.00 89.00 324 GLU A N 1
ATOM 2554 C CA . GLU A 1 324 ? 53.859 12.630 -77.853 1.00 89.00 324 GLU A CA 1
ATOM 2555 C C . GLU A 1 324 ? 52.811 11.517 -77.717 1.00 89.00 324 GLU A C 1
ATOM 2557 O O . GLU A 1 324 ? 51.942 11.592 -76.857 1.00 89.00 324 GLU A O 1
ATOM 2562 N N . THR A 1 325 ? 52.934 10.427 -78.480 1.00 90.31 325 THR A N 1
ATOM 2563 C CA . THR A 1 325 ? 52.046 9.258 -78.337 1.00 90.31 325 THR A CA 1
ATOM 2564 C C . THR A 1 325 ? 52.134 8.657 -76.929 1.00 90.31 325 THR A C 1
ATOM 2566 O O . THR A 1 325 ? 51.109 8.439 -76.287 1.00 90.31 325 THR A O 1
ATOM 2569 N N . LYS A 1 326 ? 53.351 8.477 -76.392 1.00 90.75 326 LYS A N 1
ATOM 2570 C CA . LYS A 1 326 ? 53.552 8.014 -75.005 1.00 90.75 326 LYS A CA 1
ATOM 2571 C C . LYS A 1 326 ? 52.956 8.978 -73.978 1.00 90.75 326 LYS A C 1
ATOM 2573 O O . LYS A 1 326 ? 52.426 8.527 -72.967 1.00 90.75 326 LYS A O 1
ATOM 2578 N N . ARG A 1 327 ? 53.042 10.291 -74.216 1.00 92.50 327 ARG A N 1
ATOM 2579 C CA . ARG A 1 327 ? 52.422 11.311 -73.361 1.00 92.50 327 ARG A CA 1
ATOM 2580 C C . ARG A 1 327 ? 50.902 11.150 -73.341 1.00 92.50 327 ARG A C 1
ATOM 2582 O O . ARG A 1 327 ? 50.332 11.088 -72.257 1.00 92.50 327 ARG A O 1
ATOM 2589 N N . TRP A 1 328 ? 50.268 11.012 -74.508 1.00 92.62 328 TRP A N 1
ATOM 2590 C CA . TRP A 1 328 ? 48.821 10.791 -74.612 1.00 92.62 328 TRP A CA 1
ATOM 2591 C C . TRP A 1 328 ? 48.366 9.508 -73.908 1.00 92.62 328 TRP A C 1
ATOM 2593 O O . TRP A 1 328 ? 47.370 9.542 -73.192 1.00 92.62 328 TRP A O 1
ATOM 2603 N N . GLU A 1 329 ? 49.117 8.408 -74.021 1.00 93.19 329 GLU A N 1
ATOM 2604 C CA . GLU A 1 329 ? 48.815 7.162 -73.296 1.00 93.19 329 GLU A CA 1
ATOM 2605 C C . GLU A 1 329 ? 48.846 7.335 -71.767 1.00 93.19 329 GLU A C 1
ATOM 2607 O O . GLU A 1 329 ? 48.065 6.706 -71.049 1.00 93.19 329 GLU A O 1
ATOM 2612 N N . GLN A 1 330 ? 49.758 8.159 -71.237 1.00 94.38 330 GLN A N 1
ATOM 2613 C CA . GLN A 1 330 ? 49.798 8.445 -69.799 1.00 94.38 330 GLN A CA 1
ATOM 2614 C C . GLN A 1 330 ? 48.720 9.451 -69.382 1.00 94.38 330 GLN A C 1
ATOM 2616 O O . GLN A 1 330 ? 48.148 9.290 -68.306 1.00 94.38 330 GLN A O 1
ATOM 2621 N N . GLU A 1 331 ? 48.386 10.432 -70.225 1.00 92.44 331 GLU A N 1
ATOM 2622 C CA . GLU A 1 331 ? 47.288 11.372 -69.962 1.00 92.44 331 GLU A CA 1
ATOM 2623 C C . GLU A 1 331 ? 45.928 10.655 -69.936 1.00 92.44 331 GLU A C 1
ATOM 2625 O O . GLU A 1 331 ? 45.099 10.934 -69.075 1.00 92.44 331 GLU A O 1
ATOM 2630 N N . GLU A 1 332 ? 45.709 9.656 -70.798 1.00 93.38 332 GLU A N 1
ATOM 2631 C CA . GLU A 1 332 ? 44.501 8.823 -70.748 1.00 93.38 332 GLU A CA 1
ATOM 2632 C C . GLU A 1 332 ? 44.415 8.031 -69.430 1.00 93.38 332 GLU A C 1
ATOM 2634 O O . GLU A 1 332 ? 43.362 7.982 -68.786 1.00 93.38 332 GLU A O 1
ATOM 2639 N N . LYS A 1 333 ? 45.540 7.472 -68.960 1.00 94.00 333 LYS A N 1
ATOM 2640 C CA . LYS A 1 333 ? 45.597 6.816 -67.644 1.00 94.00 333 LYS A CA 1
ATOM 2641 C C . LYS A 1 333 ? 45.362 7.803 -66.502 1.00 94.00 333 LYS A C 1
ATOM 2643 O O . LYS A 1 333 ? 44.664 7.454 -65.551 1.00 94.00 333 LYS A O 1
ATOM 2648 N N . ARG A 1 334 ? 45.897 9.026 -66.592 1.00 94.25 334 ARG A N 1
ATOM 2649 C CA . ARG A 1 334 ? 45.653 10.101 -65.621 1.00 94.25 334 ARG A CA 1
ATOM 2650 C C . ARG A 1 334 ? 44.167 10.439 -65.544 1.00 94.25 334 ARG A C 1
ATOM 2652 O O . ARG A 1 334 ? 43.611 10.438 -64.450 1.00 94.25 334 ARG A O 1
ATOM 2659 N N . ALA A 1 335 ? 43.511 10.624 -66.689 1.00 93.25 335 ALA A N 1
ATOM 2660 C CA . ALA A 1 335 ? 42.076 10.885 -66.759 1.00 93.25 335 ALA A CA 1
ATOM 2661 C C . ALA A 1 335 ? 41.250 9.742 -66.136 1.00 93.25 335 ALA A C 1
ATOM 2663 O O . ALA A 1 335 ? 40.263 9.983 -65.437 1.00 93.25 335 ALA A O 1
ATOM 2664 N N . GLN A 1 336 ? 41.669 8.486 -66.325 1.00 94.12 336 GLN A N 1
ATOM 2665 C CA . GLN A 1 336 ? 41.010 7.337 -65.700 1.00 94.12 336 GLN A CA 1
ATOM 2666 C C . GLN A 1 336 ? 41.210 7.289 -64.173 1.00 94.12 336 GLN A C 1
ATOM 2668 O O . GLN A 1 336 ? 40.268 6.958 -63.448 1.00 94.12 336 GLN A O 1
ATOM 2673 N N . ILE A 1 337 ? 42.401 7.630 -63.669 1.00 93.88 337 ILE A N 1
ATOM 2674 C CA . ILE A 1 337 ? 42.674 7.756 -62.226 1.00 93.88 337 ILE A CA 1
ATOM 2675 C C . ILE A 1 337 ? 41.843 8.886 -61.622 1.00 93.88 337 ILE A C 1
ATOM 2677 O O . ILE A 1 337 ? 41.212 8.688 -60.584 1.00 93.88 337 ILE A O 1
ATOM 2681 N N . GLU A 1 338 ? 41.792 10.042 -62.282 1.00 93.88 338 GLU A N 1
ATOM 2682 C CA . GLU A 1 338 ? 40.993 11.183 -61.842 1.00 93.88 338 GLU A CA 1
ATOM 2683 C C . GLU A 1 338 ? 39.511 10.800 -61.745 1.00 93.88 338 GLU A C 1
ATOM 2685 O O . GLU A 1 338 ? 38.868 11.040 -60.724 1.00 93.88 338 GLU A O 1
ATOM 2690 N N . LYS A 1 339 ? 38.972 10.100 -62.749 1.00 94.81 339 LYS A N 1
ATOM 2691 C CA . LYS A 1 339 ? 37.600 9.581 -62.693 1.00 94.81 339 LYS A CA 1
ATOM 2692 C C . LYS A 1 339 ? 37.373 8.658 -61.490 1.00 94.81 339 LYS A C 1
ATOM 2694 O O . LYS A 1 339 ? 36.362 8.795 -60.805 1.00 94.81 339 LYS A O 1
ATOM 2699 N N . ASN A 1 340 ? 38.300 7.739 -61.212 1.00 93.62 340 ASN A N 1
ATOM 2700 C CA . ASN A 1 340 ? 38.199 6.843 -60.056 1.00 93.62 340 ASN A CA 1
ATOM 2701 C C . ASN A 1 340 ? 38.244 7.620 -58.728 1.00 93.62 340 ASN A C 1
ATOM 2703 O O . ASN A 1 340 ? 37.478 7.318 -57.817 1.00 93.62 340 ASN A O 1
ATOM 2707 N N . LYS A 1 341 ? 39.089 8.654 -58.637 1.00 94.19 341 LYS A N 1
ATOM 2708 C CA . LYS A 1 341 ? 39.179 9.557 -57.480 1.00 94.19 341 LYS A CA 1
ATOM 2709 C C . LYS A 1 341 ? 37.856 10.266 -57.210 1.00 94.19 341 LYS A C 1
ATOM 2711 O O . LYS A 1 341 ? 37.414 10.289 -56.064 1.00 94.19 341 LYS A O 1
ATOM 2716 N N . TRP A 1 342 ? 37.212 10.802 -58.248 1.00 95.38 342 TRP A N 1
ATOM 2717 C CA . TRP A 1 342 ? 35.902 11.447 -58.125 1.00 95.38 342 TRP A CA 1
ATOM 2718 C C . TRP A 1 342 ? 34.837 10.478 -57.604 1.00 95.38 342 TRP A C 1
ATOM 2720 O O . TRP A 1 342 ? 34.152 10.800 -56.637 1.00 95.38 342 TRP A O 1
ATOM 2730 N N . VAL A 1 343 ? 34.759 9.264 -58.163 1.00 94.12 343 VAL A N 1
ATOM 2731 C CA . VAL A 1 343 ? 33.805 8.236 -57.706 1.00 94.12 343 VAL A CA 1
ATOM 2732 C C . VAL A 1 343 ? 34.047 7.858 -56.241 1.00 94.12 343 VAL A C 1
ATOM 2734 O O . VAL A 1 343 ? 33.108 7.854 -55.448 1.00 94.12 343 VAL A O 1
ATOM 2737 N N . SER A 1 344 ? 35.297 7.596 -55.847 1.00 93.25 344 SER A N 1
ATOM 2738 C CA . SER A 1 344 ? 35.623 7.260 -54.455 1.00 93.25 344 SER A CA 1
ATOM 2739 C C . SER A 1 344 ? 35.348 8.411 -53.482 1.00 93.25 344 SER A C 1
ATOM 2741 O O . SER A 1 344 ? 34.924 8.159 -52.356 1.00 93.25 344 SER A O 1
ATOM 2743 N N . ASN A 1 345 ? 35.550 9.667 -53.895 1.00 93.81 345 ASN A N 1
ATOM 2744 C CA . ASN A 1 345 ? 35.186 10.830 -53.083 1.00 93.81 345 ASN A CA 1
ATOM 2745 C C . ASN A 1 345 ? 33.669 10.943 -52.890 1.00 93.81 345 ASN A C 1
ATOM 2747 O O . ASN A 1 345 ? 33.227 11.123 -51.759 1.00 93.81 345 ASN A O 1
ATOM 2751 N N . GLU A 1 346 ? 32.869 10.781 -53.948 1.00 94.94 346 GLU A N 1
ATOM 2752 C CA . GLU A 1 346 ? 31.404 10.808 -53.830 1.00 94.94 346 GLU A CA 1
ATOM 2753 C C . GLU A 1 346 ? 30.877 9.695 -52.915 1.00 94.94 346 GLU A C 1
ATOM 2755 O O . GLU A 1 346 ? 29.949 9.905 -52.132 1.00 94.94 346 GLU A O 1
ATOM 2760 N N . GLU A 1 347 ? 31.443 8.489 -53.003 1.00 94.56 347 GLU A N 1
ATOM 2761 C CA . GLU A 1 347 ? 31.079 7.391 -52.105 1.00 94.56 347 GLU A CA 1
ATOM 2762 C C . GLU A 1 347 ? 31.491 7.680 -50.656 1.00 94.56 347 GLU A C 1
ATOM 2764 O O . GLU A 1 347 ? 30.727 7.393 -49.732 1.00 94.56 347 GLU A O 1
ATOM 2769 N N . TYR A 1 348 ? 32.662 8.287 -50.442 1.00 94.00 348 TYR A N 1
ATOM 2770 C CA . TYR A 1 348 ? 33.110 8.708 -49.116 1.00 94.00 348 TYR A CA 1
ATOM 2771 C C . TYR A 1 348 ? 32.165 9.749 -48.499 1.00 94.00 348 TYR A C 1
ATOM 2773 O O . TYR A 1 348 ? 31.770 9.594 -47.342 1.00 94.00 348 TYR A O 1
ATOM 2781 N N . GLU A 1 349 ? 31.765 10.769 -49.264 1.00 95.00 349 GLU A N 1
ATOM 2782 C CA . GLU A 1 349 ? 30.806 11.792 -48.824 1.00 95.00 349 GLU A CA 1
ATOM 2783 C C . GLU A 1 349 ? 29.447 11.174 -48.469 1.00 95.00 349 GLU A C 1
ATOM 2785 O O . GLU A 1 349 ? 28.949 11.393 -47.367 1.00 95.00 349 GLU A O 1
ATOM 2790 N N . LYS A 1 350 ? 28.905 10.282 -49.311 1.00 95.38 350 LYS A N 1
ATOM 2791 C CA . LYS A 1 350 ? 27.647 9.564 -49.017 1.00 95.38 350 LYS A CA 1
ATOM 2792 C C . LYS A 1 350 ? 27.709 8.758 -47.717 1.00 95.38 350 LYS A C 1
ATOM 2794 O O . LYS A 1 350 ? 26.721 8.684 -46.984 1.00 95.38 350 LYS A O 1
ATOM 2799 N N . ILE A 1 351 ? 28.845 8.119 -47.426 1.00 95.75 351 ILE A N 1
ATOM 2800 C CA . ILE A 1 351 ? 29.017 7.385 -46.165 1.00 95.75 351 ILE A CA 1
ATOM 2801 C C . ILE A 1 351 ? 29.089 8.350 -44.980 1.00 95.75 351 ILE A C 1
ATOM 2803 O O . ILE A 1 351 ? 28.511 8.052 -43.936 1.00 95.75 351 ILE A O 1
ATOM 2807 N N . MET A 1 352 ? 29.777 9.484 -45.127 1.00 95.75 352 MET A N 1
ATOM 2808 C CA . MET A 1 352 ? 29.852 10.511 -44.085 1.00 95.75 352 MET A CA 1
ATOM 2809 C C . MET A 1 352 ? 28.468 11.072 -43.747 1.00 95.75 352 MET A C 1
ATOM 2811 O O . MET A 1 352 ? 28.096 11.050 -42.575 1.00 95.75 352 MET A O 1
ATOM 2815 N N . ASP A 1 353 ? 27.673 11.447 -44.750 1.00 95.44 353 ASP A N 1
ATOM 2816 C CA . ASP A 1 353 ? 26.298 11.923 -44.554 1.00 95.44 353 ASP A CA 1
ATOM 2817 C C . ASP A 1 353 ? 25.437 10.867 -43.838 1.00 95.44 353 ASP A C 1
ATOM 2819 O O . ASP A 1 353 ? 24.708 11.161 -42.886 1.00 95.44 353 ASP A O 1
ATOM 2823 N N . GLY A 1 354 ? 25.566 9.597 -44.242 1.00 95.88 354 GLY A N 1
ATOM 2824 C CA . GLY A 1 354 ? 24.862 8.484 -43.601 1.00 95.88 354 GLY A CA 1
ATOM 2825 C C . GLY A 1 354 ? 25.279 8.242 -42.143 1.00 95.88 354 GLY A C 1
ATOM 2826 O O . GLY A 1 354 ? 24.443 7.855 -41.320 1.00 95.88 354 GLY A O 1
ATOM 2827 N N . LEU A 1 355 ? 26.551 8.477 -41.802 1.00 95.81 355 LEU A N 1
ATOM 2828 C CA . LEU A 1 355 ? 27.051 8.391 -40.426 1.00 95.81 355 LEU A CA 1
ATOM 2829 C C . LEU A 1 355 ? 26.500 9.525 -39.557 1.00 95.81 355 LEU A C 1
ATOM 2831 O O . LEU A 1 355 ? 26.079 9.262 -38.427 1.00 95.81 355 LEU A O 1
ATOM 2835 N N . GLU A 1 356 ? 26.464 10.751 -40.081 1.00 95.75 356 GLU A N 1
ATOM 2836 C CA . GLU A 1 356 ? 25.891 11.911 -39.388 1.00 95.75 356 GLU A CA 1
ATOM 2837 C C . GLU A 1 356 ? 24.390 11.722 -39.125 1.00 95.75 356 GLU A C 1
ATOM 2839 O O . GLU A 1 356 ? 23.921 11.938 -38.003 1.00 95.75 356 GLU A O 1
ATOM 2844 N N . GLU A 1 357 ? 23.635 11.217 -40.108 1.00 95.88 357 GLU A N 1
ATOM 2845 C CA . GLU A 1 357 ? 22.208 10.915 -39.942 1.00 95.88 357 GLU A CA 1
ATOM 2846 C C . GLU A 1 357 ? 21.972 9.874 -38.832 1.00 95.88 357 GLU A C 1
ATOM 2848 O O . GLU A 1 357 ? 21.072 10.022 -37.996 1.00 95.88 357 GLU A O 1
ATOM 2853 N N . LYS A 1 358 ? 22.791 8.816 -38.781 1.00 94.06 358 LYS A N 1
ATOM 2854 C CA . LYS A 1 358 ? 22.689 7.785 -37.736 1.00 94.06 358 LYS A CA 1
ATOM 2855 C C . LYS A 1 358 ? 23.067 8.307 -36.363 1.00 94.06 358 LYS A C 1
ATOM 2857 O O . LYS A 1 358 ? 22.418 7.948 -35.384 1.00 94.06 358 LYS A O 1
ATOM 2862 N N . GLU A 1 359 ? 24.090 9.147 -36.271 1.00 95.12 359 GLU A N 1
ATOM 2863 C CA . GLU A 1 359 ? 24.470 9.785 -35.013 1.00 95.12 359 GLU A CA 1
ATOM 2864 C C . GLU A 1 359 ? 23.349 10.679 -34.479 1.00 95.12 359 GLU A C 1
ATOM 2866 O O . GLU A 1 359 ? 23.014 10.617 -33.293 1.00 95.12 359 GLU A O 1
ATOM 2871 N N . TYR A 1 360 ? 22.684 11.418 -35.366 1.00 96.44 360 TYR A N 1
ATOM 2872 C CA . TYR A 1 360 ? 21.503 12.194 -35.017 1.00 96.44 360 TYR A CA 1
ATOM 2873 C C . TYR A 1 360 ? 20.339 11.311 -34.532 1.00 96.44 360 TYR A C 1
ATOM 2875 O O . TYR A 1 360 ? 19.740 11.600 -33.493 1.00 96.44 360 TYR A O 1
ATOM 2883 N N . LYS A 1 361 ? 20.043 10.195 -35.215 1.00 96.06 361 LYS A N 1
ATOM 2884 C CA . LYS A 1 361 ? 19.004 9.236 -34.782 1.00 96.06 361 LYS A CA 1
ATOM 2885 C C . LYS A 1 361 ? 19.327 8.592 -33.432 1.00 96.06 361 LYS A C 1
ATOM 2887 O O . LYS A 1 361 ? 18.441 8.485 -32.587 1.00 96.06 361 LYS A O 1
ATOM 2892 N N . LEU A 1 362 ? 20.583 8.209 -33.200 1.00 96.56 362 LEU A N 1
ATOM 2893 C CA . LEU A 1 362 ? 21.036 7.673 -31.913 1.00 96.56 362 LEU A CA 1
ATOM 2894 C C . LEU A 1 362 ? 20.851 8.690 -30.787 1.00 96.56 362 LEU A C 1
ATOM 2896 O O . LEU A 1 362 ? 20.371 8.331 -29.713 1.00 96.56 362 LEU A O 1
ATOM 2900 N N . LYS A 1 363 ? 21.156 9.966 -31.045 1.00 96.81 363 LYS A N 1
ATOM 2901 C CA . LYS A 1 363 ? 20.900 11.040 -30.083 1.00 96.81 363 LYS A C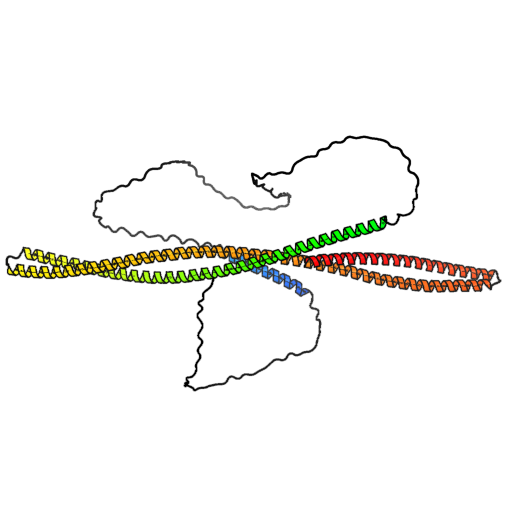A 1
ATOM 2902 C C . LYS A 1 363 ? 19.411 11.155 -29.745 1.00 96.81 363 LYS A C 1
ATOM 2904 O O . LYS A 1 363 ? 19.067 11.142 -28.571 1.00 96.81 363 LYS A O 1
ATOM 2909 N N . GLN A 1 364 ? 18.526 11.167 -30.747 1.00 97.44 364 GLN A N 1
ATOM 2910 C CA . GLN A 1 364 ? 17.077 11.200 -30.504 1.00 97.44 364 GLN A CA 1
ATOM 2911 C C . GLN A 1 364 ? 16.576 9.998 -29.691 1.00 97.44 364 GLN A C 1
ATOM 2913 O O . GLN A 1 364 ? 15.669 10.141 -28.872 1.00 97.44 364 GLN A O 1
ATOM 2918 N N . ILE A 1 365 ? 17.124 8.803 -29.935 1.00 97.06 365 ILE A N 1
ATOM 2919 C CA . ILE A 1 365 ? 16.778 7.607 -29.159 1.00 97.06 365 ILE A CA 1
ATOM 2920 C C . ILE A 1 365 ? 17.216 7.785 -27.706 1.00 97.06 365 ILE A C 1
ATOM 2922 O O . ILE A 1 365 ? 16.418 7.528 -26.808 1.00 97.06 365 ILE A O 1
ATOM 2926 N N . ASN A 1 366 ? 18.437 8.265 -27.469 1.00 95.88 366 ASN A N 1
ATOM 2927 C CA . ASN A 1 366 ? 18.935 8.513 -26.118 1.00 95.88 366 ASN A CA 1
ATOM 2928 C C . ASN A 1 366 ? 18.087 9.540 -25.368 1.00 95.88 366 ASN A C 1
ATOM 2930 O O . ASN A 1 366 ? 17.655 9.245 -24.256 1.00 95.88 366 ASN A O 1
ATOM 2934 N N . ASP A 1 367 ? 17.750 10.664 -26.003 1.00 97.19 367 ASP A N 1
ATOM 2935 C CA . ASP A 1 367 ? 16.886 11.691 -25.412 1.00 97.19 367 ASP A CA 1
ATOM 2936 C C . ASP A 1 367 ? 15.519 11.093 -25.000 1.00 97.19 367 ASP A C 1
ATOM 2938 O O . ASP A 1 367 ? 15.045 11.298 -23.882 1.00 97.19 367 ASP A O 1
ATOM 2942 N N . LYS A 1 368 ? 14.911 10.256 -25.858 1.00 96.94 368 LYS A N 1
ATOM 2943 C CA . LYS A 1 368 ? 13.652 9.548 -25.543 1.00 96.94 368 LYS A CA 1
ATOM 2944 C C . LYS A 1 368 ? 13.802 8.523 -24.417 1.00 96.94 368 LYS A C 1
ATOM 2946 O O . LYS A 1 368 ? 12.885 8.352 -23.615 1.00 96.94 368 LYS A O 1
ATOM 2951 N N . LYS A 1 369 ? 14.927 7.803 -24.352 1.00 96.50 369 LYS A N 1
ATOM 2952 C CA . LYS A 1 369 ? 15.196 6.841 -23.269 1.00 96.50 369 LYS A CA 1
ATOM 2953 C C . LYS A 1 369 ? 15.349 7.562 -21.932 1.00 96.50 369 LYS A C 1
ATOM 2955 O O . LYS A 1 369 ? 14.825 7.079 -20.930 1.00 96.50 369 LYS A O 1
ATOM 2960 N N . GLU A 1 370 ? 16.032 8.704 -21.908 1.00 96.69 370 GLU A N 1
ATOM 2961 C CA . GLU A 1 370 ? 16.137 9.553 -20.719 1.00 96.69 370 GLU A CA 1
ATOM 2962 C C . GLU A 1 370 ? 14.760 10.047 -20.266 1.00 96.69 370 GLU A C 1
ATOM 2964 O O . GLU A 1 370 ? 14.415 9.876 -19.096 1.00 96.69 370 GLU A O 1
ATOM 2969 N N . GLU A 1 371 ? 13.930 10.544 -21.187 1.00 96.88 371 GLU A N 1
ATOM 2970 C CA . GLU A 1 371 ? 12.555 10.955 -20.889 1.00 96.88 371 GLU A CA 1
ATOM 2971 C C . GLU A 1 371 ? 11.738 9.808 -20.264 1.00 96.88 371 GLU A C 1
ATOM 2973 O O . GLU A 1 371 ? 11.175 9.958 -19.177 1.00 96.88 371 GLU A O 1
ATOM 2978 N N . ILE A 1 372 ? 11.727 8.623 -20.886 1.00 96.00 372 ILE A N 1
ATOM 2979 C CA . ILE A 1 372 ? 11.016 7.451 -20.349 1.00 96.00 372 ILE A CA 1
ATOM 2980 C C . ILE A 1 372 ? 11.544 7.065 -18.965 1.00 96.00 372 ILE A C 1
ATOM 2982 O O . ILE A 1 372 ? 10.750 6.783 -18.070 1.00 96.00 372 ILE A O 1
ATOM 2986 N N . ASN A 1 373 ? 12.861 7.085 -18.752 1.00 95.44 373 ASN A N 1
ATOM 2987 C CA . ASN A 1 373 ? 13.445 6.772 -17.449 1.00 95.44 373 ASN A CA 1
ATOM 2988 C C . ASN A 1 373 ? 13.023 7.781 -16.372 1.00 95.44 373 ASN A C 1
ATOM 2990 O O . ASN A 1 373 ? 12.692 7.381 -15.255 1.00 95.44 373 ASN A O 1
ATOM 2994 N N . THR A 1 374 ? 12.990 9.079 -16.690 1.00 96.31 374 THR A N 1
ATOM 2995 C CA . THR A 1 374 ? 12.491 10.092 -15.746 1.00 96.31 374 THR A CA 1
ATOM 2996 C C . THR A 1 374 ? 11.018 9.869 -15.406 1.00 96.31 374 THR A C 1
ATOM 2998 O O . THR A 1 374 ? 10.653 9.902 -14.228 1.00 96.31 374 THR A O 1
ATOM 3001 N N . ASN A 1 375 ? 10.192 9.540 -16.402 1.00 95.00 375 ASN A N 1
ATOM 3002 C CA . ASN A 1 375 ? 8.784 9.213 -16.202 1.00 95.00 375 ASN A CA 1
ATOM 3003 C C . ASN A 1 375 ? 8.597 7.949 -15.349 1.00 95.00 375 ASN A C 1
ATOM 3005 O O . ASN A 1 375 ? 7.777 7.961 -14.432 1.00 95.00 375 ASN A O 1
ATOM 3009 N N . LEU A 1 376 ? 9.398 6.901 -15.564 1.00 95.31 376 LEU A N 1
ATOM 3010 C CA . LEU A 1 376 ? 9.387 5.689 -14.739 1.00 95.31 376 LEU A CA 1
ATOM 3011 C C . LEU A 1 376 ? 9.707 5.999 -13.270 1.00 95.31 376 LEU A C 1
ATOM 3013 O O . LEU A 1 376 ? 9.021 5.514 -12.372 1.00 95.31 376 LEU A O 1
ATOM 3017 N N . ILE A 1 377 ? 10.704 6.850 -13.005 1.00 95.81 377 ILE A N 1
ATOM 3018 C CA . ILE A 1 377 ? 11.045 7.274 -11.637 1.00 95.81 377 ILE A CA 1
ATOM 3019 C C . ILE A 1 377 ? 9.868 8.011 -10.980 1.00 95.81 377 ILE A C 1
ATOM 3021 O O . ILE A 1 377 ? 9.584 7.786 -9.802 1.00 95.81 377 ILE A O 1
ATOM 3025 N N . LEU A 1 378 ? 9.183 8.892 -11.716 1.00 95.12 378 LEU A N 1
ATOM 3026 C CA . LEU A 1 378 ? 8.014 9.617 -11.208 1.00 95.12 378 LEU A CA 1
ATOM 3027 C C . LEU A 1 378 ? 6.833 8.679 -10.929 1.00 95.12 378 LEU A C 1
ATOM 3029 O O . LEU A 1 378 ? 6.222 8.776 -9.863 1.00 95.12 378 LEU A O 1
ATOM 3033 N N . LEU A 1 379 ? 6.553 7.738 -11.835 1.00 94.38 379 LEU A N 1
ATOM 3034 C CA . LEU A 1 379 ? 5.510 6.727 -11.650 1.00 94.38 379 LEU A CA 1
ATOM 3035 C C . LEU A 1 379 ? 5.774 5.862 -10.418 1.00 94.38 379 LEU A C 1
ATOM 3037 O O . LEU A 1 379 ? 4.872 5.676 -9.604 1.00 94.38 379 LEU A O 1
ATOM 3041 N N . LEU A 1 380 ? 7.010 5.385 -10.241 1.00 94.38 380 LEU A N 1
ATOM 3042 C CA . LEU A 1 380 ? 7.400 4.587 -9.077 1.00 94.38 380 LEU A CA 1
ATOM 3043 C C . LEU A 1 380 ? 7.201 5.354 -7.767 1.00 94.38 380 LEU A C 1
ATOM 3045 O O . LEU A 1 380 ? 6.691 4.793 -6.800 1.00 94.38 380 LEU A O 1
ATOM 3049 N N . LYS A 1 381 ? 7.556 6.645 -7.728 1.00 95.75 381 LYS A N 1
ATOM 3050 C CA . LYS A 1 381 ? 7.311 7.490 -6.549 1.00 95.75 381 LYS A CA 1
ATOM 3051 C C . LYS A 1 381 ? 5.820 7.610 -6.238 1.00 95.75 381 LYS A C 1
ATOM 3053 O O . LYS A 1 381 ? 5.437 7.381 -5.096 1.00 95.75 381 LYS A O 1
ATOM 3058 N N . SER A 1 382 ? 4.998 7.916 -7.243 1.00 94.12 382 SER A N 1
ATOM 3059 C CA . SER A 1 382 ? 3.547 8.062 -7.066 1.00 94.12 382 SER A CA 1
ATOM 3060 C C . SER A 1 382 ? 2.886 6.755 -6.618 1.00 94.12 382 SER A C 1
ATOM 3062 O O . SER A 1 382 ? 2.063 6.757 -5.707 1.00 94.12 382 SER A O 1
ATOM 3064 N N . LYS A 1 383 ? 3.292 5.623 -7.199 1.00 94.44 383 LYS A N 1
ATOM 3065 C CA . LYS A 1 383 ? 2.821 4.293 -6.801 1.00 94.44 383 LYS A CA 1
ATOM 3066 C C . LYS A 1 383 ? 3.165 3.986 -5.342 1.00 94.44 383 LYS A C 1
ATOM 3068 O O . LYS A 1 383 ? 2.278 3.620 -4.578 1.00 94.44 383 LYS A O 1
ATOM 3073 N N . ASN A 1 384 ? 4.421 4.195 -4.944 1.00 93.75 384 ASN A N 1
ATOM 3074 C CA . ASN A 1 384 ? 4.875 3.941 -3.574 1.00 93.75 384 ASN A CA 1
ATOM 3075 C C . ASN A 1 384 ? 4.160 4.831 -2.544 1.00 93.75 384 ASN A C 1
ATOM 3077 O O . ASN A 1 384 ? 3.883 4.383 -1.435 1.00 93.75 384 ASN A O 1
ATOM 3081 N N . GLU A 1 385 ? 3.865 6.086 -2.892 1.00 95.19 385 GLU A N 1
ATOM 3082 C CA . GLU A 1 385 ? 3.109 7.005 -2.033 1.00 95.19 385 GLU A CA 1
ATOM 3083 C C . GLU A 1 385 ? 1.685 6.491 -1.777 1.00 95.19 385 GLU A C 1
ATOM 3085 O O . GLU A 1 385 ? 1.264 6.400 -0.623 1.00 95.19 385 GLU A O 1
ATOM 3090 N N . LYS A 1 386 ? 0.985 6.055 -2.830 1.00 93.31 386 LYS A N 1
ATOM 3091 C CA . LYS A 1 386 ? -0.364 5.476 -2.718 1.00 93.31 386 LYS A CA 1
ATOM 3092 C C . LYS A 1 386 ? -0.366 4.145 -1.964 1.00 93.31 386 LYS A C 1
ATOM 3094 O O . LYS A 1 386 ? -1.232 3.908 -1.126 1.00 93.31 386 LYS A O 1
ATOM 3099 N N . GLU A 1 387 ? 0.627 3.286 -2.203 1.00 92.94 387 GLU A N 1
ATOM 3100 C CA . GLU A 1 387 ? 0.795 2.037 -1.449 1.00 92.94 387 GLU A CA 1
ATOM 3101 C C . GLU A 1 387 ? 0.999 2.304 0.051 1.00 92.94 387 GLU A C 1
ATOM 3103 O O . GLU A 1 387 ? 0.417 1.611 0.888 1.00 92.94 387 GLU A O 1
ATOM 3108 N N . LEU A 1 388 ? 1.783 3.328 0.405 1.00 93.56 388 LEU A N 1
ATOM 3109 C CA . LEU A 1 388 ? 1.987 3.731 1.796 1.00 93.56 388 LEU A CA 1
ATOM 3110 C C . LEU A 1 388 ? 0.699 4.282 2.426 1.00 93.56 388 LEU A C 1
ATOM 3112 O O . LEU A 1 388 ? 0.416 3.970 3.582 1.00 93.56 388 LEU A O 1
ATOM 3116 N N . GLN A 1 389 ? -0.087 5.060 1.677 1.00 92.94 389 GLN A N 1
ATOM 3117 C CA . GLN A 1 389 ? -1.376 5.584 2.136 1.00 92.94 389 GLN A CA 1
ATOM 3118 C C . GLN A 1 389 ? -2.348 4.449 2.487 1.00 92.94 389 GLN A C 1
ATOM 3120 O O . GLN A 1 389 ? -2.898 4.440 3.588 1.00 92.94 389 GLN A O 1
ATOM 3125 N N . ILE A 1 390 ? -2.476 3.440 1.617 1.00 92.69 390 ILE A N 1
ATOM 3126 C CA . ILE A 1 390 ? -3.295 2.247 1.893 1.00 92.69 390 ILE A CA 1
ATOM 3127 C C . ILE A 1 390 ? -2.804 1.528 3.154 1.00 92.69 390 ILE A C 1
ATOM 3129 O O . ILE A 1 390 ? -3.609 1.158 4.006 1.00 92.69 390 ILE A O 1
ATOM 3133 N N . GLN A 1 391 ? -1.490 1.331 3.298 1.00 91.88 391 GLN A N 1
ATOM 3134 C CA . GLN A 1 391 ? -0.936 0.641 4.467 1.00 91.88 391 GLN A CA 1
ATOM 3135 C C . GLN A 1 391 ? -1.244 1.378 5.772 1.00 91.88 391 GLN A C 1
ATOM 3137 O O . GLN A 1 391 ? -1.608 0.735 6.757 1.00 91.88 391 GLN A O 1
ATOM 3142 N N . LEU A 1 392 ? -1.111 2.706 5.790 1.00 90.12 392 LEU A N 1
ATOM 3143 C CA . LEU A 1 392 ? -1.428 3.515 6.964 1.00 90.12 392 LEU A CA 1
ATOM 3144 C C . LEU A 1 392 ? -2.903 3.373 7.348 1.00 90.12 392 LEU A C 1
ATOM 3146 O O . LEU A 1 392 ? -3.192 3.078 8.510 1.00 90.12 392 LEU A O 1
ATOM 3150 N N . GLU A 1 393 ? -3.813 3.476 6.380 1.00 89.00 393 GLU A N 1
ATOM 3151 C CA . GLU A 1 393 ? -5.251 3.352 6.633 1.00 89.00 393 GLU A CA 1
ATOM 3152 C C . GLU A 1 393 ? -5.618 1.948 7.148 1.00 89.00 393 GLU A C 1
ATOM 3154 O O . GLU A 1 393 ? -6.264 1.806 8.189 1.00 89.00 393 GLU A O 1
ATOM 3159 N N . GLU A 1 394 ? -5.101 0.888 6.511 1.00 88.94 394 GLU A N 1
ATOM 3160 C CA . GLU A 1 394 ? -5.316 -0.498 6.949 1.00 88.94 394 GLU A CA 1
ATOM 3161 C C . GLU A 1 394 ? -4.737 -0.766 8.353 1.00 88.94 394 GLU A C 1
ATOM 3163 O O . GLU A 1 394 ? -5.316 -1.526 9.137 1.00 88.94 394 GLU A O 1
ATOM 3168 N N . THR A 1 395 ? -3.590 -0.170 8.706 1.00 87.00 395 THR A N 1
ATOM 3169 C CA . THR A 1 395 ? -3.036 -0.291 10.067 1.00 87.00 395 THR A CA 1
ATOM 3170 C C . THR A 1 395 ? -3.881 0.446 11.099 1.00 87.00 395 THR A C 1
ATOM 3172 O O . THR A 1 395 ? -4.156 -0.122 12.157 1.00 87.00 395 THR A O 1
ATOM 3175 N N . GLY A 1 396 ? -4.365 1.647 10.773 1.00 87.44 396 GLY A N 1
ATOM 3176 C CA . GLY A 1 396 ? -5.257 2.414 11.637 1.00 87.44 396 GLY A CA 1
ATOM 3177 C C . GLY A 1 396 ? -6.587 1.700 11.887 1.00 87.44 396 GLY A C 1
ATOM 3178 O O . GLY A 1 396 ? -7.091 1.711 13.010 1.00 87.44 396 GLY A O 1
ATOM 3179 N N . GLN A 1 397 ? -7.147 1.023 10.880 1.00 86.00 397 GLN A N 1
ATOM 3180 C CA . GLN A 1 397 ? -8.348 0.192 11.043 1.00 86.00 397 GLN A CA 1
ATOM 3181 C C . GLN A 1 397 ? -8.090 -1.007 11.970 1.00 86.00 397 GLN A C 1
ATOM 3183 O O . GLN A 1 397 ? -8.826 -1.213 12.933 1.00 86.00 397 GLN A O 1
ATOM 3188 N N . LYS A 1 398 ? -6.985 -1.739 11.770 1.00 88.00 398 LYS A N 1
ATOM 3189 C CA . LYS A 1 398 ? -6.609 -2.879 12.631 1.00 88.00 398 LYS A CA 1
ATOM 3190 C C . LYS A 1 398 ? -6.358 -2.481 14.086 1.00 88.00 398 LYS A C 1
ATOM 3192 O O . LYS A 1 398 ? -6.600 -3.276 14.994 1.00 88.00 398 LYS A O 1
ATOM 3197 N N . GLU A 1 399 ? -5.812 -1.293 14.331 1.00 88.88 399 GLU A N 1
ATOM 3198 C CA . GLU A 1 399 ? -5.627 -0.776 15.691 1.00 88.88 399 GLU A CA 1
ATOM 3199 C C . GLU A 1 399 ? -6.967 -0.438 16.352 1.00 88.88 399 GLU A C 1
ATOM 3201 O O . GLU A 1 399 ? -7.191 -0.862 17.489 1.00 88.88 399 GLU A O 1
ATOM 3206 N N . ARG A 1 400 ? -7.884 0.213 15.618 1.00 86.50 400 ARG A N 1
ATOM 3207 C CA . ARG A 1 400 ? -9.262 0.472 16.071 1.00 86.50 400 ARG A CA 1
ATOM 3208 C C . ARG A 1 400 ? -9.991 -0.832 16.431 1.00 86.50 400 ARG A C 1
ATOM 3210 O O . ARG A 1 400 ? -10.546 -0.939 17.522 1.00 86.50 400 ARG A O 1
ATOM 3217 N N . GLU A 1 401 ? -9.925 -1.852 15.575 1.00 87.06 401 GLU A N 1
ATOM 3218 C CA . GLU A 1 401 ? -10.522 -3.175 15.830 1.00 87.06 401 GLU A CA 1
ATOM 3219 C C . GLU A 1 401 ? -9.956 -3.844 17.091 1.00 87.06 401 GLU A C 1
ATOM 3221 O O . GLU A 1 401 ? -10.703 -4.368 17.920 1.00 87.06 401 GLU A O 1
ATOM 3226 N N . LYS A 1 402 ? -8.629 -3.804 17.277 1.00 88.31 402 LYS A N 1
ATOM 3227 C CA . LYS A 1 402 ? -7.981 -4.355 18.478 1.00 88.31 402 LYS A CA 1
ATOM 3228 C C . LYS A 1 402 ? -8.419 -3.634 19.744 1.00 88.31 402 LYS A C 1
ATOM 3230 O O . LYS A 1 402 ? -8.620 -4.285 20.768 1.00 88.31 402 LYS A O 1
ATOM 3235 N N . GLU A 1 403 ? -8.544 -2.312 19.699 1.00 90.12 403 GLU A N 1
ATOM 3236 C CA . GLU A 1 403 ? -8.997 -1.535 20.848 1.00 90.12 403 GLU A CA 1
ATOM 3237 C C . GLU A 1 403 ? -10.438 -1.894 21.230 1.00 90.12 403 GLU A C 1
ATOM 3239 O O . GLU A 1 403 ? -10.712 -2.152 22.405 1.00 90.12 403 GLU A O 1
ATOM 3244 N N . ILE A 1 404 ? -11.332 -2.023 20.245 1.00 88.88 404 ILE A N 1
ATOM 3245 C CA . ILE A 1 404 ? -12.712 -2.480 20.459 1.00 88.88 404 ILE A CA 1
ATOM 3246 C C . ILE A 1 404 ? -12.727 -3.892 21.062 1.00 88.88 404 ILE A C 1
ATOM 3248 O O . ILE A 1 404 ? -13.424 -4.134 22.049 1.00 88.88 404 ILE A O 1
ATOM 3252 N N . GLN A 1 405 ? -11.905 -4.809 20.546 1.00 89.88 405 GLN A N 1
ATOM 3253 C CA . GLN A 1 405 ? -11.803 -6.173 21.068 1.00 89.88 405 GLN A CA 1
ATOM 3254 C C . GLN A 1 405 ? -11.365 -6.203 22.542 1.00 89.88 405 GLN A C 1
ATOM 3256 O O . GLN A 1 405 ? -11.947 -6.927 23.350 1.00 89.88 405 GLN A O 1
ATOM 3261 N N . ILE A 1 406 ? -10.376 -5.387 22.922 1.00 91.75 406 ILE A N 1
ATOM 3262 C CA . ILE A 1 406 ? -9.929 -5.263 24.319 1.00 91.75 406 ILE A CA 1
ATOM 3263 C C . ILE A 1 406 ? -11.064 -4.737 25.208 1.00 91.75 406 ILE A C 1
ATOM 3265 O O . ILE A 1 406 ? -11.239 -5.204 26.338 1.00 91.75 406 ILE A O 1
ATOM 3269 N N . GLN A 1 407 ? -11.848 -3.773 24.716 1.00 90.62 407 GLN A N 1
ATOM 3270 C CA . GLN A 1 407 ? -12.995 -3.241 25.453 1.00 90.62 407 GLN A CA 1
ATOM 3271 C C . GLN A 1 407 ? -14.104 -4.287 25.629 1.00 90.62 407 GLN A C 1
ATOM 3273 O O . GLN A 1 407 ? -14.650 -4.397 26.732 1.00 90.62 407 GLN A O 1
ATOM 3278 N N . LEU A 1 408 ? -14.398 -5.093 24.603 1.00 90.62 408 LEU A N 1
ATOM 3279 C CA . LEU A 1 408 ? -15.336 -6.216 24.703 1.00 90.62 408 LEU A CA 1
ATOM 3280 C C . LEU A 1 408 ? -14.866 -7.251 25.726 1.00 90.62 408 LEU A C 1
ATOM 3282 O O . LEU A 1 408 ? -15.637 -7.634 26.601 1.00 90.62 408 LEU A O 1
ATOM 3286 N N . GLU A 1 409 ? -13.592 -7.647 25.694 1.00 92.00 409 GLU A N 1
ATOM 3287 C CA . GLU A 1 409 ? -13.038 -8.592 26.671 1.00 92.00 409 GLU A CA 1
ATOM 3288 C C . GLU A 1 409 ? -13.137 -8.068 28.106 1.00 92.00 409 GLU A C 1
ATOM 3290 O O . GLU A 1 409 ? -13.498 -8.812 29.022 1.00 92.00 409 GLU A O 1
ATOM 3295 N N . LYS A 1 410 ? -12.828 -6.784 28.322 1.00 93.25 410 LYS A N 1
ATOM 3296 C CA . LYS A 1 410 ? -12.952 -6.152 29.640 1.00 93.25 410 LYS A CA 1
ATOM 3297 C C . LYS A 1 410 ? -14.405 -6.155 30.117 1.00 93.25 410 LYS A C 1
ATOM 3299 O O . LYS A 1 410 ? -14.656 -6.493 31.270 1.00 93.25 410 LYS A O 1
ATOM 3304 N N . THR A 1 411 ? -15.337 -5.807 29.236 1.00 91.88 411 THR A N 1
ATOM 3305 C CA . THR A 1 411 ? -16.771 -5.735 29.552 1.00 91.88 411 THR A CA 1
ATOM 3306 C C . THR A 1 411 ? -17.336 -7.130 29.834 1.00 91.88 411 THR A C 1
ATOM 3308 O O . THR A 1 411 ? -18.033 -7.314 30.828 1.00 91.88 411 THR A O 1
ATOM 3311 N N . GLY A 1 412 ? -16.931 -8.143 29.061 1.00 91.31 412 GLY A N 1
ATOM 3312 C CA . GLY A 1 412 ? -17.285 -9.544 29.301 1.00 91.31 412 GLY A CA 1
ATOM 3313 C C . GLY A 1 412 ? -16.761 -10.088 30.636 1.00 91.31 412 GLY A C 1
ATOM 3314 O O . GLY A 1 412 ? -17.471 -10.827 31.315 1.00 91.31 412 GLY A O 1
ATOM 3315 N N . ARG A 1 413 ? -15.556 -9.687 31.073 1.00 94.00 413 ARG A N 1
ATOM 3316 C CA . ARG A 1 413 ? -15.059 -10.036 32.421 1.00 94.00 413 ARG A CA 1
ATOM 3317 C C . ARG A 1 413 ? -15.920 -9.425 33.520 1.00 94.00 413 ARG A C 1
ATOM 3319 O O . ARG A 1 413 ? -16.300 -10.138 34.438 1.00 94.00 413 ARG A O 1
ATOM 3326 N N . GLN A 1 414 ? -16.255 -8.140 33.399 1.00 92.81 414 GLN A N 1
ATOM 3327 C CA . GLN A 1 414 ? -17.112 -7.462 34.375 1.00 92.81 414 GLN A CA 1
ATOM 3328 C C . GLN A 1 414 ? -18.504 -8.101 34.439 1.00 92.81 414 GLN A C 1
ATOM 3330 O O . GLN A 1 414 ? -19.039 -8.289 35.523 1.00 92.81 414 GLN A O 1
ATOM 3335 N N . LYS A 1 415 ? -19.074 -8.483 33.290 1.00 92.19 415 LYS A N 1
ATOM 3336 C CA . LYS A 1 415 ? -20.358 -9.191 33.214 1.00 92.19 415 LYS A CA 1
ATOM 3337 C C . LYS A 1 415 ? -20.326 -10.487 34.022 1.00 92.19 415 LYS A C 1
ATOM 3339 O O . LYS A 1 415 ? -21.168 -10.685 34.891 1.00 92.19 415 LYS A O 1
ATOM 3344 N N . LYS A 1 416 ? -19.292 -11.301 33.800 1.00 93.81 416 LYS A N 1
ATOM 3345 C CA . LYS A 1 416 ? -19.086 -12.557 34.522 1.00 93.81 416 LYS A CA 1
ATOM 3346 C C . LY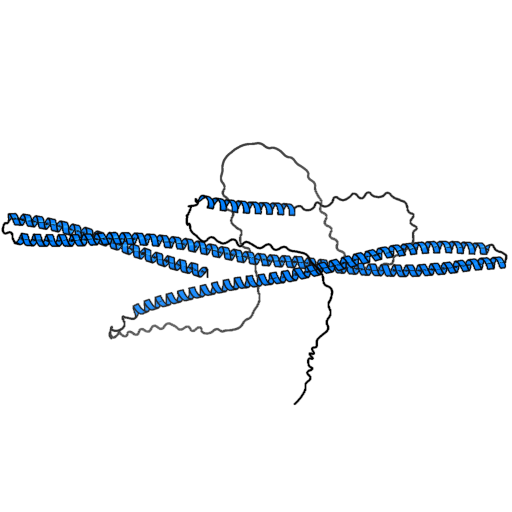S A 1 416 ? -18.909 -12.352 36.031 1.00 93.81 416 LYS A C 1
ATOM 3348 O O . LYS A 1 416 ? -19.490 -13.091 36.813 1.00 93.81 416 LYS A O 1
ATOM 3353 N N . GLU A 1 417 ? -18.147 -11.339 36.447 1.00 95.50 417 GLU A N 1
ATOM 3354 C CA . GLU A 1 417 ? -17.985 -11.007 37.872 1.00 95.50 417 GLU A CA 1
ATOM 3355 C C . GLU A 1 417 ? -19.336 -10.697 38.541 1.00 95.50 417 GLU A C 1
ATOM 3357 O O . GLU A 1 417 ? -19.571 -11.107 39.676 1.00 95.50 417 GLU A O 1
ATOM 3362 N N . ILE A 1 418 ? -20.248 -10.017 37.839 1.00 94.12 418 ILE A N 1
ATOM 3363 C CA . ILE A 1 418 ? -21.591 -9.731 38.361 1.00 94.12 418 ILE A CA 1
ATOM 3364 C C . ILE A 1 418 ? -22.488 -10.970 38.362 1.00 94.12 418 ILE A C 1
ATOM 3366 O O . ILE A 1 418 ? -23.238 -11.159 39.320 1.00 94.12 418 ILE A O 1
ATOM 3370 N N . GLU A 1 419 ? -22.407 -11.824 37.340 1.00 93.38 419 GLU A N 1
ATOM 3371 C CA . GLU A 1 419 ? -23.114 -13.114 37.316 1.00 93.38 419 GLU A CA 1
ATOM 3372 C C . GLU A 1 419 ? -22.709 -13.988 38.512 1.00 93.38 419 GLU A C 1
ATOM 3374 O O . GLU A 1 419 ? -23.574 -14.523 39.207 1.00 93.38 419 GLU A O 1
ATOM 3379 N N . ASP A 1 420 ? -21.409 -14.066 38.812 1.00 96.06 420 ASP A N 1
ATOM 3380 C CA . ASP A 1 420 ? -20.891 -14.810 39.965 1.00 96.06 420 ASP A CA 1
ATOM 3381 C C . ASP A 1 420 ? -21.452 -14.242 41.290 1.00 96.06 420 ASP A C 1
ATOM 3383 O O . ASP A 1 420 ? -21.899 -15.000 42.156 1.00 96.06 420 ASP A O 1
ATOM 3387 N N . ILE A 1 421 ? -21.522 -12.908 41.431 1.00 95.12 421 ILE A N 1
ATOM 3388 C CA . ILE A 1 421 ? -22.141 -12.239 42.593 1.00 95.12 421 ILE A CA 1
ATOM 3389 C C . ILE A 1 421 ? -23.642 -12.556 42.692 1.00 95.12 421 ILE A C 1
ATOM 3391 O O . ILE A 1 421 ? -24.150 -12.803 43.787 1.00 95.12 421 ILE A O 1
ATOM 3395 N N . GLN A 1 422 ? -24.374 -12.548 41.575 1.00 94.31 422 GLN A N 1
ATOM 3396 C CA . GLN A 1 422 ? -25.804 -12.873 41.557 1.00 94.31 422 GLN A CA 1
ATOM 3397 C C . GLN A 1 422 ? -26.057 -14.311 42.011 1.00 94.31 422 GLN A C 1
ATOM 3399 O O . GLN A 1 422 ? -26.960 -14.536 42.818 1.00 94.31 422 GLN A O 1
ATOM 3404 N N . ILE A 1 423 ? -25.253 -15.265 41.533 1.00 95.50 423 ILE A N 1
ATOM 3405 C CA . ILE A 1 423 ? -25.334 -16.671 41.946 1.00 95.50 423 ILE A CA 1
ATOM 3406 C C . ILE A 1 423 ? -25.107 -16.783 43.460 1.00 95.50 423 ILE A C 1
ATOM 3408 O O . ILE A 1 423 ? -25.943 -17.354 44.161 1.00 95.50 423 ILE A O 1
ATOM 3412 N N . GLU A 1 424 ? -24.049 -16.158 43.990 1.00 96.94 424 GLU A N 1
ATOM 3413 C CA . GLU A 1 424 ? -23.750 -16.181 45.429 1.00 96.94 424 GLU A CA 1
ATOM 3414 C C . GLU A 1 424 ? -24.893 -15.583 46.274 1.00 96.94 424 GLU A C 1
ATOM 3416 O O . GLU A 1 424 ? -25.245 -16.104 47.338 1.00 96.94 424 GLU A O 1
ATOM 3421 N N . LEU A 1 425 ? -25.499 -14.483 45.816 1.00 96.19 425 LEU A N 1
ATOM 3422 C CA . LEU A 1 425 ? -26.622 -13.849 46.507 1.00 96.19 425 LEU A CA 1
ATOM 3423 C C . LEU A 1 425 ? -27.896 -14.702 46.468 1.00 96.19 425 LEU A C 1
ATOM 3425 O O . LEU A 1 425 ? -28.621 -14.741 47.463 1.00 96.19 425 LEU A O 1
ATOM 3429 N N . LEU A 1 426 ? -28.169 -15.394 45.360 1.00 95.19 426 LEU A N 1
ATOM 3430 C CA . LEU A 1 426 ? -29.309 -16.307 45.240 1.00 95.19 426 LEU A CA 1
ATOM 3431 C C . LEU A 1 426 ? -29.159 -17.528 46.155 1.00 95.19 426 LEU A C 1
ATOM 3433 O O . LEU A 1 426 ? -30.131 -17.921 46.805 1.00 95.19 426 LEU A O 1
ATOM 3437 N N . ASP A 1 427 ? -27.948 -18.073 46.279 1.00 97.00 427 ASP A N 1
ATOM 3438 C CA . ASP A 1 427 ? -27.658 -19.163 47.214 1.00 97.00 427 ASP A CA 1
ATOM 3439 C C . ASP A 1 427 ? -27.853 -18.720 48.672 1.00 97.00 427 ASP A C 1
ATOM 3441 O O . ASP A 1 427 ? -28.512 -19.409 49.457 1.00 97.00 427 ASP A O 1
ATOM 3445 N N . LYS A 1 428 ? -27.366 -17.522 49.035 1.00 96.44 428 LYS A N 1
ATOM 3446 C CA . LYS A 1 428 ? -27.607 -16.932 50.366 1.00 96.44 428 LYS A CA 1
ATOM 3447 C C . LYS A 1 428 ? -29.090 -16.693 50.626 1.00 96.44 428 LYS A C 1
ATOM 3449 O O . LYS A 1 428 ? -29.570 -17.004 51.713 1.00 96.44 428 LYS A O 1
ATOM 3454 N N . LYS A 1 429 ? -29.823 -16.172 49.637 1.00 97.25 429 LYS A N 1
ATOM 3455 C CA . LYS A 1 429 ? -31.274 -15.967 49.724 1.00 97.25 429 LYS A CA 1
ATOM 3456 C C . LYS A 1 429 ? -31.983 -17.280 50.044 1.00 97.25 429 LYS A C 1
ATOM 3458 O O . LYS A 1 429 ? -32.788 -17.316 50.967 1.00 97.25 429 LYS A O 1
ATOM 3463 N N . LYS A 1 430 ? -31.647 -18.355 49.327 1.00 96.44 430 LYS A N 1
ATOM 3464 C CA . LYS A 1 430 ? -32.219 -19.685 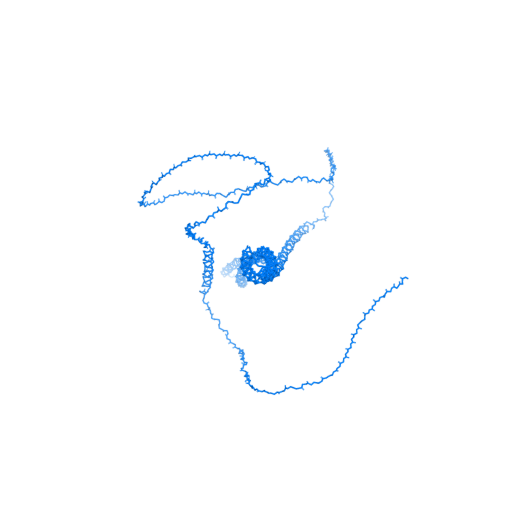49.557 1.00 96.44 430 LYS A CA 1
ATOM 3465 C C . LYS A 1 430 ? -31.951 -20.187 50.980 1.00 96.44 430 LYS A C 1
ATOM 3467 O O . LYS A 1 430 ? -32.882 -20.616 51.646 1.00 96.44 430 LYS A O 1
ATOM 3472 N N . ALA A 1 431 ? -30.718 -20.062 51.476 1.00 96.62 431 ALA A N 1
ATOM 3473 C CA . ALA A 1 431 ? -30.374 -20.470 52.841 1.00 96.62 431 ALA A CA 1
ATOM 3474 C C . ALA A 1 431 ? -31.152 -19.685 53.922 1.00 96.62 431 ALA A C 1
ATOM 3476 O O . ALA A 1 431 ? -31.570 -20.244 54.940 1.00 96.62 431 ALA A O 1
ATOM 3477 N N . VAL A 1 432 ? -31.368 -18.385 53.699 1.00 96.19 432 VAL A N 1
ATOM 3478 C CA . VAL A 1 432 ? -32.174 -17.530 54.584 1.00 96.19 432 VAL A CA 1
ATOM 3479 C C . VAL A 1 432 ? -33.663 -17.886 54.500 1.00 96.19 432 VAL A C 1
ATOM 3481 O O . VAL A 1 432 ? -34.316 -17.988 55.538 1.00 96.19 432 VAL A O 1
ATOM 3484 N N . ASP A 1 433 ? -34.190 -18.149 53.300 1.00 95.06 433 ASP A N 1
ATOM 3485 C CA . ASP A 1 433 ? -35.569 -18.614 53.094 1.00 95.06 433 ASP A CA 1
ATOM 3486 C C . ASP A 1 433 ? -35.818 -19.962 53.806 1.00 95.06 433 ASP A C 1
ATOM 3488 O O . ASP A 1 433 ? -36.832 -20.119 54.492 1.00 95.06 433 ASP A O 1
ATOM 3492 N N . ASP A 1 434 ? -34.866 -20.901 53.732 1.00 96.31 434 ASP A N 1
ATOM 3493 C CA . ASP A 1 434 ? -34.921 -22.190 54.438 1.00 96.31 434 ASP A CA 1
ATOM 3494 C C . ASP A 1 434 ? -34.922 -21.997 55.969 1.00 96.31 434 ASP A C 1
ATOM 3496 O O . ASP A 1 434 ? -35.687 -22.642 56.694 1.00 96.31 434 ASP A O 1
ATOM 3500 N N . THR A 1 435 ? -34.120 -21.054 56.476 1.00 95.69 435 THR A N 1
ATOM 3501 C CA . THR A 1 435 ? -34.083 -20.706 57.909 1.00 95.69 435 THR A CA 1
ATOM 3502 C C . THR A 1 435 ? -35.408 -20.087 58.369 1.00 95.69 435 THR A C 1
ATOM 3504 O O . THR A 1 435 ? -35.927 -20.448 59.427 1.00 95.69 435 THR A O 1
ATOM 3507 N N . LEU A 1 436 ? -36.009 -19.201 57.565 1.00 94.38 436 LEU A N 1
ATOM 3508 C CA . LEU A 1 436 ? -37.333 -18.631 57.846 1.00 94.38 436 LEU A CA 1
ATOM 3509 C C . LEU A 1 436 ? -38.430 -19.692 57.845 1.00 94.38 436 LEU A C 1
ATOM 3511 O O . LEU A 1 436 ? -39.340 -19.624 58.674 1.00 94.38 436 LEU A O 1
ATOM 3515 N N . ALA A 1 437 ? -38.366 -20.664 56.934 1.00 94.44 437 ALA A N 1
ATOM 3516 C CA . ALA A 1 437 ? -39.308 -21.776 56.905 1.00 94.44 437 ALA A CA 1
ATOM 3517 C C . ALA A 1 437 ? -39.235 -22.599 58.203 1.00 94.44 437 ALA A C 1
ATOM 3519 O O . ALA A 1 437 ? -40.272 -22.864 58.815 1.00 94.44 437 ALA A O 1
ATOM 3520 N N . LEU A 1 438 ? -38.022 -22.908 58.676 1.00 95.75 438 LEU A N 1
ATOM 3521 C CA . LEU A 1 438 ? -37.805 -23.611 59.943 1.00 95.75 438 LEU A CA 1
ATOM 3522 C C . LEU A 1 438 ? -38.308 -22.805 61.152 1.00 95.75 438 LEU A C 1
ATOM 3524 O O . LEU A 1 438 ? -38.972 -23.351 62.034 1.00 95.75 438 LEU A O 1
ATOM 3528 N N . LEU A 1 439 ? -38.033 -21.497 61.196 1.00 94.44 439 LEU A N 1
ATOM 3529 C CA . LEU A 1 439 ? -38.514 -20.623 62.270 1.00 94.44 439 LEU A CA 1
ATOM 3530 C C . LEU A 1 439 ? -40.045 -20.539 62.298 1.00 94.44 439 LEU A C 1
ATOM 3532 O O . LEU A 1 439 ? -40.623 -20.582 63.381 1.00 94.44 439 LEU A O 1
ATOM 3536 N N . LYS A 1 440 ? -40.710 -20.498 61.136 1.00 93.56 440 LYS A N 1
ATOM 3537 C CA . LYS A 1 440 ? -42.180 -20.546 61.043 1.00 93.56 440 LYS A CA 1
ATOM 3538 C C . LYS A 1 440 ? -42.750 -21.867 61.561 1.00 93.56 440 LYS A C 1
ATOM 3540 O O . LYS A 1 440 ? -43.773 -21.858 62.243 1.00 93.56 440 LYS A O 1
ATOM 3545 N N . GLU A 1 441 ? -42.103 -22.994 61.269 1.00 95.06 441 GLU A N 1
ATOM 3546 C CA . GLU A 1 441 ? -42.506 -24.296 61.816 1.00 95.06 441 GLU A CA 1
ATOM 3547 C C . GLU A 1 441 ? -42.351 -24.329 63.347 1.00 95.06 441 GLU A C 1
ATOM 3549 O O . GLU A 1 441 ? -43.255 -24.763 64.065 1.00 95.06 441 GLU A O 1
ATOM 3554 N N . ASN A 1 442 ? -41.234 -23.814 63.867 1.00 93.44 442 ASN A N 1
ATOM 3555 C CA . ASN A 1 442 ? -40.998 -23.723 65.308 1.00 93.44 442 ASN A CA 1
ATOM 3556 C C . ASN A 1 442 ? -41.991 -22.771 65.994 1.00 93.44 442 ASN A C 1
ATOM 3558 O O . ASN A 1 442 ? -42.524 -23.107 67.049 1.00 93.44 442 ASN A O 1
ATOM 3562 N N . GLU A 1 443 ? -42.312 -21.628 65.383 1.00 92.50 443 GLU A N 1
ATOM 3563 C CA . GLU A 1 443 ? -43.337 -20.699 65.872 1.00 92.50 443 GLU A CA 1
ATOM 3564 C C . GLU A 1 443 ? -44.697 -21.406 66.008 1.00 92.50 443 GLU A C 1
ATOM 3566 O O . GLU A 1 443 ? -45.356 -21.291 67.043 1.00 92.50 443 GLU A O 1
ATOM 3571 N N . GLN A 1 444 ? -45.092 -22.218 65.020 1.00 93.12 444 GLN A N 1
ATOM 3572 C CA . GLN A 1 444 ? -46.324 -23.012 65.087 1.00 93.12 444 GLN A CA 1
ATOM 3573 C C . GLN A 1 444 ? -46.312 -24.031 66.237 1.00 93.12 444 GLN A C 1
ATOM 3575 O O . GLN A 1 444 ? -47.327 -24.171 66.928 1.00 93.12 444 GLN A O 1
ATOM 3580 N N . LYS A 1 445 ? -45.179 -24.707 66.483 1.00 93.69 445 LYS A N 1
ATOM 3581 C CA . LYS A 1 445 ? -45.017 -25.640 67.615 1.00 93.69 445 LYS A CA 1
ATOM 3582 C C . LYS A 1 445 ? -45.173 -24.923 68.955 1.00 93.69 445 LYS A C 1
ATOM 3584 O O . LYS A 1 445 ? -45.974 -25.353 69.781 1.00 93.69 445 LYS A O 1
ATOM 3589 N N . VAL A 1 446 ? -44.514 -23.778 69.134 1.00 92.94 446 VAL A N 1
ATOM 3590 C CA . VAL A 1 446 ? -44.607 -22.974 70.366 1.00 92.94 446 VAL A CA 1
ATOM 3591 C C . VAL A 1 446 ? -46.017 -22.420 70.580 1.00 92.94 446 VAL A C 1
ATOM 3593 O O . VAL A 1 446 ? -46.524 -22.406 71.702 1.00 92.94 446 VAL A O 1
ATOM 3596 N N . VAL A 1 447 ? -46.712 -22.016 69.512 1.00 91.06 447 VAL A N 1
ATOM 3597 C CA . VAL A 1 447 ? -48.124 -21.608 69.592 1.00 91.06 447 VAL A CA 1
ATOM 3598 C C . VAL A 1 447 ? -49.016 -22.774 70.029 1.00 91.06 447 VAL A C 1
ATOM 3600 O O . VAL A 1 447 ? -49.924 -22.574 70.844 1.00 91.06 447 VAL A O 1
ATOM 3603 N N . ALA A 1 448 ? -48.774 -23.986 69.525 1.00 91.69 448 ALA A N 1
ATOM 3604 C CA . ALA A 1 448 ? -49.497 -25.182 69.950 1.00 91.69 448 ALA A CA 1
ATOM 3605 C C . ALA A 1 448 ? -49.221 -25.521 71.426 1.00 91.69 448 ALA A C 1
ATOM 3607 O O . ALA A 1 448 ? -50.171 -25.741 72.180 1.00 91.69 448 ALA A O 1
ATOM 3608 N N . GLU A 1 449 ? -47.961 -25.467 71.867 1.00 90.38 449 GLU A N 1
ATOM 3609 C CA . GLU A 1 449 ? -47.566 -25.652 73.271 1.00 90.38 449 GLU A CA 1
ATOM 3610 C C . GLU A 1 449 ? -48.225 -24.623 74.194 1.00 90.38 449 GLU A C 1
ATOM 3612 O O . GLU A 1 449 ? -48.771 -24.981 75.237 1.00 90.38 449 GLU A O 1
ATOM 3617 N N . ARG A 1 450 ? -48.261 -23.348 73.789 1.00 89.25 450 ARG A N 1
ATOM 3618 C CA . ARG A 1 450 ? -48.932 -22.278 74.540 1.00 89.25 450 ARG A CA 1
ATOM 3619 C C . ARG A 1 450 ? -50.426 -22.546 74.700 1.00 89.25 450 ARG A C 1
ATOM 3621 O O . ARG A 1 450 ? -50.983 -22.323 75.775 1.00 89.25 450 ARG A O 1
ATOM 3628 N N . ARG A 1 451 ? -51.090 -23.011 73.634 1.00 87.62 451 ARG A N 1
ATOM 3629 C CA . ARG A 1 451 ? -52.511 -23.392 73.675 1.00 87.62 451 ARG A CA 1
ATOM 3630 C C . ARG A 1 451 ? -52.732 -24.587 74.599 1.00 87.62 451 ARG A C 1
ATOM 3632 O O . ARG A 1 451 ? -53.645 -24.531 75.415 1.00 87.62 451 ARG A O 1
ATOM 3639 N N . ALA A 1 452 ? -51.889 -25.615 74.510 1.00 87.75 452 ALA A N 1
ATOM 3640 C CA . ALA A 1 452 ? -51.963 -26.791 75.372 1.00 87.75 452 ALA A CA 1
ATOM 3641 C C . ALA A 1 452 ? -51.765 -26.423 76.852 1.00 87.75 452 ALA A C 1
ATOM 3643 O O . ALA A 1 452 ? -52.602 -26.765 77.682 1.00 87.75 452 ALA A O 1
ATOM 3644 N N . ALA A 1 453 ? -50.731 -25.639 77.174 1.00 83.94 453 ALA A N 1
ATOM 3645 C CA . ALA A 1 453 ? -50.468 -25.169 78.533 1.00 83.94 453 ALA A CA 1
ATOM 3646 C C . ALA A 1 453 ? -51.649 -24.373 79.114 1.00 83.94 453 ALA A C 1
ATOM 3648 O O . ALA A 1 453 ? -52.014 -24.581 80.266 1.00 83.94 453 ALA A O 1
ATOM 3649 N N . LYS A 1 454 ? -52.292 -23.519 78.304 1.00 85.50 454 LYS A N 1
ATOM 3650 C CA . LYS A 1 454 ? -53.482 -22.752 78.706 1.00 85.50 454 LYS A CA 1
ATOM 3651 C C . LYS A 1 454 ? -54.704 -23.641 78.969 1.00 85.50 454 LYS A C 1
ATOM 3653 O O . LYS A 1 454 ? -55.485 -23.352 79.871 1.00 85.50 454 LYS A O 1
ATOM 3658 N N . VAL A 1 455 ? -54.896 -24.696 78.173 1.00 86.94 455 VAL A N 1
ATOM 3659 C CA . VAL A 1 455 ? -55.987 -25.665 78.379 1.00 86.94 455 VAL A CA 1
ATOM 3660 C C . VAL A 1 455 ? -55.778 -26.446 79.675 1.00 86.94 455 VAL A C 1
ATOM 3662 O O . VAL A 1 455 ? -56.734 -26.622 80.425 1.00 86.94 455 VAL A O 1
ATOM 3665 N N . GLU A 1 456 ? -54.547 -26.872 79.967 1.00 84.44 456 GLU A N 1
ATOM 3666 C CA . GLU A 1 456 ? -54.249 -27.589 81.212 1.00 84.44 456 GLU A CA 1
ATOM 3667 C C . GLU A 1 456 ? -54.307 -26.679 82.449 1.00 84.44 456 GLU A C 1
ATOM 3669 O O . GLU A 1 456 ? -54.856 -27.086 83.468 1.00 84.44 456 GLU A O 1
ATOM 3674 N N . GLU A 1 457 ? -53.856 -25.421 82.360 1.00 81.38 457 GLU A N 1
ATOM 3675 C CA . GLU A 1 457 ? -54.006 -24.428 83.439 1.00 81.38 457 GLU A CA 1
ATOM 3676 C C . GLU A 1 457 ? -55.480 -24.246 83.851 1.00 81.38 457 GLU A C 1
ATOM 3678 O O . GLU A 1 457 ? -55.796 -24.149 85.036 1.00 81.38 457 GLU A O 1
ATOM 3683 N N . ALA A 1 458 ? -56.398 -24.245 82.878 1.00 82.81 458 ALA A N 1
ATOM 3684 C CA . ALA A 1 458 ? -57.831 -24.082 83.120 1.00 82.81 458 ALA A CA 1
ATOM 3685 C C . ALA A 1 458 ? -58.486 -25.276 83.842 1.00 82.81 458 ALA A C 1
ATOM 3687 O O . ALA A 1 458 ? -59.573 -25.121 84.395 1.00 82.81 458 ALA A O 1
ATOM 3688 N N . ARG A 1 459 ? -57.850 -26.456 83.843 1.00 83.44 459 ARG A N 1
ATOM 3689 C CA . ARG A 1 459 ? -58.357 -27.683 84.489 1.00 83.44 459 ARG A CA 1
ATOM 3690 C C . ARG A 1 459 ? -57.935 -27.828 85.947 1.00 83.44 459 ARG A C 1
ATOM 3692 O O . ARG A 1 459 ? -58.390 -28.738 86.631 1.00 83.44 459 ARG A O 1
ATOM 3699 N N . VAL A 1 460 ? -57.047 -26.959 86.408 1.00 77.88 460 VAL A N 1
ATOM 3700 C CA . VAL A 1 460 ? -56.390 -27.075 87.703 1.00 77.88 460 VAL A CA 1
ATOM 3701 C C . VAL A 1 460 ? -57.043 -26.127 88.703 1.00 77.88 460 VAL A C 1
ATOM 3703 O O . VAL A 1 460 ? -57.088 -24.914 88.499 1.00 77.88 460 VAL A O 1
ATOM 3706 N N . GLU A 1 461 ? -57.531 -26.668 89.818 1.00 75.75 461 GLU A N 1
ATOM 3707 C CA . GLU A 1 461 ? -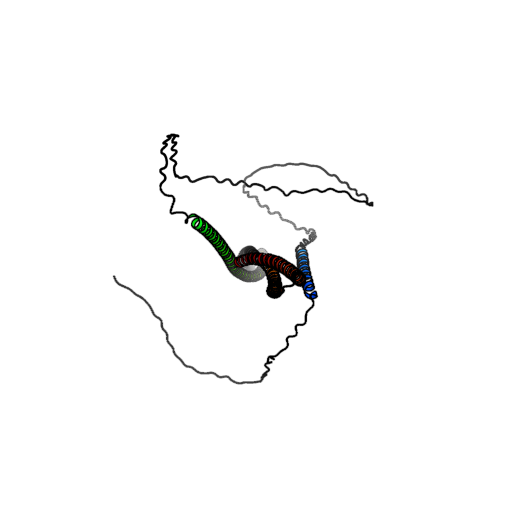58.213 -25.895 90.869 1.00 75.75 461 GLU A CA 1
ATOM 3708 C C . GLU A 1 461 ? -57.253 -25.449 91.987 1.00 75.75 461 GLU A C 1
ATOM 3710 O O . GLU A 1 461 ? -57.473 -24.419 92.630 1.00 75.75 461 GLU A O 1
ATOM 3715 N N . SER A 1 462 ? -56.139 -26.167 92.166 1.00 82.19 462 SER A N 1
ATOM 3716 C CA . SER A 1 462 ? -55.120 -25.902 93.185 1.00 82.19 462 SER A CA 1
ATOM 3717 C C . SER A 1 462 ? -54.255 -24.674 92.864 1.00 82.19 462 SER A C 1
ATOM 3719 O O . SER A 1 462 ? -53.685 -24.541 91.780 1.00 82.19 462 SER A O 1
ATOM 3721 N N . LEU A 1 463 ? -54.081 -23.783 93.847 1.00 76.75 463 LEU A N 1
ATOM 3722 C CA . LEU A 1 463 ? -53.221 -22.595 93.738 1.00 76.75 463 LEU A CA 1
ATOM 3723 C C . LEU A 1 463 ? -51.735 -22.929 93.523 1.00 76.75 463 LEU A C 1
ATOM 3725 O O . LEU A 1 463 ? -51.035 -22.160 92.862 1.00 76.75 463 LEU A O 1
ATOM 3729 N N . SER A 1 464 ? -51.235 -24.036 94.081 1.00 79.12 464 SER A N 1
ATOM 3730 C CA . SER A 1 464 ? -49.828 -24.433 93.922 1.00 79.12 464 SER A CA 1
ATOM 3731 C C . SER A 1 464 ? -49.547 -24.949 92.513 1.00 79.12 464 SER A C 1
ATOM 3733 O O . SER A 1 464 ? -48.541 -24.578 91.913 1.00 79.12 464 SER A O 1
ATOM 3735 N N . GLU A 1 465 ? -50.465 -25.730 91.949 1.00 78.75 465 GLU A N 1
ATOM 3736 C CA . GLU A 1 465 ? -50.360 -26.250 90.585 1.00 78.75 465 GLU A CA 1
ATOM 3737 C C . GLU A 1 465 ? -50.527 -25.128 89.548 1.00 78.75 465 GLU A C 1
ATOM 3739 O O . GLU A 1 465 ? -49.762 -25.075 88.585 1.00 78.75 465 GLU A O 1
ATOM 3744 N N . LYS A 1 466 ? -51.411 -24.145 89.790 1.00 79.12 466 LYS A N 1
ATOM 3745 C CA . LYS A 1 466 ? -51.516 -22.934 88.950 1.00 79.12 466 LYS A CA 1
ATOM 3746 C C . LYS A 1 466 ? -50.190 -22.176 88.815 1.00 79.12 466 LYS A C 1
ATOM 3748 O O . LYS A 1 466 ? -49.882 -21.695 87.730 1.00 79.12 466 LYS A O 1
ATOM 3753 N N . ARG A 1 467 ? -49.365 -22.105 89.870 1.00 82.25 467 ARG A N 1
ATOM 3754 C CA . ARG A 1 467 ? -48.030 -21.472 89.787 1.00 82.25 467 ARG A CA 1
ATOM 3755 C C . ARG A 1 467 ? -47.069 -22.226 88.862 1.00 82.25 467 ARG A C 1
ATOM 3757 O O . ARG A 1 467 ? -4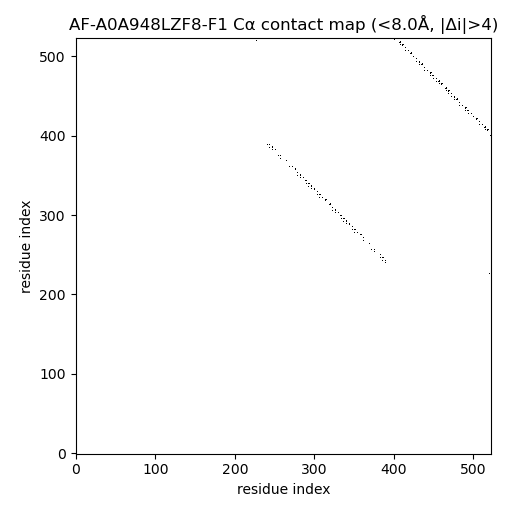6.291 -21.584 88.166 1.00 82.25 467 ARG A O 1
ATOM 3764 N N . VAL A 1 468 ? -47.142 -23.557 88.814 1.00 85.38 468 VAL A N 1
ATOM 3765 C CA . VAL A 1 468 ? -46.318 -24.376 87.903 1.00 85.38 468 VAL A CA 1
ATOM 3766 C C . VAL A 1 468 ? -46.721 -24.139 86.443 1.00 85.38 468 VAL A C 1
ATOM 3768 O O . VAL A 1 468 ? -45.864 -24.059 85.562 1.00 85.38 468 VAL A O 1
ATOM 3771 N N . PHE A 1 469 ? -48.021 -23.995 86.168 1.00 84.50 469 PHE A N 1
ATOM 3772 C CA . PHE A 1 469 ? -48.504 -23.658 84.825 1.00 84.50 469 PHE A CA 1
ATOM 3773 C C . PHE A 1 469 ? -48.172 -22.219 84.419 1.00 84.50 469 PHE A C 1
ATOM 3775 O O . PHE A 1 469 ? -47.812 -21.999 83.264 1.00 84.50 469 PHE A O 1
ATOM 3782 N N . GLU A 1 470 ? -48.191 -21.268 85.357 1.00 83.88 470 GLU A N 1
ATOM 3783 C CA . GLU A 1 470 ? -47.701 -19.903 85.127 1.00 83.88 470 GLU A CA 1
ATOM 3784 C C . GLU A 1 470 ? -46.217 -19.899 84.727 1.00 83.88 470 GLU A C 1
ATOM 3786 O O . GLU A 1 470 ? -45.848 -19.270 83.737 1.00 83.88 470 GLU A O 1
ATOM 3791 N N . GLU A 1 471 ? -45.365 -20.653 85.428 1.00 87.25 471 GLU A N 1
ATOM 3792 C CA . GLU A 1 471 ? -43.942 -20.776 85.086 1.00 87.25 471 GLU A CA 1
ATOM 3793 C C . GLU A 1 471 ? -43.740 -21.407 83.698 1.00 87.25 471 GLU A C 1
ATOM 3795 O O . GLU A 1 471 ? -42.979 -20.893 82.873 1.00 87.25 471 GLU A O 1
ATOM 3800 N N . LYS A 1 472 ? -44.485 -22.476 83.378 1.00 87.31 472 LYS A N 1
ATOM 3801 C CA . LYS A 1 472 ? -44.495 -23.063 82.026 1.00 87.31 472 LYS A CA 1
ATOM 3802 C C . LYS A 1 472 ? -44.929 -22.048 80.970 1.00 87.31 472 LYS A C 1
ATOM 3804 O O . LYS A 1 472 ? -44.299 -21.964 79.918 1.00 87.31 472 LYS A O 1
ATOM 3809 N N . ARG A 1 473 ? -45.966 -21.252 81.242 1.00 88.12 473 ARG A N 1
ATOM 3810 C CA . ARG A 1 473 ? -46.454 -20.211 80.330 1.00 88.12 473 ARG A CA 1
ATOM 3811 C C . ARG A 1 473 ? -45.389 -19.149 80.076 1.00 88.12 473 ARG A C 1
ATOM 3813 O O . ARG A 1 473 ? -45.165 -18.799 78.921 1.00 88.12 473 ARG A O 1
ATOM 3820 N N . GLN A 1 474 ? -44.711 -18.680 81.122 1.00 89.06 474 GLN A N 1
ATOM 3821 C CA . GLN A 1 474 ? -43.621 -17.709 80.997 1.00 89.06 474 GLN A CA 1
ATOM 3822 C C . GLN A 1 474 ? -42.443 -18.270 80.193 1.00 89.06 474 GLN A C 1
ATOM 3824 O O . GLN A 1 474 ? -41.880 -17.561 79.359 1.00 89.06 474 GLN A O 1
ATOM 3829 N N . ASN A 1 475 ? -42.103 -19.550 80.374 1.00 91.19 475 ASN A N 1
ATOM 3830 C CA . ASN A 1 475 ? -41.058 -20.212 79.590 1.00 91.19 475 ASN A CA 1
ATOM 3831 C C . ASN A 1 475 ? -41.427 -20.320 78.102 1.00 91.19 475 ASN A C 1
ATOM 3833 O O . ASN A 1 475 ? -40.605 -19.989 77.245 1.00 91.19 475 ASN A O 1
ATOM 3837 N N . VAL A 1 476 ? -42.667 -20.709 77.789 1.00 91.88 476 VAL A N 1
ATOM 3838 C CA . VAL A 1 476 ? -43.180 -20.761 76.409 1.00 91.88 476 VAL A CA 1
ATOM 3839 C C . VAL A 1 476 ? -43.224 -19.362 75.787 1.00 91.88 476 VAL A C 1
ATOM 3841 O O . VAL A 1 476 ? -42.836 -19.187 74.636 1.00 91.88 476 VAL A O 1
ATOM 3844 N N . GLU A 1 477 ? -43.627 -18.338 76.543 1.00 90.12 477 GLU A N 1
ATOM 3845 C CA . GLU A 1 477 ? -43.633 -16.951 76.068 1.00 90.12 477 GLU A CA 1
ATOM 3846 C C . GLU A 1 477 ? -42.215 -16.424 75.809 1.00 90.12 477 GLU A C 1
ATOM 3848 O O . GLU A 1 477 ? -41.968 -15.784 74.787 1.00 90.12 477 GLU A O 1
ATOM 3853 N N . LYS A 1 478 ? -41.253 -16.736 76.684 1.00 92.38 478 LYS A N 1
ATOM 3854 C CA . LYS A 1 478 ? -39.839 -16.409 76.464 1.00 92.38 478 LYS A CA 1
ATOM 3855 C C . LYS A 1 478 ? -39.299 -17.104 75.212 1.00 92.38 478 LYS A C 1
ATOM 3857 O O . LYS A 1 478 ? -38.576 -16.478 74.440 1.00 92.38 478 LYS A O 1
ATOM 3862 N N . HIS A 1 479 ? -39.666 -18.367 74.992 1.00 92.62 479 HIS A N 1
ATOM 3863 C CA . HIS A 1 479 ? -39.291 -19.094 73.783 1.00 92.62 479 HIS A CA 1
ATOM 3864 C C . HIS A 1 479 ? -39.917 -18.469 72.528 1.00 92.62 479 HIS A C 1
ATOM 3866 O O . HIS A 1 479 ? -39.207 -18.258 71.547 1.00 92.62 479 HIS A O 1
ATOM 3872 N N . GLN A 1 480 ? -41.197 -18.081 72.591 1.00 92.56 480 GLN A N 1
ATOM 3873 C CA . GLN A 1 480 ? -41.895 -17.382 71.510 1.00 92.56 480 GLN A CA 1
ATOM 3874 C C . GLN A 1 480 ? -41.193 -16.070 71.143 1.00 92.56 480 GLN A C 1
ATOM 3876 O O . GLN A 1 480 ? -40.898 -15.853 69.973 1.00 92.56 480 GLN A O 1
ATOM 3881 N N . ARG A 1 481 ? -40.868 -15.228 72.134 1.00 93.06 481 ARG A N 1
ATOM 3882 C CA . ARG A 1 481 ? -40.147 -13.963 71.903 1.00 93.06 481 ARG A CA 1
ATOM 3883 C C . ARG A 1 481 ? -38.775 -14.189 71.265 1.00 93.06 481 ARG A C 1
ATOM 3885 O O . ARG A 1 481 ? -38.370 -13.407 70.416 1.00 93.06 481 ARG A O 1
ATOM 3892 N N . ASN A 1 482 ? -38.074 -15.261 71.643 1.00 95.62 482 ASN A N 1
ATOM 3893 C CA . ASN A 1 482 ? -36.784 -15.603 71.043 1.00 95.62 482 ASN A CA 1
ATOM 3894 C C . ASN A 1 482 ? -36.926 -16.017 69.566 1.00 95.62 482 ASN A C 1
ATOM 3896 O O . ASN A 1 482 ? -36.155 -15.561 68.728 1.00 95.62 482 ASN A O 1
ATOM 3900 N N . ILE A 1 483 ? -37.934 -16.833 69.230 1.00 93.81 483 ILE A N 1
ATOM 3901 C CA . ILE A 1 483 ? -38.224 -17.202 67.832 1.00 93.81 483 ILE A CA 1
ATOM 3902 C C . ILE A 1 483 ? -38.628 -15.968 67.022 1.00 93.81 483 ILE A C 1
ATOM 3904 O O . ILE A 1 483 ? -38.156 -15.797 65.903 1.00 93.81 483 ILE A O 1
ATOM 3908 N N . GLU A 1 484 ? -39.470 -15.097 67.579 1.00 94.25 484 GLU A N 1
ATOM 3909 C CA . GLU A 1 484 ? -39.898 -13.856 66.927 1.00 94.25 484 GLU A CA 1
ATOM 3910 C C . GLU A 1 484 ? -38.711 -12.928 66.645 1.00 94.25 484 GLU A C 1
ATOM 3912 O O . GLU A 1 484 ? -38.581 -12.419 65.532 1.00 94.25 484 GLU A O 1
ATOM 3917 N N . GLN A 1 485 ? -37.799 -12.775 67.610 1.00 95.94 485 GLN A N 1
ATOM 3918 C CA . GLN A 1 485 ? -36.569 -12.013 67.421 1.00 95.94 485 GLN A CA 1
ATOM 3919 C C . GLN A 1 485 ? -35.697 -12.610 66.307 1.00 95.94 485 GLN A C 1
ATOM 3921 O O . GLN A 1 485 ? -35.297 -11.889 65.395 1.00 95.94 485 GLN A O 1
ATOM 3926 N N . GLN A 1 486 ? -35.451 -13.925 66.334 1.00 95.69 486 GLN A N 1
ATOM 3927 C CA . GLN A 1 486 ? -34.686 -14.608 65.285 1.00 95.69 486 GLN A CA 1
ATOM 3928 C C . GLN A 1 486 ? -35.347 -14.468 63.911 1.00 95.69 486 GLN A C 1
ATOM 3930 O O . GLN A 1 486 ? -34.658 -14.257 62.911 1.00 95.69 486 GLN A O 1
ATOM 3935 N N . ARG A 1 487 ? -36.682 -14.552 63.844 1.00 96.31 487 ARG A N 1
ATOM 3936 C CA . ARG A 1 487 ? -37.439 -14.357 62.603 1.00 96.31 487 ARG A CA 1
ATOM 3937 C C . ARG A 1 487 ? -37.216 -12.954 62.063 1.00 96.31 487 ARG A C 1
ATOM 3939 O O . ARG A 1 487 ? -36.911 -12.815 60.885 1.00 96.31 487 ARG A O 1
ATOM 3946 N N . TRP A 1 488 ? -37.303 -11.941 62.920 1.00 96.62 488 TRP A N 1
ATOM 3947 C CA . TRP A 1 488 ? -37.114 -10.550 62.522 1.00 96.62 488 TRP A CA 1
ATOM 3948 C C . TRP A 1 488 ? -35.688 -10.265 62.031 1.00 96.62 488 TRP A C 1
ATOM 3950 O O . TRP A 1 488 ? -35.513 -9.645 60.984 1.00 96.62 488 TRP A O 1
ATOM 3960 N N . GLU A 1 489 ? -34.666 -10.778 62.722 1.00 96.56 489 GLU A N 1
ATOM 3961 C CA . GLU A 1 489 ? -33.264 -10.683 62.285 1.00 96.56 489 GLU A CA 1
ATOM 3962 C C . GLU A 1 489 ? -33.049 -11.373 60.924 1.00 96.56 489 GLU A C 1
ATOM 3964 O O . GLU A 1 489 ? -32.377 -10.840 60.038 1.00 96.56 489 GLU A O 1
ATOM 3969 N N . THR A 1 490 ? -33.682 -12.531 60.720 1.00 95.06 490 THR A N 1
ATOM 3970 C CA . THR A 1 490 ? -33.599 -13.292 59.464 1.00 95.06 490 THR A CA 1
ATOM 3971 C C . THR A 1 490 ? -34.353 -12.595 58.319 1.00 95.06 490 THR A C 1
ATOM 3973 O O . THR A 1 490 ? -33.862 -12.554 57.191 1.00 95.06 490 THR A O 1
ATOM 3976 N N . GLU A 1 491 ? -35.512 -11.984 58.591 1.00 95.06 491 GLU A N 1
ATOM 3977 C CA . GLU A 1 491 ? -36.267 -11.160 57.632 1.00 95.06 491 GLU A CA 1
ATOM 3978 C C . GLU A 1 491 ? -35.467 -9.918 57.204 1.00 95.06 491 GLU A C 1
ATOM 3980 O O . GLU A 1 491 ? -35.420 -9.596 56.015 1.00 95.06 491 GLU A O 1
ATOM 3985 N N . GLN A 1 492 ? -34.774 -9.254 58.136 1.00 95.69 492 GLN A N 1
ATOM 3986 C CA . GLN A 1 492 ? -33.879 -8.140 57.806 1.00 95.69 492 GLN A CA 1
ATOM 3987 C C . GLN A 1 492 ? -32.706 -8.587 56.925 1.00 95.69 492 GLN A C 1
ATOM 3989 O O . GLN A 1 492 ? -32.376 -7.909 55.949 1.00 95.69 492 GLN A O 1
ATOM 3994 N N . ALA A 1 493 ? -32.094 -9.737 57.226 1.00 95.06 493 ALA A N 1
ATOM 3995 C CA . ALA A 1 493 ? -31.038 -10.304 56.390 1.00 95.06 493 ALA A CA 1
ATOM 3996 C C . ALA A 1 493 ? -31.543 -10.619 54.970 1.00 95.06 493 ALA A C 1
ATOM 3998 O O . ALA A 1 493 ? -30.859 -10.309 53.992 1.00 95.06 493 ALA A O 1
ATOM 3999 N N . LEU A 1 494 ? -32.759 -11.167 54.841 1.00 94.69 494 LEU A N 1
ATOM 4000 C CA . LEU A 1 494 ? -33.396 -11.415 53.545 1.00 94.69 494 LEU A CA 1
ATOM 4001 C C . LEU A 1 494 ? -33.588 -10.116 52.756 1.00 94.69 494 LEU A C 1
ATOM 4003 O O . LEU A 1 494 ? -33.276 -10.068 51.566 1.00 94.69 494 LEU A O 1
ATOM 4007 N N . GLN A 1 495 ? -34.064 -9.056 53.413 1.00 95.62 495 GLN A N 1
ATOM 4008 C CA . GLN A 1 495 ? -34.258 -7.755 52.779 1.00 95.62 495 GLN A CA 1
ATOM 4009 C C . GLN A 1 495 ? -32.933 -7.176 52.256 1.00 95.62 495 GLN A C 1
ATOM 4011 O O . GLN A 1 495 ? -32.865 -6.764 51.099 1.00 95.62 495 GLN A O 1
ATOM 4016 N N . GLN A 1 496 ? -31.858 -7.239 53.047 1.00 96.25 496 GLN A N 1
ATOM 4017 C CA . GLN A 1 496 ? -30.525 -6.798 52.614 1.00 96.25 496 GLN A CA 1
ATOM 4018 C C . GLN A 1 496 ? -29.987 -7.610 51.425 1.00 96.25 496 GLN A C 1
ATOM 4020 O O . GLN A 1 496 ? -29.334 -7.060 50.537 1.00 96.25 496 GLN A O 1
ATOM 4025 N N . ILE A 1 497 ? -30.239 -8.924 51.389 1.00 95.88 497 ILE A N 1
ATOM 4026 C CA . ILE A 1 497 ? -29.858 -9.774 50.250 1.00 95.88 497 ILE A CA 1
ATOM 4027 C C . ILE A 1 497 ? -30.649 -9.373 49.000 1.00 95.88 497 ILE A C 1
ATOM 4029 O O . ILE A 1 497 ? -30.062 -9.232 47.928 1.00 95.88 497 ILE A O 1
ATOM 4033 N N . MET A 1 498 ? -31.957 -9.144 49.131 1.00 95.44 498 MET A N 1
ATOM 4034 C CA . MET A 1 498 ? -32.812 -8.710 48.023 1.00 95.44 498 MET A CA 1
ATOM 4035 C C . MET A 1 498 ? -32.368 -7.360 47.448 1.00 95.44 498 MET A C 1
ATOM 4037 O O . MET A 1 498 ? -32.284 -7.222 46.229 1.00 95.44 498 MET A O 1
ATOM 4041 N N . GLU A 1 499 ? -32.012 -6.392 48.295 1.00 95.75 499 GLU A N 1
ATOM 4042 C CA . GLU A 1 499 ? -31.458 -5.103 47.860 1.00 95.75 499 GLU A CA 1
ATOM 4043 C C . GLU A 1 499 ? -30.166 -5.294 47.049 1.00 95.75 499 GLU A C 1
ATOM 4045 O O . GLU A 1 499 ? -30.059 -4.793 45.926 1.00 95.75 499 GLU A O 1
ATOM 4050 N N . LYS A 1 500 ? -29.230 -6.119 47.535 1.00 95.75 500 LYS A N 1
ATOM 4051 C CA . LYS A 1 500 ? -27.993 -6.443 46.801 1.00 95.75 500 LYS A CA 1
ATOM 4052 C C . LYS A 1 500 ? -28.257 -7.136 45.462 1.00 95.75 500 LYS A C 1
ATOM 4054 O O . LYS A 1 500 ? -27.571 -6.845 44.487 1.00 95.75 500 LYS A O 1
ATOM 4059 N N . ILE A 1 501 ? -29.262 -8.014 45.381 1.00 95.12 501 ILE A N 1
ATOM 4060 C CA . ILE A 1 501 ? -29.675 -8.641 44.113 1.00 95.12 501 ILE A CA 1
ATOM 4061 C C . ILE A 1 501 ? -30.178 -7.574 43.136 1.00 95.12 501 ILE A C 1
ATOM 4063 O O . ILE A 1 501 ? -29.806 -7.586 41.963 1.00 95.12 501 ILE A O 1
ATOM 4067 N N . THR A 1 502 ? -31.004 -6.630 43.599 1.00 94.25 502 THR A N 1
ATOM 4068 C CA . THR A 1 502 ? -31.493 -5.546 42.732 1.00 94.25 502 THR A CA 1
ATOM 4069 C C . THR A 1 502 ? -30.366 -4.639 42.240 1.00 94.25 502 THR A C 1
ATOM 4071 O O . THR A 1 502 ? -30.370 -4.248 41.071 1.00 94.25 502 THR A O 1
ATOM 4074 N N . GLU A 1 503 ? -29.370 -4.366 43.084 1.00 94.88 503 GLU A N 1
ATOM 4075 C CA . GLU A 1 503 ? -28.181 -3.606 42.704 1.00 94.88 503 GLU A CA 1
ATOM 4076 C C . GLU A 1 503 ? -27.348 -4.353 41.654 1.00 94.88 503 GLU A C 1
ATOM 4078 O O . GLU A 1 503 ? -27.049 -3.787 40.601 1.00 94.88 503 GLU A O 1
ATOM 4083 N N . ALA A 1 504 ? -27.051 -5.637 41.880 1.00 94.00 504 ALA A N 1
ATOM 4084 C CA . ALA A 1 504 ? -26.320 -6.474 40.930 1.00 94.00 504 ALA A CA 1
ATOM 4085 C C . ALA A 1 504 ? -27.039 -6.554 39.570 1.00 94.00 504 ALA A C 1
ATOM 4087 O O . ALA A 1 504 ? -26.413 -6.390 38.525 1.00 94.00 504 ALA A O 1
ATOM 4088 N N . ASN A 1 505 ? -28.369 -6.699 39.565 1.00 92.31 505 ASN A N 1
ATOM 4089 C CA . ASN A 1 505 ? -29.178 -6.682 38.339 1.00 92.31 505 ASN A CA 1
ATOM 4090 C C . ASN A 1 505 ? -29.079 -5.350 37.581 1.00 92.31 505 ASN A C 1
ATOM 4092 O O . ASN A 1 505 ? -29.037 -5.337 36.350 1.00 92.31 505 ASN A O 1
ATOM 4096 N N . SER A 1 506 ? -29.055 -4.226 38.300 1.00 94.38 506 SER A N 1
ATOM 4097 C CA . SER A 1 506 ? -28.885 -2.898 37.701 1.00 94.38 506 SER A CA 1
ATOM 4098 C C . SER A 1 506 ? -27.498 -2.743 37.073 1.00 94.38 506 SER A C 1
ATOM 4100 O O . SER A 1 506 ? -27.370 -2.304 35.928 1.00 94.38 506 SER A O 1
ATOM 4102 N N . GLN A 1 507 ? -26.455 -3.170 37.788 1.00 93.56 507 GLN A N 1
ATOM 4103 C CA . GLN A 1 507 ? -25.085 -3.133 37.286 1.00 93.56 507 GLN A CA 1
ATOM 4104 C C . GLN A 1 507 ? -24.899 -4.045 36.062 1.00 93.56 507 GLN A C 1
ATOM 4106 O O . GLN A 1 507 ? -24.271 -3.624 35.091 1.00 93.56 507 GLN A O 1
ATOM 4111 N N . TYR A 1 508 ? -25.494 -5.242 36.062 1.00 93.06 508 TYR A N 1
ATOM 4112 C CA . TYR A 1 508 ? -25.475 -6.155 34.916 1.00 93.06 508 TYR A CA 1
ATOM 4113 C C . TYR A 1 508 ? -26.082 -5.504 33.666 1.00 93.06 508 TYR A C 1
ATOM 4115 O O . TYR A 1 508 ? -25.435 -5.462 32.622 1.00 93.06 508 TYR A O 1
ATOM 4123 N N . LYS A 1 509 ? -27.277 -4.904 33.783 1.00 92.00 509 LYS A N 1
ATOM 4124 C CA . LYS A 1 509 ? -27.915 -4.175 32.671 1.00 92.00 509 LYS A CA 1
ATOM 4125 C C . LYS A 1 509 ? -27.044 -3.032 32.156 1.00 92.00 509 LYS A C 1
ATOM 4127 O O . LYS A 1 509 ? -26.896 -2.859 30.952 1.00 92.00 509 LYS A O 1
ATOM 4132 N N . ALA A 1 510 ? -26.412 -2.278 33.054 1.00 91.88 510 ALA A N 1
ATOM 4133 C CA . ALA A 1 510 ? -25.512 -1.197 32.661 1.00 91.88 510 ALA A CA 1
ATOM 4134 C C . ALA A 1 510 ? -24.258 -1.697 31.914 1.00 91.88 510 ALA A C 1
ATOM 4136 O O . ALA A 1 510 ? -23.705 -0.969 31.089 1.00 91.88 510 ALA A O 1
ATOM 4137 N N . ILE A 1 511 ? -23.779 -2.910 32.208 1.00 91.75 511 ILE A N 1
ATOM 4138 C CA . ILE A 1 511 ? -22.687 -3.561 31.468 1.00 91.75 511 ILE A CA 1
ATOM 4139 C C . ILE A 1 511 ? -23.181 -4.053 30.109 1.00 91.75 511 ILE A C 1
ATOM 4141 O O . ILE A 1 511 ? -22.497 -3.835 29.114 1.00 91.75 511 ILE A O 1
ATOM 4145 N N . GLU A 1 512 ? -24.365 -4.653 30.051 1.00 89.75 512 GLU A N 1
ATOM 4146 C CA . GLU A 1 512 ? -24.987 -5.127 28.812 1.00 89.75 512 GLU A CA 1
ATOM 4147 C C . GLU A 1 512 ? -25.209 -3.976 27.815 1.00 89.75 512 GLU A C 1
ATOM 4149 O O . GLU A 1 512 ? -24.800 -4.063 26.660 1.00 89.75 512 GLU A O 1
ATOM 4154 N N . GLU A 1 513 ? -25.705 -2.827 28.282 1.00 89.94 513 GLU A N 1
ATOM 4155 C CA . GLU A 1 513 ? -25.822 -1.613 27.461 1.00 89.94 513 GLU A CA 1
ATOM 4156 C C . GLU A 1 513 ? -24.462 -1.085 26.968 1.00 89.94 513 GLU A C 1
ATOM 4158 O O . GLU A 1 513 ? -24.368 -0.482 25.895 1.00 89.94 513 GLU A O 1
ATOM 4163 N N . LYS A 1 514 ? -23.388 -1.251 27.754 1.00 88.62 514 LYS A N 1
ATOM 4164 C CA . LYS A 1 514 ? -22.027 -0.880 27.329 1.00 88.62 514 LYS A CA 1
ATOM 4165 C C . LYS A 1 514 ? -21.497 -1.851 26.282 1.00 88.62 514 LYS A C 1
ATOM 4167 O O . LYS A 1 514 ? -20.908 -1.396 25.308 1.00 88.62 514 LYS A O 1
ATOM 4172 N N . GLU A 1 515 ? -21.714 -3.149 26.467 1.00 88.44 515 GLU A N 1
ATOM 4173 C CA . GLU A 1 515 ? -21.353 -4.193 25.507 1.00 88.44 515 GLU A CA 1
ATOM 4174 C C . GLU A 1 515 ? -22.028 -3.933 24.155 1.00 88.44 515 GLU A C 1
ATOM 4176 O O . GLU A 1 515 ? -21.346 -3.880 23.134 1.00 88.44 515 GLU A O 1
ATOM 4181 N N . GLU A 1 516 ? -23.331 -3.643 24.158 1.00 88.06 516 GLU A N 1
ATOM 4182 C CA . GLU A 1 516 ? -24.089 -3.315 22.948 1.00 88.06 516 GLU A CA 1
ATOM 4183 C C . GLU A 1 516 ? -23.552 -2.051 22.253 1.00 88.06 516 GLU A C 1
ATOM 4185 O O . GLU A 1 516 ? -23.396 -2.026 21.033 1.00 88.06 516 GLU A O 1
ATOM 4190 N N . LYS A 1 517 ? -23.197 -1.005 23.016 1.00 86.12 517 LYS A N 1
ATOM 4191 C CA . LYS A 1 517 ? -22.570 0.215 22.465 1.00 86.12 517 LYS A CA 1
ATOM 4192 C C . LYS A 1 517 ? -21.208 -0.058 21.830 1.00 86.12 517 LYS A C 1
ATOM 4194 O O . LYS A 1 517 ? -20.886 0.565 20.822 1.00 86.12 517 LYS A O 1
ATOM 4199 N N . ILE A 1 518 ? -20.410 -0.949 22.418 1.00 86.25 518 ILE A N 1
ATOM 4200 C CA . ILE A 1 518 ? -19.099 -1.327 21.879 1.00 86.25 518 ILE A CA 1
ATOM 4201 C C . ILE A 1 518 ? -19.281 -2.167 20.605 1.00 86.25 518 ILE A C 1
ATOM 4203 O O . ILE A 1 518 ? -18.617 -1.896 19.609 1.00 86.25 518 ILE A O 1
ATOM 4207 N N . GLN A 1 519 ? -20.220 -3.120 20.594 1.00 83.25 519 GLN A N 1
ATOM 4208 C CA . GLN A 1 519 ? -20.537 -3.936 19.413 1.00 83.25 519 GLN A CA 1
ATOM 4209 C C . GLN A 1 519 ? -21.088 -3.096 18.253 1.00 83.25 519 GLN A C 1
ATOM 4211 O O . GLN A 1 519 ? -20.664 -3.276 17.117 1.00 83.25 519 GLN A O 1
ATOM 4216 N N . LYS A 1 520 ? -21.956 -2.118 18.536 1.00 79.75 520 LYS A N 1
ATOM 4217 C CA . LYS A 1 520 ? -22.422 -1.130 17.547 1.00 79.75 520 LYS A CA 1
ATOM 4218 C C . LYS A 1 520 ? -21.316 -0.208 17.032 1.00 79.75 520 LYS A C 1
ATOM 4220 O O . LYS A 1 520 ? -21.511 0.451 16.027 1.00 79.75 520 LYS A O 1
ATOM 4225 N N . GLY A 1 521 ? -20.190 -0.101 17.738 1.00 70.69 521 GLY A N 1
ATOM 4226 C CA . GLY A 1 521 ? -19.005 0.597 17.240 1.00 70.69 521 GLY A CA 1
ATOM 4227 C C . GLY A 1 521 ? -18.112 -0.263 16.340 1.00 70.69 521 GLY A C 1
ATOM 4228 O O . GLY A 1 521 ? -17.203 0.288 15.725 1.00 70.69 521 GLY A O 1
ATOM 4229 N N . LEU A 1 522 ? -18.333 -1.583 16.315 1.00 67.06 522 LEU A N 1
ATOM 4230 C CA . LEU A 1 522 ? -17.627 -2.550 15.468 1.00 67.06 522 LEU A CA 1
ATOM 4231 C C . LEU A 1 522 ? -18.301 -2.708 14.093 1.00 67.06 522 LEU A C 1
ATOM 4233 O O . LEU A 1 522 ? -17.616 -2.990 13.113 1.00 67.06 522 LEU A O 1
ATOM 4237 N N . GLN A 1 523 ? -19.630 -2.581 14.061 1.00 58.56 523 GLN A N 1
ATOM 4238 C CA . GLN A 1 523 ? -20.434 -2.475 12.839 1.00 58.56 523 GLN A CA 1
ATOM 4239 C C . GLN A 1 523 ? -20.281 -1.075 12.250 1.00 58.56 523 GLN A C 1
ATOM 4241 O O . GLN A 1 523 ? -20.197 -1.001 11.007 1.00 58.56 523 GLN A O 1
#

Foldseek 3Di:
DDDDDDDDDDDDDDDDDDDDDDDDDDDDDDDDDDDDDDDDDDDDDDDDDDDDPVVVVVVVVVVVVVVVVVVVVVVVVVVVVPPDPDDDDDDDDDDDDDDDDDDDDDDDDDDDDDDDDDDDDDDDDDDDDDDDDDDDDDDDDDDDDDDDDDDDDDDDDDDDDDDDDDDDDDDDDDDDDDDDDDDDDDDDDDDDDDDDDDPDPPVPVVVVVVVVVVVVVVVVVVVVVVLVVLVVVVVVLVVVLVVLVVVLVVLVVVLVVLVVVLVVLVVVLVVLVVVLVVLVVVLVVLVVVLVVLVVVLVVLVVVLVVLVVVLVPDDDPVVNVVSVVVNVVSVVVNVVSVVVNVVSVVVSVVSVVVSVVSVVVSVVSVVVSVVSVVVSVVSVVVSVVSVVVSVVSVVVVVVLVVVLVVQLVVLVVVLVVLVVVLVVLVVVLVVLVVVLVVLVVVLVVLVVQLVVLVVVLVVDPDPVVVVVSVVSNVVSVVVNVVSVVVNVVSVVVNVVSVVVNVVSVVVSVVSVVVSVVSVSSVD

Sequence (523 aa):
MDNNIVNTKTHVDTNTNGTKNPNVIPSQATGVMSRPNMGLPTGMGMQTKVVPVMLRSFNKDLSVAMAQKQKQKLMMQREEEVKIPQAPKPVSIVAPTKSKATVTAIRVVPIKPKLPIDTTVKTEKAKATESTDRPQTEKRFLSGLFSKSATIVQPPKTSQTTIKKKEGLRNNFDSMILGKYHKNKEKIITPPSPVSENILTKPKEEIIELKKEIAKLKEEKEKEEIAKLKEEKQEKEKEEIIELKEEIANLSAVEKMQHSNLADLTRQENQFIAEKTQQEIQKNQIKKQLNDVLQQESAIEELISAIEKETQNVVSVDERHNIETKRWEQEEKRAQIEKNKWVSNEEYEKIMDGLEEKEYKLKQINDKKEEINTNLILLLKSKNEKELQIQLEETGQKEREKEIQIQLEKTGRQKKEIEDIQIELLDKKKAVDDTLALLKENEQKVVAERRAAKVEEARVESLSEKRVFEEKRQNVEKHQRNIEQQRWETEQALQQIMEKITEANSQYKAIEEKEEKIQKGLQ